Protein AF-A0A7S4I693-F1 (afdb_monomer)

Foldseek 3Di:
DAQEAEFEEDQPQDADQQVCLVVCQVCCCPPSGNDVLNVDHPWYWYADHLDDFQQARGRTDTNSHGDDDAHPPPGGRLLVSLVVLLVVLCVLLVLQVVVVVVVVVVVVPDDDDDDDDDDDDDDDDDDDDPPPPPVPPNVRRNHHHDYHRDYSPPPWDLAADPVLLVVQQPVQLVHLVVLLVVVQVVCVVQVLDDPPDDQDDQDPPDDDPVPDPQSNQLSLQVSSSVSSVVSNVVSVVSSLVSCVVSVNNQADKDKDKDPWAFDQQFQAQPPPVSHCCVRQNQDAHSVRATARTGPDRPDGGHDSNYIGHSHRSNSSSRLPSWDDDDPDPTCNTFVMDMDIDHNNQQDDDPPDCQDPLRWHWRPDDDDDPPTDTRHPDDFHPLQVVVQVCQVVVHDDDCDDVVDGDDDSPHHHSSVNSPDPSPDDDDPPPPPDDDDDDDDDDDDDD

Secondary structure (DSSP, 8-state):
--EEEEEE----SS---TT-HHHHHHHTTSTTS--GGGGT-SEEEEESSS---SSS-TTEEETTEE--SPPPTT--HHHHHHHHHHHHHHHHHHHHHHHHHHHHHHHT--------------------------TTSGGGTT--EEEEEE--TTSSS-B--HHHHTTTTTTTTTHHHHHHHHHHHHHHHHTSS-TTPPPPPPPTTSPPGGG-TTHHHHHHHHHHHHHHHHHHHHHHHHHHHHHHHHT-GGG--EEEE-SSS-------TT--TT-THHHHTTPBPTTS-B-EES--TTSPTBSTTEE---HHHHHHHHTTTSS--TTSSSHHHH---EEEE-TTT----SS-SS-TT--EE-TTS---TT--EE--S---THHHHHHHHHHHT-PPPSEETTEEPPP------GGGG-STT------------------------

pLDDT: mean 81.48, std 22.03, range [27.95, 98.81]

Radius of gyration: 27.75 Å; Cα contacts (8 Å, |Δi|>4): 686; chains: 1; bounding box: 76×54×104 Å

Solvent-accessible surface area (backbone atoms only — not comparable to full-atom values): 26378 Å² total; per-residue (Å²): 117,65,46,28,35,35,21,26,50,61,52,77,31,56,88,48,62,62,82,38,65,68,59,44,65,76,35,61,63,36,97,73,19,47,36,62,57,79,70,70,25,80,39,40,38,34,24,47,27,87,68,50,47,49,51,55,53,50,61,30,31,45,70,82,43,73,60,80,72,72,57,57,96,86,43,41,48,63,56,52,31,32,53,46,45,38,49,54,50,54,54,54,44,51,42,39,50,60,49,56,54,52,51,55,58,62,77,63,70,79,84,87,79,92,80,84,92,77,90,82,90,85,80,91,79,91,75,90,72,83,74,76,79,79,79,80,75,74,87,65,42,80,43,58,74,46,74,49,75,34,70,64,65,68,48,55,36,36,44,30,60,68,76,52,22,58,77,35,55,68,78,42,68,76,31,40,62,53,50,20,53,52,49,38,55,48,34,45,73,38,62,77,44,67,84,85,64,71,66,49,77,78,57,90,88,42,75,59,54,90,74,50,90,53,54,72,59,53,13,39,36,53,11,15,42,49,26,25,45,52,55,47,51,56,29,51,51,52,37,54,49,46,29,50,77,65,70,43,42,50,80,37,81,44,77,50,69,53,98,43,21,37,56,44,58,66,35,40,65,81,57,50,98,86,26,54,30,80,53,57,39,62,44,70,39,79,88,68,48,56,22,43,41,26,71,47,91,88,65,72,65,21,47,80,49,45,34,26,48,64,18,47,50,48,14,46,26,65,15,48,43,40,49,61,21,43,95,40,94,41,53,5,10,67,61,48,66,72,48,79,50,26,69,74,56,44,44,65,77,85,87,48,96,69,40,99,67,68,38,40,79,54,71,74,72,78,97,58,93,65,79,56,70,46,68,84,74,90,82,56,82,54,18,55,58,33,25,52,30,59,77,66,74,45,81,84,65,66,51,61,87,93,43,76,47,78,79,86,85,34,59,58,61,60,63,63,27,57,43,99,76,58,71,88,82,74,86,75,85,66,92,73,80,92,74,86,80,86,75,89,83,82,86,89,134

Structure (mmCIF, N/CA/C/O backbone):
data_AF-A0A7S4I693-F1
#
_entry.id   AF-A0A7S4I693-F1
#
loop_
_atom_site.group_PDB
_atom_site.id
_atom_site.type_symbol
_atom_site.label_atom_id
_atom_site.label_alt_id
_atom_site.label_comp_id
_atom_site.label_asym_id
_atom_site.label_entity_id
_atom_site.label_seq_id
_atom_site.pdbx_PDB_ins_code
_atom_site.Cartn_x
_atom_site.Cartn_y
_atom_site.Cartn_z
_atom_site.occupancy
_atom_site.B_iso_or_equiv
_atom_site.auth_seq_id
_atom_site.auth_comp_id
_atom_site.auth_asym_id
_atom_site.auth_atom_id
_atom_site.pdbx_PDB_model_num
ATOM 1 N N . GLY A 1 1 ? -12.582 7.403 25.064 1.00 79.88 1 GLY A N 1
ATOM 2 C CA . GLY A 1 1 ? -11.986 7.767 23.762 1.00 79.88 1 GLY A CA 1
ATOM 3 C C . GLY A 1 1 ? -10.863 6.805 23.442 1.00 79.88 1 GLY A C 1
ATOM 4 O O . GLY A 1 1 ? -10.490 6.051 24.332 1.00 79.88 1 GLY A O 1
ATOM 5 N N . TYR A 1 2 ? -10.349 6.833 22.216 1.00 90.06 2 TYR A N 1
ATOM 6 C CA . TYR A 1 2 ? -9.177 6.057 21.797 1.00 90.06 2 TYR A CA 1
ATOM 7 C C . TYR A 1 2 ? -7.923 6.935 21.852 1.00 90.06 2 TYR A C 1
ATOM 9 O O . TYR A 1 2 ? -8.041 8.144 21.668 1.00 90.06 2 TYR A O 1
ATOM 17 N N . ARG A 1 3 ? -6.750 6.335 22.080 1.00 93.81 3 ARG A N 1
ATOM 18 C CA . ARG A 1 3 ? -5.470 6.924 21.663 1.00 93.81 3 ARG A CA 1
ATOM 19 C C . ARG A 1 3 ? -5.358 6.777 20.151 1.00 93.81 3 ARG A C 1
ATOM 21 O O . ARG A 1 3 ? -5.512 5.664 19.652 1.00 93.81 3 ARG A O 1
ATOM 28 N N . THR A 1 4 ? -5.119 7.849 19.416 1.00 95.81 4 THR A N 1
ATOM 29 C CA . THR A 1 4 ? -5.072 7.819 17.946 1.00 95.81 4 THR A CA 1
ATOM 30 C C . THR A 1 4 ? -3.640 7.979 17.456 1.00 95.81 4 THR A C 1
ATOM 32 O O . THR A 1 4 ? -2.976 8.980 17.697 1.00 95.81 4 THR A O 1
ATOM 35 N N . LEU A 1 5 ? -3.140 6.969 16.754 1.00 98.25 5 LEU A N 1
ATOM 36 C CA . LEU A 1 5 ? -1.730 6.823 16.410 1.00 98.25 5 LEU A CA 1
ATOM 37 C C . LEU A 1 5 ? -1.598 6.623 14.899 1.00 98.25 5 LEU A C 1
ATOM 39 O O . LEU A 1 5 ? -2.409 5.919 14.290 1.00 98.25 5 LEU A O 1
ATOM 43 N N . MET A 1 6 ? -0.580 7.218 14.283 1.00 98.50 6 MET A N 1
ATOM 44 C CA . MET A 1 6 ? -0.309 7.031 12.859 1.00 98.50 6 MET A CA 1
ATOM 45 C C . MET A 1 6 ? 1.181 6.886 12.565 1.00 98.50 6 MET A C 1
ATOM 47 O O . MET A 1 6 ? 1.981 7.757 12.899 1.00 98.50 6 MET A O 1
ATOM 51 N N . ALA A 1 7 ? 1.535 5.830 11.836 1.00 98.62 7 ALA A N 1
ATOM 52 C CA . ALA A 1 7 ? 2.871 5.633 11.290 1.00 98.62 7 ALA A CA 1
ATOM 53 C C . ALA A 1 7 ? 2.794 5.482 9.763 1.00 98.62 7 ALA A C 1
ATOM 55 O O . ALA A 1 7 ? 2.156 4.558 9.262 1.00 98.62 7 ALA A O 1
ATOM 56 N N . GLY A 1 8 ? 3.451 6.366 9.012 1.00 97.38 8 GLY A N 1
ATOM 57 C CA . GLY A 1 8 ? 3.579 6.279 7.556 1.00 97.38 8 GLY A CA 1
ATOM 58 C C . GLY A 1 8 ? 3.057 7.487 6.779 1.00 97.38 8 GLY A C 1
ATOM 59 O O . GLY A 1 8 ? 3.112 8.618 7.247 1.00 97.38 8 GLY A O 1
ATOM 60 N N . LYS A 1 9 ? 2.622 7.254 5.541 1.00 95.75 9 LYS A N 1
ATOM 61 C CA . LYS A 1 9 ? 2.288 8.290 4.553 1.00 95.75 9 LYS A CA 1
ATOM 62 C C . LYS A 1 9 ? 0.995 9.029 4.912 1.00 95.75 9 LYS A C 1
ATOM 64 O O . LYS A 1 9 ? -0.057 8.402 5.011 1.00 95.75 9 LYS A O 1
ATOM 69 N N . TRP A 1 10 ? 1.053 10.360 5.006 1.00 94.38 10 TRP A N 1
ATOM 70 C CA . TRP A 1 10 ? -0.120 11.222 5.202 1.00 94.38 10 TRP A CA 1
ATOM 71 C C . TRP A 1 10 ? -0.819 11.591 3.889 1.00 94.38 10 TRP A C 1
ATOM 73 O O . TRP A 1 10 ? -1.961 11.204 3.677 1.00 94.38 10 TRP A O 1
ATOM 83 N N . HIS A 1 11 ? -0.151 12.338 3.004 1.00 90.50 11 HIS A N 1
ATOM 84 C CA . HIS A 1 11 ? -0.618 12.749 1.670 1.00 90.50 11 HIS A CA 1
ATOM 85 C C . HIS A 1 11 ? -2.077 13.245 1.541 1.00 90.50 11 HIS A C 1
ATOM 87 O O . HIS A 1 11 ? -2.705 13.085 0.497 1.00 90.50 11 HIS A O 1
ATOM 93 N N . VAL A 1 12 ? -2.617 13.891 2.580 1.00 88.75 12 VAL A N 1
ATOM 94 C CA . VAL A 1 12 ? -3.936 14.564 2.540 1.00 88.75 12 VAL A CA 1
ATOM 95 C C . VAL A 1 12 ? -3.885 16.006 3.069 1.00 88.75 12 VAL A C 1
ATOM 97 O O . VAL A 1 12 ? -4.914 16.652 3.259 1.00 88.75 12 VAL A O 1
ATOM 100 N N . GLY A 1 13 ? -2.673 16.523 3.294 1.00 86.25 13 GLY A N 1
ATOM 101 C CA . GLY A 1 13 ? -2.396 17.877 3.775 1.00 86.25 13 GLY A CA 1
ATOM 102 C C . GLY A 1 13 ? -1.880 18.813 2.681 1.00 86.25 13 GLY A C 1
ATOM 103 O O . GLY A 1 13 ? -0.971 19.580 2.943 1.00 86.25 13 GLY A O 1
ATOM 104 N N . GLY A 1 14 ? -2.373 18.717 1.447 1.00 86.06 14 GLY A N 1
ATOM 105 C CA . GLY A 1 14 ? -1.885 19.551 0.341 1.00 86.06 14 GLY A CA 1
ATOM 106 C C . GLY A 1 14 ? -0.625 19.015 -0.351 1.00 86.06 14 GLY A C 1
ATOM 107 O O . GLY A 1 14 ? -0.251 17.850 -0.197 1.00 86.06 14 GLY A O 1
ATOM 108 N N . GLU A 1 15 ? -0.010 19.859 -1.181 1.00 86.44 15 GLU A N 1
ATOM 109 C CA . GLU A 1 15 ? 1.131 19.484 -2.018 1.00 86.44 15 GLU A CA 1
ATOM 110 C C . GLU A 1 15 ? 2.462 19.712 -1.298 1.00 86.44 15 GLU A C 1
ATOM 112 O O . GLU A 1 15 ? 2.733 20.776 -0.750 1.00 86.44 15 GLU A O 1
ATOM 117 N N . TYR A 1 16 ? 3.332 18.707 -1.364 1.00 86.69 16 TYR A N 1
ATOM 118 C CA . TYR A 1 16 ? 4.645 18.716 -0.727 1.00 86.69 16 TYR A CA 1
ATOM 119 C C . TYR A 1 16 ? 5.733 18.416 -1.768 1.00 86.69 16 TYR A C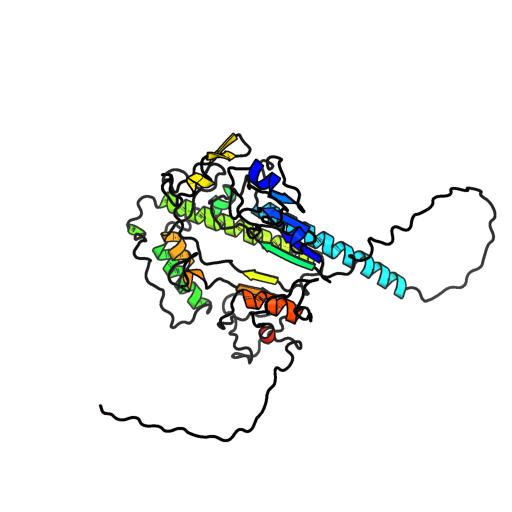 1
ATOM 121 O O . TYR A 1 16 ? 6.152 17.262 -1.892 1.00 86.69 16 TYR A O 1
ATOM 129 N N . PRO A 1 17 ? 6.169 19.418 -2.557 1.00 84.56 17 PRO A N 1
ATOM 130 C CA . PRO A 1 17 ? 7.156 19.211 -3.608 1.00 84.56 17 PRO A CA 1
ATOM 131 C C . PRO A 1 17 ? 8.509 18.791 -3.002 1.00 84.56 17 PRO A C 1
ATOM 133 O O . PRO A 1 17 ? 9.084 19.554 -2.218 1.00 84.56 17 PRO A O 1
ATOM 136 N N . PRO A 1 18 ? 9.059 17.616 -3.367 1.00 82.75 18 PRO A N 1
ATOM 137 C CA . PRO A 1 18 ? 10.290 17.085 -2.772 1.00 82.75 18 PRO A CA 1
ATOM 138 C C . PRO A 1 18 ? 11.506 18.011 -2.907 1.00 82.75 18 PRO A C 1
ATOM 140 O O . PRO A 1 18 ? 12.327 18.093 -1.999 1.00 82.75 18 PRO A O 1
ATOM 143 N N . HIS A 1 19 ? 11.601 18.739 -4.022 1.00 80.62 19 HIS A N 1
ATOM 144 C CA . HIS A 1 19 ? 12.699 19.655 -4.343 1.00 80.62 19 HIS A CA 1
ATOM 145 C C . HIS A 1 19 ? 12.601 21.026 -3.649 1.00 80.62 19 HIS A C 1
ATOM 147 O O . HIS A 1 19 ? 13.455 21.880 -3.876 1.00 80.62 19 HIS A O 1
ATOM 153 N N . SER A 1 20 ? 11.569 21.257 -2.830 1.00 84.94 20 SER A N 1
ATOM 154 C CA . SER A 1 20 ? 11.341 22.537 -2.146 1.00 84.94 20 SER A CA 1
ATOM 155 C C . SER A 1 20 ? 11.282 22.369 -0.619 1.00 84.94 20 SER A C 1
ATOM 157 O O . SER A 1 20 ? 10.227 22.614 -0.029 1.00 84.94 20 SER A O 1
ATOM 159 N N . PRO A 1 21 ? 12.381 21.948 0.045 1.00 83.00 21 PRO A N 1
ATOM 160 C CA . PRO A 1 21 ? 12.423 21.740 1.492 1.00 83.00 21 PRO A CA 1
ATOM 161 C C . PRO A 1 21 ? 11.946 22.933 2.313 1.00 83.00 21 PRO A C 1
ATOM 163 O O . PRO A 1 21 ? 11.196 22.767 3.270 1.00 83.00 21 PRO A O 1
ATOM 166 N N . GLU A 1 22 ? 12.312 24.146 1.916 1.00 86.75 22 GLU A N 1
ATOM 167 C CA . GLU A 1 22 ? 11.890 25.367 2.600 1.00 86.75 22 GLU A CA 1
ATOM 168 C C . GLU A 1 22 ? 10.377 25.584 2.491 1.00 86.75 22 GLU A C 1
ATOM 170 O O . GLU A 1 22 ? 9.740 25.927 3.484 1.00 86.75 22 GLU A O 1
ATOM 175 N N . TYR A 1 23 ? 9.790 25.320 1.316 1.00 87.06 23 TYR A N 1
ATOM 176 C CA . TYR A 1 23 ? 8.356 25.506 1.082 1.00 87.06 23 TYR A CA 1
ATOM 177 C C . TYR A 1 23 ? 7.534 24.683 2.062 1.00 87.06 23 TYR A C 1
ATOM 179 O O . TYR A 1 23 ? 6.672 25.217 2.755 1.00 87.06 23 TYR A O 1
ATOM 187 N N . TRP A 1 24 ? 7.793 23.380 2.143 1.00 85.31 24 TRP A N 1
ATOM 188 C CA . TRP A 1 24 ? 6.962 22.549 2.996 1.00 85.31 24 TRP A CA 1
ATOM 189 C C . TRP A 1 24 ? 7.267 22.710 4.486 1.00 85.31 24 TRP A C 1
ATOM 191 O O . TRP A 1 24 ? 6.351 22.544 5.286 1.00 85.31 24 TRP A O 1
ATOM 201 N N . ARG A 1 25 ? 8.491 23.096 4.872 1.00 85.44 25 ARG A N 1
ATOM 202 C CA . ARG A 1 25 ? 8.815 23.459 6.265 1.00 85.44 25 ARG A CA 1
ATOM 203 C C . ARG A 1 25 ? 8.006 24.654 6.756 1.00 85.44 25 ARG A C 1
ATOM 205 O O . ARG A 1 25 ? 7.525 24.640 7.880 1.00 85.44 25 ARG A O 1
ATOM 212 N N . GLU A 1 26 ? 7.847 25.677 5.921 1.00 88.12 26 GLU A N 1
ATOM 213 C CA . GLU A 1 26 ? 7.073 26.873 6.274 1.00 88.12 26 GLU A CA 1
ATOM 214 C C . GLU A 1 26 ? 5.561 26.621 6.293 1.00 88.12 26 GLU A C 1
ATOM 216 O O . GLU A 1 26 ? 4.822 27.327 6.979 1.00 88.12 26 GLU A O 1
ATOM 221 N N . ARG A 1 27 ? 5.100 25.645 5.506 1.00 89.31 27 ARG A N 1
ATOM 222 C CA . ARG A 1 27 ? 3.678 25.370 5.282 1.00 89.31 27 ARG A CA 1
ATOM 223 C C . ARG A 1 27 ? 3.105 24.323 6.216 1.00 89.31 27 ARG A C 1
ATOM 225 O O . ARG A 1 27 ? 1.930 24.416 6.548 1.00 89.31 27 ARG A O 1
ATOM 232 N N . ALA A 1 28 ? 3.892 23.329 6.619 1.00 90.56 28 ALA A N 1
ATOM 233 C CA . ALA A 1 28 ? 3.424 22.238 7.460 1.00 90.56 28 ALA A CA 1
ATOM 234 C C . ALA A 1 28 ? 2.714 22.765 8.720 1.00 90.56 28 ALA A C 1
ATOM 236 O O . ALA A 1 28 ? 3.295 23.490 9.523 1.00 90.56 28 ALA A O 1
ATOM 237 N N . GLY A 1 29 ? 1.443 22.401 8.876 1.00 90.75 29 GLY A N 1
ATOM 238 C CA . GLY A 1 29 ? 0.597 22.848 9.978 1.00 90.75 29 GLY A CA 1
ATOM 239 C C . GLY A 1 29 ? -0.230 24.106 9.699 1.00 90.75 29 GLY A C 1
ATOM 240 O O . GLY A 1 29 ? -1.016 24.505 10.561 1.00 90.75 29 GLY A O 1
ATOM 241 N N . ASP A 1 30 ? -0.090 24.739 8.530 1.00 91.31 30 ASP A N 1
ATOM 242 C CA . ASP A 1 30 ? -0.968 25.834 8.114 1.00 91.31 30 ASP A CA 1
ATOM 243 C C . ASP A 1 30 ? -2.361 25.330 7.683 1.00 91.31 30 ASP A C 1
ATOM 245 O O . ASP A 1 30 ? -2.602 24.133 7.520 1.00 91.31 30 ASP A O 1
ATOM 249 N N . GLU A 1 31 ? -3.312 26.252 7.502 1.00 89.31 31 GLU A N 1
ATOM 250 C CA . GLU A 1 31 ? -4.707 25.929 7.155 1.00 89.31 31 GLU A CA 1
ATOM 251 C C . GLU A 1 31 ? -4.837 25.091 5.868 1.00 89.31 31 GLU A C 1
ATOM 253 O O . GLU A 1 31 ? -5.744 24.265 5.739 1.00 89.31 31 GLU A O 1
ATOM 258 N N . THR A 1 32 ? -3.914 25.287 4.925 1.00 89.69 32 THR A N 1
ATOM 259 C CA . THR A 1 32 ? -3.864 24.577 3.642 1.00 89.69 32 THR A CA 1
ATOM 260 C C . THR A 1 32 ? -3.039 23.292 3.695 1.00 89.69 32 THR A C 1
ATOM 262 O O . THR A 1 32 ? -3.212 22.444 2.821 1.00 89.69 32 THR A O 1
ATOM 265 N N . HIS A 1 33 ? -2.208 23.121 4.728 1.00 93.31 33 HIS A N 1
ATOM 266 C CA . HIS A 1 33 ? -1.297 21.995 4.905 1.00 93.31 33 HIS A CA 1
ATOM 267 C C . HIS A 1 33 ? -1.396 21.353 6.294 1.00 93.31 33 HIS A C 1
ATOM 269 O O . HIS A 1 33 ? -0.400 21.268 7.024 1.00 93.31 33 HIS A O 1
ATOM 275 N N . PRO A 1 34 ? -2.597 20.889 6.682 1.00 93.88 34 PRO A N 1
ATOM 276 C CA . PRO A 1 34 ? -2.821 20.334 8.003 1.00 93.88 34 PRO A CA 1
ATOM 277 C C . PRO A 1 34 ? -1.989 19.068 8.225 1.00 93.88 34 PRO A C 1
ATOM 279 O O . PRO A 1 34 ? -1.934 18.181 7.365 1.00 93.88 34 PRO A O 1
ATOM 282 N N . THR A 1 35 ? -1.400 18.952 9.411 1.00 94.69 35 THR A N 1
ATOM 283 C CA . THR A 1 35 ? -0.685 17.742 9.837 1.00 94.69 35 THR A CA 1
ATOM 284 C C . THR A 1 35 ? -1.657 16.682 10.370 1.00 94.69 35 THR A C 1
ATOM 286 O O . THR A 1 35 ? -2.787 17.009 10.753 1.00 94.69 35 THR A O 1
ATOM 289 N N . PRO A 1 36 ? -1.228 15.411 10.471 1.00 95.81 36 PRO A N 1
ATOM 290 C CA . PRO A 1 36 ? -2.008 14.369 11.142 1.00 95.81 36 PRO A CA 1
ATOM 291 C C . PRO A 1 36 ? -2.430 14.750 12.567 1.00 95.81 36 PRO A C 1
ATOM 293 O O . PRO A 1 36 ? -3.579 14.525 12.948 1.00 95.81 36 PRO A O 1
ATOM 296 N N . THR A 1 37 ? -1.550 15.409 13.331 1.00 95.81 37 THR A N 1
ATOM 297 C CA . THR A 1 37 ? -1.849 15.815 14.714 1.00 95.81 37 THR A CA 1
ATOM 298 C C . THR A 1 37 ? -2.927 16.894 14.814 1.00 95.81 37 THR A C 1
ATOM 300 O O . THR A 1 37 ? -3.689 16.945 15.774 1.00 95.81 37 THR A O 1
ATOM 303 N N . GLN A 1 38 ? -3.098 17.704 13.769 1.00 93.44 38 GLN A N 1
ATOM 304 C CA . GLN A 1 38 ? -4.218 18.645 13.651 1.00 93.44 38 GLN A CA 1
ATOM 305 C C . GLN A 1 38 ? -5.500 17.994 13.113 1.00 93.44 38 GLN A C 1
ATOM 307 O O . GLN A 1 38 ? -6.559 18.626 13.088 1.00 93.44 38 GLN A O 1
ATOM 312 N N . ARG A 1 39 ? -5.421 16.743 12.647 1.00 92.12 39 ARG A N 1
ATOM 313 C CA . ARG A 1 39 ? -6.537 15.966 12.090 1.00 92.12 39 ARG A CA 1
ATOM 314 C C . ARG A 1 39 ? -6.937 14.778 12.961 1.00 92.12 39 ARG A C 1
ATOM 316 O O . ARG A 1 39 ? -7.619 13.879 12.481 1.00 92.12 39 ARG A O 1
ATOM 323 N N . GLY A 1 40 ? -6.612 14.846 14.251 1.00 91.50 40 GLY A N 1
ATOM 324 C CA . GLY A 1 40 ? -7.157 13.957 15.272 1.00 91.50 40 GLY A CA 1
ATOM 325 C C . GLY A 1 40 ? -6.256 12.793 15.661 1.00 91.50 40 GLY A C 1
ATOM 326 O O . GLY A 1 40 ? -6.735 11.921 16.377 1.00 91.50 40 GLY A O 1
ATOM 327 N N . PHE A 1 41 ? -4.995 12.769 15.218 1.00 96.19 41 PHE A N 1
ATOM 328 C CA . PHE A 1 41 ? -3.983 11.851 15.742 1.00 96.19 41 PHE A CA 1
ATOM 329 C C . PHE A 1 41 ? -3.270 12.462 16.953 1.00 96.19 41 PHE A C 1
ATOM 331 O O . PHE A 1 41 ? -2.782 13.584 16.880 1.00 96.19 41 PHE A O 1
ATOM 338 N N . ASP A 1 42 ? -3.179 11.727 18.054 1.00 96.12 42 ASP A N 1
ATOM 339 C CA . ASP A 1 42 ? -2.374 12.112 19.215 1.00 96.12 42 ASP A CA 1
ATOM 340 C C . ASP A 1 42 ? -0.874 12.042 18.888 1.00 96.12 42 ASP A C 1
ATOM 342 O O . ASP A 1 42 ? -0.088 12.872 19.344 1.00 96.12 42 ASP A O 1
ATOM 346 N N . GLU A 1 43 ? -0.478 11.066 18.064 1.00 97.62 43 GLU A N 1
ATOM 347 C CA . GLU A 1 43 ? 0.915 10.831 17.694 1.00 97.62 43 GLU A CA 1
ATOM 348 C C . GLU A 1 43 ? 1.077 10.486 16.210 1.00 97.62 43 GLU A C 1
ATOM 350 O O . GLU A 1 43 ? 0.259 9.774 15.618 1.00 97.62 43 GLU A O 1
ATOM 355 N N . TYR A 1 44 ? 2.162 10.975 15.610 1.00 98.25 44 TYR A N 1
ATOM 356 C CA . TYR A 1 44 ? 2.479 10.766 14.207 1.00 98.25 44 TYR A CA 1
ATOM 357 C C . TYR A 1 44 ? 3.978 10.628 13.939 1.00 98.25 44 TYR A C 1
ATOM 359 O O . TYR A 1 44 ? 4.795 11.412 14.430 1.00 98.25 44 TYR A O 1
ATOM 367 N N . TYR A 1 45 ? 4.313 9.709 13.040 1.00 98.12 45 TYR A N 1
ATOM 368 C CA . TYR A 1 45 ? 5.607 9.635 12.371 1.00 98.12 45 TYR A CA 1
ATOM 369 C C . TYR A 1 45 ? 5.424 9.240 10.909 1.00 98.12 45 TYR A C 1
ATOM 371 O O . TYR A 1 45 ? 4.747 8.258 10.613 1.00 98.12 45 TYR A O 1
ATOM 379 N N . GLY A 1 46 ? 6.087 9.933 9.991 1.00 96.50 46 GLY A N 1
ATOM 380 C CA . GLY A 1 46 ? 6.090 9.537 8.586 1.00 96.50 46 GLY A CA 1
ATOM 381 C C . GLY A 1 46 ? 6.258 10.708 7.638 1.00 96.50 46 GLY A C 1
ATOM 382 O O . GLY A 1 46 ? 6.784 11.753 8.016 1.00 96.50 46 GLY A O 1
ATOM 383 N N . THR A 1 47 ? 5.840 10.528 6.389 1.00 94.69 47 THR A N 1
ATOM 384 C CA . THR A 1 47 ? 6.013 11.513 5.315 1.00 94.69 47 THR A CA 1
ATOM 385 C C . THR A 1 47 ? 4.716 12.245 4.995 1.00 94.69 47 THR A C 1
ATOM 387 O O . THR A 1 47 ? 3.634 11.659 4.945 1.00 94.69 47 THR A O 1
ATOM 390 N N . LEU A 1 48 ? 4.817 13.552 4.752 1.00 93.06 48 LEU A N 1
ATOM 391 C CA . LEU A 1 48 ? 3.669 14.368 4.347 1.00 93.06 48 LEU A CA 1
ATOM 392 C C . LEU A 1 48 ? 3.351 14.229 2.852 1.00 93.06 48 LEU A C 1
ATOM 394 O O . LEU A 1 48 ? 2.184 14.252 2.460 1.00 93.06 48 LEU A O 1
ATOM 398 N N . GLY A 1 49 ? 4.386 14.074 2.022 1.00 87.75 49 GLY A N 1
ATOM 399 C CA . GLY A 1 49 ? 4.276 13.897 0.576 1.00 87.75 49 GLY A CA 1
ATOM 400 C C . GLY A 1 49 ? 3.796 12.509 0.138 1.00 87.75 49 GLY A C 1
ATOM 401 O O . GLY A 1 49 ? 3.728 11.565 0.920 1.00 87.75 49 GLY A O 1
ATOM 402 N N . GLY A 1 50 ? 3.453 12.390 -1.148 1.00 81.88 50 GLY A N 1
ATOM 403 C CA . GLY A 1 50 ? 2.811 11.190 -1.709 1.00 81.88 50 GLY A CA 1
ATOM 404 C C . GLY A 1 50 ? 3.759 10.051 -2.070 1.00 81.88 50 GLY A C 1
ATOM 405 O O . GLY A 1 50 ? 3.324 8.910 -2.215 1.00 81.88 50 GLY A O 1
ATOM 406 N N . GLY A 1 51 ? 5.050 10.347 -2.189 1.00 82.25 51 GLY A N 1
ATOM 407 C CA . GLY A 1 51 ? 6.094 9.392 -2.539 1.00 82.25 51 GLY A CA 1
ATOM 408 C C . GLY A 1 51 ? 7.476 10.014 -2.371 1.00 82.25 51 GLY A C 1
ATOM 409 O O . GLY A 1 51 ? 7.602 11.237 -2.267 1.00 82.25 51 GLY A O 1
ATOM 410 N N . GLY A 1 52 ? 8.509 9.177 -2.343 1.00 88.06 52 GLY A N 1
ATOM 411 C CA . GLY A 1 52 ? 9.894 9.600 -2.162 1.00 88.06 52 GLY A CA 1
ATOM 412 C C . GLY A 1 52 ? 10.825 8.426 -1.866 1.00 88.06 52 GLY A C 1
ATOM 413 O O . GLY A 1 52 ? 10.385 7.279 -1.826 1.00 88.06 52 GLY A O 1
ATOM 414 N N . SER A 1 53 ? 12.115 8.711 -1.683 1.00 92.06 53 SER A N 1
ATOM 415 C CA . SER A 1 53 ? 13.125 7.678 -1.425 1.00 92.06 53 SER A CA 1
ATOM 416 C C . SER A 1 53 ? 12.829 6.905 -0.136 1.00 92.06 53 SER A C 1
ATOM 418 O O . SER A 1 53 ? 12.488 7.482 0.891 1.00 92.06 53 SER A O 1
ATOM 420 N N . TYR A 1 54 ? 13.009 5.585 -0.179 1.00 95.00 54 TYR A N 1
ATOM 421 C CA . TYR A 1 54 ? 12.938 4.730 1.010 1.00 95.00 54 TYR A CA 1
ATOM 422 C C . TYR A 1 54 ? 14.185 4.835 1.893 1.00 95.00 54 TYR A C 1
ATOM 424 O O . TYR A 1 54 ? 14.138 4.416 3.042 1.00 95.00 54 TYR A O 1
ATOM 432 N N . TYR A 1 55 ? 15.286 5.381 1.381 1.00 94.00 55 TYR A N 1
ATOM 433 C CA . TYR A 1 55 ? 16.517 5.589 2.150 1.00 94.00 55 TYR A CA 1
ATOM 434 C C . TYR A 1 55 ? 16.622 7.030 2.657 1.00 94.00 55 TYR A C 1
ATOM 436 O O . TYR A 1 55 ? 17.104 7.267 3.758 1.00 94.00 55 TYR A O 1
ATOM 444 N N . ASP A 1 56 ? 16.097 7.979 1.876 1.00 91.25 56 ASP A N 1
ATOM 445 C CA . ASP A 1 56 ? 16.174 9.422 2.116 1.00 91.25 56 ASP A CA 1
ATOM 446 C C . ASP A 1 56 ? 14.782 10.071 1.928 1.00 91.25 56 ASP A C 1
ATOM 448 O O . ASP A 1 56 ? 14.567 10.834 0.978 1.00 91.25 56 ASP A O 1
ATOM 452 N N . PRO A 1 57 ? 13.773 9.716 2.747 1.00 91.06 57 PRO A N 1
ATOM 453 C CA . PRO A 1 57 ? 12.402 10.162 2.534 1.00 91.06 57 PRO A CA 1
ATOM 454 C C . PRO A 1 57 ? 12.279 11.688 2.680 1.00 91.06 57 PRO A C 1
ATOM 456 O O . PRO A 1 57 ? 12.591 12.233 3.742 1.00 91.06 57 PRO A O 1
ATOM 459 N N . PRO A 1 58 ? 11.771 12.405 1.659 1.00 88.19 58 PRO A N 1
ATOM 460 C CA . PRO A 1 58 ? 11.465 13.819 1.799 1.00 88.19 58 PRO A CA 1
ATOM 461 C C . PRO A 1 58 ? 10.290 13.997 2.764 1.00 88.19 58 PRO A C 1
ATOM 463 O O . PRO A 1 58 ? 9.447 13.108 2.902 1.00 88.19 58 PRO A O 1
ATOM 466 N N . THR A 1 59 ? 10.165 15.179 3.370 1.00 90.38 59 THR A N 1
ATOM 467 C CA . THR A 1 59 ? 8.992 15.573 4.183 1.00 90.38 59 THR A CA 1
ATOM 468 C C . THR A 1 59 ? 8.762 14.715 5.432 1.00 90.38 59 THR A C 1
ATOM 470 O O . THR A 1 59 ? 7.636 14.629 5.925 1.00 90.38 59 THR A O 1
ATOM 473 N N . LEU A 1 60 ? 9.811 14.053 5.929 1.00 93.50 60 LEU A N 1
ATOM 474 C CA . LEU A 1 60 ? 9.738 13.249 7.141 1.00 93.50 60 LEU A CA 1
ATOM 475 C C . LEU A 1 60 ? 9.407 14.142 8.349 1.00 93.50 60 LEU A C 1
ATOM 477 O O . LEU A 1 60 ? 9.973 15.222 8.515 1.00 93.50 60 LEU A O 1
ATOM 481 N N . MET A 1 61 ? 8.478 13.696 9.187 1.00 93.94 61 MET A N 1
ATOM 482 C CA . MET A 1 61 ? 7.948 14.453 10.317 1.00 93.94 61 MET A CA 1
ATOM 483 C C . MET A 1 61 ? 7.675 13.536 11.509 1.00 93.94 61 MET A C 1
ATOM 485 O O . MET A 1 61 ? 7.339 12.361 11.345 1.00 93.94 61 MET A O 1
ATOM 489 N N . ARG A 1 62 ? 7.759 14.115 12.708 1.00 95.50 62 ARG A N 1
ATOM 490 C CA . ARG A 1 62 ? 7.292 13.542 13.969 1.00 95.50 62 ARG A CA 1
ATOM 491 C C . ARG A 1 62 ? 6.440 14.565 14.717 1.00 95.50 62 ARG A C 1
ATOM 493 O O . ARG A 1 62 ? 6.911 15.656 14.992 1.00 95.50 62 ARG A O 1
ATOM 500 N N . ASN A 1 63 ? 5.194 14.227 15.041 1.00 94.50 63 ASN A N 1
ATOM 501 C CA . ASN A 1 63 ? 4.283 15.038 15.871 1.00 94.50 63 ASN A CA 1
ATOM 502 C C . ASN A 1 63 ? 4.099 16.520 15.466 1.00 94.50 63 ASN A C 1
ATOM 504 O O . ASN A 1 63 ? 3.731 17.345 16.295 1.00 94.50 63 ASN A O 1
ATOM 508 N N . GLY A 1 64 ? 4.291 16.863 14.189 1.00 88.69 64 GLY A N 1
ATOM 509 C CA . GLY A 1 64 ? 4.229 18.250 13.704 1.00 88.69 64 GLY A CA 1
ATOM 510 C C . GLY A 1 64 ? 5.596 18.906 13.503 1.00 88.69 64 GLY A C 1
ATOM 511 O O . GLY A 1 64 ? 5.675 19.928 12.828 1.00 88.69 64 GLY A O 1
ATOM 512 N N . ASP A 1 65 ? 6.669 18.280 13.983 1.00 90.44 65 ASP A N 1
ATOM 513 C CA . ASP A 1 65 ? 8.040 18.723 13.769 1.00 90.44 65 ASP A CA 1
ATOM 514 C C . ASP A 1 65 ? 8.653 18.006 12.565 1.00 90.44 65 ASP A C 1
ATOM 516 O O . ASP A 1 65 ? 8.719 16.775 12.495 1.00 90.44 65 ASP A O 1
ATOM 520 N N . VAL A 1 66 ? 9.113 18.788 11.594 1.00 88.50 66 VAL A N 1
ATOM 521 C CA . VAL A 1 66 ? 9.882 18.280 10.458 1.00 88.50 66 VAL A CA 1
ATOM 522 C C . VAL A 1 66 ? 11.222 17.725 10.943 1.00 88.50 66 VAL A C 1
ATOM 524 O O . VAL A 1 66 ? 11.952 18.394 11.671 1.00 88.50 66 VAL A O 1
ATOM 527 N N . ILE A 1 67 ? 11.580 16.526 10.485 1.00 89.12 67 ILE A N 1
ATOM 528 C CA . ILE A 1 67 ? 12.891 15.926 10.736 1.00 89.12 67 ILE A CA 1
ATOM 529 C C . ILE A 1 67 ? 13.853 16.392 9.637 1.00 89.12 67 ILE A C 1
ATOM 531 O O . ILE A 1 67 ? 13.659 16.095 8.460 1.00 89.12 67 ILE A O 1
ATOM 535 N N . GLU A 1 68 ? 14.882 17.148 10.028 1.00 75.69 68 GLU A N 1
ATOM 536 C CA . GLU A 1 68 ? 15.854 17.749 9.101 1.00 75.69 68 GLU A CA 1
ATOM 537 C C . GLU A 1 68 ? 17.178 16.988 8.998 1.00 75.69 68 GLU A C 1
ATOM 539 O O . GLU A 1 68 ? 17.932 17.195 8.045 1.00 75.69 68 GLU A O 1
ATOM 544 N N . GLU A 1 69 ? 17.489 16.145 9.983 1.00 74.75 69 GLU A N 1
ATOM 545 C CA . GLU A 1 69 ? 18.749 15.411 9.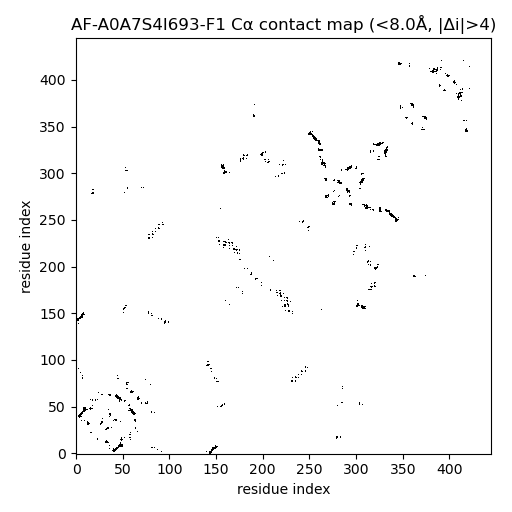995 1.00 74.75 69 GLU A CA 1
ATOM 546 C C . GLU A 1 69 ? 18.773 14.367 8.870 1.00 74.75 69 GLU A C 1
ATOM 548 O O . GLU A 1 69 ? 17.755 13.704 8.637 1.00 74.75 69 GLU A O 1
ATOM 553 N N . PRO A 1 70 ? 19.920 14.195 8.178 1.00 72.62 70 PRO A N 1
ATOM 554 C CA . PRO A 1 70 ? 20.099 13.075 7.270 1.00 72.62 70 PRO A CA 1
ATOM 555 C C . PRO A 1 70 ? 19.741 11.779 7.983 1.00 72.62 70 PRO A C 1
ATOM 557 O O . PRO A 1 70 ? 20.107 11.566 9.144 1.00 72.62 70 PRO A O 1
ATOM 560 N N . THR A 1 71 ? 19.033 10.911 7.280 1.00 82.19 71 THR A N 1
ATOM 561 C CA . THR A 1 71 ? 18.757 9.578 7.783 1.00 82.19 71 THR A CA 1
ATOM 562 C C . THR A 1 71 ? 20.074 8.822 8.001 1.00 82.19 71 THR A C 1
ATOM 564 O O . THR A 1 71 ? 21.035 9.021 7.251 1.00 82.19 71 THR A O 1
ATOM 567 N N . PRO A 1 72 ? 20.164 7.979 9.046 1.00 85.88 72 PRO A N 1
ATOM 568 C CA . PRO A 1 72 ? 21.304 7.085 9.227 1.00 85.88 72 PRO A CA 1
ATOM 569 C C . PRO A 1 72 ? 21.573 6.228 7.982 1.00 85.88 72 PRO A C 1
ATOM 571 O O . PRO A 1 72 ? 20.647 5.905 7.242 1.00 85.88 72 PRO A O 1
ATOM 574 N N . ASP A 1 73 ? 22.822 5.796 7.782 1.00 84.38 73 ASP A N 1
ATOM 575 C CA . ASP A 1 73 ? 23.207 4.973 6.619 1.00 84.38 73 ASP A CA 1
ATOM 576 C C . ASP A 1 73 ? 22.422 3.648 6.518 1.00 84.38 73 ASP A C 1
ATOM 578 O O . ASP A 1 73 ? 22.272 3.094 5.430 1.00 84.38 73 ASP A O 1
ATOM 582 N N . ASP A 1 74 ? 21.941 3.121 7.647 1.00 89.50 74 ASP A N 1
ATOM 583 C CA . ASP A 1 74 ? 21.135 1.901 7.751 1.00 89.50 74 ASP A CA 1
ATOM 584 C C . ASP A 1 74 ? 19.620 2.163 7.770 1.00 89.50 74 ASP A C 1
ATOM 586 O O . ASP A 1 74 ? 18.829 1.239 7.973 1.00 89.50 74 ASP A O 1
ATOM 590 N N . TYR A 1 75 ? 19.195 3.406 7.539 1.00 94.44 75 TYR A N 1
ATOM 591 C CA . TYR A 1 75 ? 17.787 3.764 7.500 1.00 94.44 75 TYR A CA 1
ATOM 592 C C . TYR A 1 75 ? 17.079 3.151 6.292 1.00 94.44 75 TYR A C 1
ATOM 594 O O . TYR A 1 75 ? 17.505 3.279 5.142 1.00 94.44 75 TYR A O 1
ATOM 602 N N . TYR A 1 76 ? 15.914 2.565 6.556 1.00 96.88 76 TYR A N 1
ATOM 603 C CA . TYR A 1 76 ? 14.970 2.163 5.529 1.00 96.88 76 TYR A CA 1
ATOM 604 C C . TYR A 1 76 ? 13.547 2.496 5.981 1.00 96.88 76 TYR A C 1
ATOM 606 O O . TYR A 1 76 ? 13.085 2.042 7.027 1.00 96.88 76 TYR A O 1
ATOM 614 N N . HIS A 1 77 ? 12.837 3.303 5.197 1.00 97.12 77 HIS A N 1
ATOM 615 C CA . HIS A 1 77 ? 11.597 3.958 5.607 1.00 97.12 77 HIS A CA 1
ATOM 616 C C . HIS A 1 77 ? 10.501 2.965 5.998 1.00 97.12 77 HIS A C 1
ATOM 618 O O . HIS A 1 77 ? 9.801 3.173 6.985 1.00 97.12 77 HIS A O 1
ATOM 624 N N . THR A 1 78 ? 10.375 1.851 5.271 1.00 98.12 78 THR A N 1
ATOM 625 C CA . THR A 1 78 ? 9.413 0.799 5.625 1.00 98.12 78 THR A CA 1
ATOM 626 C C . THR A 1 78 ? 9.731 0.197 6.989 1.00 98.12 78 THR A C 1
ATOM 628 O O . THR A 1 78 ? 8.815 0.000 7.778 1.00 98.12 78 THR A O 1
ATOM 631 N N . ASP A 1 79 ? 11.001 -0.066 7.306 1.00 98.44 79 ASP A N 1
ATOM 632 C CA . ASP A 1 79 ? 11.373 -0.567 8.632 1.00 98.44 79 ASP A CA 1
ATOM 633 C C . ASP A 1 79 ? 11.115 0.487 9.712 1.00 98.44 79 ASP A C 1
ATOM 635 O O . ASP A 1 79 ? 10.506 0.158 10.724 1.00 98.44 79 ASP A O 1
ATOM 639 N N . ALA A 1 80 ? 11.433 1.759 9.454 1.00 98.00 80 ALA A N 1
ATOM 640 C CA . ALA A 1 80 ? 11.156 2.849 10.387 1.00 98.00 80 ALA A CA 1
ATOM 641 C C . ALA A 1 80 ? 9.654 3.011 10.699 1.00 98.00 80 ALA A C 1
ATOM 643 O O . ALA A 1 80 ? 9.292 3.196 11.858 1.00 98.00 80 ALA A O 1
ATOM 644 N N . ILE A 1 81 ? 8.767 2.887 9.700 1.00 98.56 81 ILE A N 1
ATOM 645 C CA . ILE A 1 81 ? 7.305 2.875 9.908 1.00 98.56 81 ILE A CA 1
ATOM 646 C C . ILE A 1 81 ? 6.900 1.725 10.838 1.00 98.56 81 ILE A C 1
ATOM 648 O O . ILE A 1 81 ? 6.124 1.922 11.771 1.00 98.56 81 ILE A O 1
ATOM 652 N N . ASN A 1 82 ? 7.424 0.521 10.594 1.00 98.69 82 ASN A N 1
ATOM 653 C CA . ASN A 1 82 ? 7.089 -0.657 11.394 1.00 98.69 82 ASN A CA 1
ATOM 654 C C . ASN A 1 82 ? 7.624 -0.560 12.827 1.00 98.69 82 ASN A C 1
ATOM 656 O O . ASN A 1 82 ? 6.930 -0.928 13.775 1.00 98.69 82 ASN A O 1
ATOM 660 N N . ASP A 1 83 ? 8.846 -0.066 12.992 1.00 98.56 83 ASP A N 1
ATOM 661 C CA . ASP A 1 83 ? 9.489 0.085 14.293 1.00 98.56 83 ASP A CA 1
ATOM 662 C C . ASP A 1 83 ? 8.770 1.139 15.137 1.00 98.56 83 ASP A C 1
ATOM 664 O O . ASP A 1 83 ? 8.557 0.940 16.337 1.00 98.56 83 ASP A O 1
ATOM 668 N N . GLU A 1 84 ? 8.307 2.210 14.497 1.00 98.50 84 GLU A N 1
ATOM 669 C CA . GLU A 1 84 ? 7.490 3.225 15.138 1.00 98.50 84 GLU A CA 1
ATOM 670 C C . GLU A 1 84 ? 6.108 2.696 15.534 1.00 98.50 84 GLU A C 1
ATOM 672 O O . GLU A 1 84 ? 5.697 2.877 16.678 1.00 98.50 84 GLU A O 1
ATOM 677 N N . ALA A 1 85 ? 5.420 1.976 14.644 1.00 98.75 85 ALA A N 1
ATOM 678 C CA . ALA A 1 85 ? 4.158 1.314 14.969 1.00 98.75 85 ALA A CA 1
ATOM 679 C C . ALA A 1 85 ? 4.320 0.367 16.175 1.00 98.75 85 ALA A C 1
ATOM 681 O O . ALA A 1 85 ? 3.507 0.365 17.100 1.00 98.75 85 ALA A O 1
ATOM 682 N N . CYS A 1 86 ? 5.422 -0.389 16.224 1.00 98.75 86 CYS A N 1
ATOM 683 C CA . CYS A 1 86 ? 5.759 -1.230 17.370 1.00 98.75 86 CYS A CA 1
ATOM 684 C C . CYS A 1 86 ? 5.994 -0.413 18.653 1.00 98.75 86 CYS A C 1
ATOM 686 O O . CYS A 1 86 ? 5.608 -0.856 19.736 1.00 98.75 86 CYS A O 1
ATOM 688 N N . ARG A 1 87 ? 6.654 0.749 18.571 1.00 98.25 87 ARG A N 1
ATOM 689 C CA . ARG A 1 87 ? 6.859 1.651 19.718 1.00 98.25 87 ARG A CA 1
ATOM 690 C C . ARG A 1 87 ? 5.522 2.181 20.240 1.00 98.25 87 ARG A C 1
ATOM 692 O O . ARG A 1 87 ? 5.238 2.007 21.423 1.00 98.25 87 ARG A O 1
ATOM 699 N N . MET A 1 88 ? 4.701 2.724 19.343 1.00 98.00 88 MET A N 1
ATOM 700 C CA . MET A 1 88 ? 3.353 3.235 19.602 1.00 98.00 88 MET A CA 1
ATOM 701 C C . MET A 1 88 ? 2.484 2.208 20.343 1.00 98.00 88 MET A C 1
ATOM 703 O O . MET A 1 88 ? 1.896 2.529 21.374 1.00 98.00 88 MET A O 1
ATOM 707 N N . ILE A 1 89 ? 2.465 0.948 19.887 1.00 97.25 89 ILE A N 1
ATOM 708 C CA . ILE A 1 89 ? 1.714 -0.132 20.555 1.00 97.25 89 ILE A CA 1
ATOM 709 C C . ILE A 1 89 ? 2.249 -0.389 21.964 1.00 97.25 89 ILE A C 1
ATOM 711 O O . ILE A 1 89 ? 1.475 -0.431 22.917 1.00 97.25 89 ILE A O 1
ATOM 715 N N . ARG A 1 90 ? 3.571 -0.545 22.130 1.00 96.00 90 ARG A N 1
ATOM 716 C CA . ARG A 1 90 ? 4.160 -0.823 23.454 1.00 96.00 90 ARG A CA 1
ATOM 717 C C . ARG A 1 90 ? 3.828 0.270 24.461 1.00 96.00 90 ARG A C 1
ATOM 719 O O . ARG A 1 90 ? 3.560 -0.041 25.618 1.00 96.00 90 ARG A O 1
ATOM 726 N N . GLU A 1 91 ? 3.855 1.527 24.040 1.00 94.06 91 GLU A N 1
ATOM 727 C CA . GLU A 1 91 ? 3.543 2.663 24.904 1.00 94.06 91 GLU A CA 1
ATOM 728 C C . GLU A 1 91 ? 2.050 2.756 25.221 1.00 94.06 91 GLU A C 1
ATOM 730 O O . GLU A 1 91 ? 1.692 2.952 26.385 1.00 94.06 91 GLU A O 1
ATOM 735 N N . ALA A 1 92 ? 1.182 2.522 24.232 1.00 92.38 92 ALA A N 1
ATOM 736 C CA . ALA A 1 92 ? -0.259 2.428 24.440 1.00 92.38 92 ALA A CA 1
ATOM 737 C C . ALA A 1 92 ? -0.619 1.333 25.463 1.00 92.38 92 ALA A C 1
ATOM 739 O O . ALA A 1 92 ? -1.313 1.608 26.440 1.00 92.38 92 ALA A O 1
ATOM 740 N N . SER A 1 93 ? -0.068 0.125 25.314 1.00 88.56 93 SER A N 1
ATOM 741 C CA . SER A 1 93 ? -0.363 -1.019 26.191 1.00 88.56 93 SER A CA 1
ATOM 742 C C . SER A 1 93 ? 0.326 -0.956 27.564 1.00 88.56 93 SER A C 1
ATOM 744 O O . SER A 1 93 ? -0.183 -1.479 28.564 1.00 88.56 93 SER A O 1
ATOM 746 N N . ALA A 1 94 ? 1.503 -0.326 27.667 1.00 81.31 94 ALA A N 1
ATOM 747 C CA . ALA A 1 94 ? 2.210 -0.177 28.943 1.00 81.31 94 ALA A CA 1
ATOM 748 C C . ALA A 1 94 ? 1.420 0.680 29.943 1.00 81.31 94 ALA A C 1
ATOM 750 O O . ALA A 1 94 ? 1.390 0.353 31.134 1.00 81.31 94 ALA A O 1
ATOM 751 N N . SER A 1 95 ? 0.756 1.732 29.462 1.00 66.50 95 SER A N 1
ATOM 752 C CA . SER A 1 95 ? -0.169 2.538 30.262 1.00 66.50 95 SER A CA 1
ATOM 753 C C . SER A 1 95 ? -1.312 1.690 30.832 1.00 66.50 95 SER A C 1
ATOM 755 O O . SER A 1 95 ? -1.492 1.641 32.051 1.00 66.50 95 SER A O 1
ATOM 757 N N . SER A 1 96 ? -1.979 0.890 29.994 1.00 64.38 96 SER A N 1
ATOM 758 C CA . SER A 1 96 ? -3.117 0.053 30.410 1.00 64.38 96 SER A CA 1
ATOM 759 C C . SER A 1 96 ? -2.730 -1.057 31.406 1.00 64.38 96 SER A C 1
ATOM 761 O O . SER A 1 96 ? -3.464 -1.377 32.349 1.00 64.38 96 SER A O 1
ATOM 763 N N . SER A 1 97 ? -1.542 -1.653 31.254 1.00 59.28 97 SER A N 1
ATOM 764 C CA . SER A 1 97 ? -1.085 -2.770 32.100 1.00 59.28 97 SER A CA 1
ATOM 765 C C . SER A 1 97 ? -0.653 -2.361 33.520 1.00 59.28 97 SER A C 1
ATOM 767 O O . SER A 1 97 ? -0.892 -3.115 34.475 1.00 59.28 97 SER A O 1
ATOM 769 N N . ARG A 1 98 ? -0.060 -1.170 33.708 1.00 58.62 98 ARG A N 1
ATOM 770 C CA . ARG A 1 98 ? 0.373 -0.665 35.031 1.00 58.62 98 ARG A CA 1
ATOM 771 C C . ARG A 1 98 ? -0.795 -0.499 36.005 1.00 58.62 98 ARG A C 1
ATOM 773 O O . ARG A 1 98 ? -0.627 -0.751 37.201 1.00 58.62 98 ARG A O 1
ATOM 780 N N . ARG A 1 99 ? -1.990 -0.158 35.516 1.00 54.53 99 ARG A N 1
ATOM 781 C CA . ARG A 1 99 ? -3.186 0.005 36.354 1.00 54.53 99 ARG A CA 1
ATOM 782 C C . ARG A 1 99 ? -3.971 -1.290 36.574 1.00 54.53 99 ARG A C 1
ATOM 784 O O . ARG A 1 99 ? -4.464 -1.469 37.685 1.00 54.53 99 ARG A O 1
ATOM 791 N N . ARG A 1 100 ? -4.020 -2.238 35.615 1.00 58.22 100 ARG A N 1
ATOM 792 C CA . ARG A 1 100 ? -4.579 -3.595 35.864 1.00 58.22 100 ARG A CA 1
ATOM 793 C C . ARG A 1 100 ? -3.931 -4.238 37.097 1.00 58.22 100 ARG A C 1
ATOM 795 O O . ARG A 1 100 ? -4.647 -4.771 37.936 1.00 58.22 100 ARG A O 1
ATOM 802 N N . ARG A 1 101 ? -2.609 -4.082 37.258 1.00 57.06 101 ARG A N 1
ATOM 803 C CA . ARG A 1 101 ? -1.875 -4.517 38.463 1.00 57.06 101 ARG A CA 1
ATOM 804 C C . ARG A 1 101 ? -2.271 -3.736 39.725 1.00 57.06 101 ARG A C 1
ATOM 806 O O . ARG A 1 101 ? -2.577 -4.349 40.739 1.00 57.06 101 ARG A O 1
ATOM 813 N N . ARG A 1 102 ? -2.374 -2.401 39.658 1.00 54.22 102 ARG A N 1
ATOM 814 C CA . ARG A 1 102 ? -2.843 -1.584 40.801 1.00 54.22 102 ARG A CA 1
ATOM 815 C C . ARG A 1 102 ? -4.278 -1.923 41.239 1.00 54.22 102 ARG A C 1
ATOM 817 O O . ARG A 1 102 ? -4.547 -1.910 42.433 1.00 54.22 102 ARG A O 1
ATOM 824 N N . ARG A 1 103 ? -5.191 -2.247 40.311 1.00 51.38 103 ARG A N 1
ATOM 825 C CA . ARG A 1 103 ? -6.564 -2.687 40.633 1.00 51.38 103 ARG A CA 1
ATOM 826 C C . ARG A 1 103 ? -6.587 -4.063 41.297 1.00 51.38 103 ARG A C 1
ATOM 828 O O . ARG A 1 103 ? -7.262 -4.220 42.305 1.00 51.38 103 ARG A O 1
ATOM 835 N N . THR A 1 104 ? -5.814 -5.030 40.796 1.00 55.28 104 THR A N 1
ATOM 836 C CA . THR A 1 104 ? -5.713 -6.351 41.443 1.00 55.28 104 THR A CA 1
ATOM 837 C C . THR A 1 104 ? -5.090 -6.278 42.837 1.00 55.28 104 THR A C 1
ATOM 839 O O . THR A 1 104 ? -5.484 -7.041 43.714 1.00 55.28 104 THR A O 1
ATOM 842 N N . ASP A 1 105 ? -4.165 -5.342 43.061 1.00 54.53 105 ASP A N 1
ATOM 843 C CA . ASP A 1 105 ? -3.547 -5.125 44.374 1.00 54.53 105 ASP A CA 1
ATOM 844 C C . ASP A 1 105 ? -4.488 -4.382 45.345 1.00 54.53 105 ASP A C 1
ATOM 846 O O . ASP A 1 105 ? -4.453 -4.639 46.548 1.00 54.53 105 ASP A O 1
ATOM 850 N N . ALA A 1 106 ? -5.365 -3.505 44.838 1.00 53.31 106 ALA A N 1
ATOM 851 C CA . ALA A 1 106 ? -6.378 -2.807 45.635 1.00 53.31 106 ALA A CA 1
ATOM 852 C C . ALA A 1 106 ? -7.557 -3.715 46.037 1.00 53.31 106 ALA A C 1
ATOM 854 O O . ALA A 1 106 ? -8.023 -3.635 47.172 1.00 53.31 106 ALA A O 1
ATOM 855 N N . ASP A 1 107 ? -7.996 -4.618 45.153 1.00 51.00 107 ASP A N 1
ATOM 856 C CA . ASP A 1 107 ? -9.067 -5.589 45.442 1.00 51.00 107 ASP A CA 1
ATOM 857 C C . ASP A 1 107 ? -8.570 -6.830 46.216 1.00 51.00 107 ASP A C 1
ATOM 859 O O . ASP A 1 107 ? -9.370 -7.594 46.758 1.00 51.00 107 ASP A O 1
ATOM 863 N N . GLY A 1 108 ? -7.251 -7.035 46.315 1.00 46.88 108 GLY A N 1
ATOM 864 C CA . GLY A 1 108 ? -6.625 -8.107 47.102 1.00 46.88 108 GLY A CA 1
ATOM 865 C C . GLY A 1 108 ? -6.425 -7.786 48.591 1.00 46.88 108 GLY A C 1
ATOM 866 O O . GLY A 1 108 ? -5.906 -8.619 49.337 1.00 46.88 108 GLY A O 1
ATOM 867 N N . GLY A 1 109 ? -6.814 -6.589 49.035 1.00 41.62 109 GLY A N 1
ATOM 868 C CA . GLY A 1 109 ? -6.556 -6.063 50.372 1.00 41.62 109 GLY A CA 1
ATOM 869 C C . GLY A 1 109 ? -7.666 -6.296 51.395 1.00 41.62 109 GLY A C 1
ATOM 870 O O . GLY A 1 109 ? -8.043 -5.349 52.074 1.00 41.62 109 GLY A O 1
ATOM 871 N N . ASP A 1 110 ? -8.179 -7.520 51.551 1.00 44.72 110 ASP A N 1
ATOM 872 C CA . ASP A 1 110 ? -8.888 -7.878 52.787 1.00 44.72 110 ASP A CA 1
ATOM 873 C C . ASP A 1 110 ? -8.724 -9.366 53.130 1.00 44.72 110 ASP A C 1
ATOM 875 O O . ASP A 1 110 ? -9.426 -10.245 52.628 1.00 44.72 110 ASP A O 1
ATOM 879 N N . SER A 1 111 ? -7.732 -9.674 53.969 1.00 39.25 111 SER A N 1
ATOM 880 C CA . SER A 1 111 ? -7.911 -10.572 55.118 1.00 39.25 111 SER A CA 1
ATOM 881 C C . SER A 1 111 ? -6.607 -10.811 55.888 1.00 39.25 111 SER A C 1
ATOM 883 O O . SER A 1 111 ? -5.598 -11.263 55.350 1.00 39.25 111 SER A O 1
ATOM 885 N N . ASN A 1 112 ? -6.740 -10.630 57.206 1.00 37.03 112 ASN A N 1
ATOM 886 C CA . ASN A 1 112 ? -5.910 -11.104 58.320 1.00 37.03 112 ASN A CA 1
ATOM 887 C C . ASN A 1 112 ? -4.817 -10.172 58.866 1.00 37.03 112 ASN A C 1
ATOM 889 O O . ASN A 1 112 ? -3.713 -10.095 58.337 1.00 37.03 112 ASN A O 1
ATOM 893 N N . GLY A 1 113 ? -5.062 -9.691 60.091 1.00 33.16 113 GLY A N 1
ATOM 894 C CA . GLY A 1 113 ? -4.104 -9.940 61.173 1.00 33.16 113 GLY A CA 1
ATOM 895 C C . GLY A 1 113 ? -3.865 -8.788 62.143 1.00 33.16 113 GLY A C 1
ATOM 896 O O . GLY A 1 113 ? -2.999 -7.956 61.911 1.00 33.16 113 GLY A O 1
ATOM 897 N N . ASP A 1 114 ? -4.578 -8.819 63.271 1.00 37.00 114 ASP A N 1
ATOM 898 C CA . ASP A 1 114 ? -4.262 -8.118 64.524 1.00 37.00 114 ASP A CA 1
ATOM 899 C C . ASP A 1 114 ? -2.766 -8.191 64.911 1.00 37.00 114 ASP A C 1
ATOM 901 O O . ASP A 1 114 ? -2.174 -9.274 64.936 1.00 37.00 114 ASP A O 1
ATOM 905 N N . GLY A 1 115 ? -2.185 -7.064 65.343 1.00 29.12 115 GLY A N 1
ATOM 906 C CA . GLY A 1 115 ? -0.879 -7.004 66.019 1.00 29.12 115 GLY A CA 1
ATOM 907 C C . GLY A 1 115 ? -0.472 -5.572 66.407 1.00 29.12 115 GLY A C 1
ATOM 908 O O . GLY A 1 115 ? -0.784 -4.648 65.665 1.00 29.12 115 GLY A O 1
ATOM 909 N N . PRO A 1 116 ? 0.143 -5.336 67.585 1.00 39.56 116 PRO A N 1
ATOM 910 C CA . PRO A 1 116 ? -0.085 -4.121 68.368 1.00 39.56 116 PRO A CA 1
ATOM 911 C C . PRO A 1 116 ? 0.778 -2.912 67.982 1.00 39.56 116 PRO A C 1
ATOM 913 O O . PRO A 1 116 ? 1.891 -3.031 67.481 1.00 39.56 116 PRO A O 1
ATOM 916 N N . ARG A 1 117 ? 0.240 -1.736 68.328 1.00 41.22 117 ARG A N 1
ATOM 917 C CA . ARG A 1 117 ? 0.905 -0.428 68.324 1.00 41.22 117 ARG A CA 1
ATOM 918 C C . ARG A 1 117 ? 2.127 -0.431 69.247 1.00 41.22 117 ARG A C 1
ATOM 920 O O . ARG A 1 117 ? 1.966 -0.632 70.450 1.00 41.22 117 ARG A O 1
ATOM 927 N N . GLU A 1 118 ? 3.291 -0.095 68.702 1.00 32.84 118 GLU A N 1
ATOM 928 C CA . GLU A 1 118 ? 4.416 0.438 69.471 1.00 32.84 118 GLU A CA 1
ATOM 929 C C . GLU A 1 118 ? 4.692 1.882 69.051 1.00 32.84 118 GLU A C 1
ATOM 931 O O . GLU A 1 118 ? 4.800 2.213 67.870 1.00 32.84 118 GLU A O 1
ATOM 936 N N . GLU A 1 119 ? 4.753 2.743 70.064 1.00 38.19 119 GLU A N 1
ATOM 937 C CA . GLU A 1 119 ? 5.233 4.113 69.985 1.00 38.19 119 GLU A CA 1
ATOM 938 C C . GLU A 1 119 ? 6.721 4.119 69.629 1.00 38.19 119 GLU A C 1
ATOM 940 O O . GLU A 1 119 ? 7.514 3.413 70.249 1.00 38.19 119 GLU A O 1
ATOM 945 N N . ASN A 1 120 ? 7.124 4.997 68.712 1.00 31.39 120 ASN A N 1
ATOM 946 C CA . ASN A 1 120 ? 8.454 5.580 68.776 1.00 31.39 120 ASN A CA 1
ATOM 947 C C . ASN A 1 120 ? 8.430 7.032 68.307 1.00 31.39 120 ASN A C 1
ATOM 949 O O . ASN A 1 120 ? 7.956 7.371 67.226 1.00 31.39 120 ASN A O 1
ATOM 953 N N . VAL A 1 121 ? 8.943 7.871 69.198 1.00 36.09 121 VAL A N 1
ATOM 954 C CA . VAL A 1 121 ? 9.177 9.302 69.061 1.00 36.09 121 VAL A CA 1
ATOM 955 C C . VAL A 1 121 ? 10.599 9.496 68.540 1.00 36.09 121 VAL A C 1
ATOM 957 O O . VAL A 1 121 ? 11.521 8.912 69.108 1.00 36.09 121 VAL A O 1
ATOM 960 N N . ASN A 1 122 ? 10.763 10.330 67.509 1.00 30.75 122 ASN A N 1
ATOM 961 C CA . ASN A 1 122 ? 11.820 11.343 67.320 1.00 30.75 122 ASN A CA 1
ATOM 962 C C . ASN A 1 122 ? 12.114 11.563 65.833 1.00 30.75 122 ASN A C 1
ATOM 964 O O . ASN A 1 122 ? 12.309 10.601 65.096 1.00 30.75 122 ASN A O 1
ATOM 968 N N . GLY A 1 123 ? 12.286 12.831 65.460 1.00 29.28 123 GLY A N 1
ATOM 969 C CA . GLY A 1 123 ? 13.020 13.214 64.258 1.00 29.28 123 GLY A CA 1
ATOM 970 C C . GLY A 1 123 ? 12.332 14.315 63.481 1.00 29.28 123 GLY A C 1
ATOM 971 O O . GLY A 1 123 ? 11.498 14.028 62.634 1.00 29.28 123 GLY A O 1
ATOM 972 N N . ASP A 1 124 ? 12.687 15.553 63.810 1.00 35.88 124 ASP A N 1
ATOM 973 C CA . ASP A 1 124 ? 12.500 16.718 62.955 1.00 35.88 124 ASP A CA 1
ATOM 974 C C . ASP A 1 124 ? 12.986 16.424 61.529 1.00 35.88 124 ASP A C 1
ATOM 976 O O . ASP A 1 124 ? 14.075 15.886 61.370 1.00 35.88 124 ASP A O 1
ATOM 980 N N . ASP A 1 125 ? 12.196 16.801 60.526 1.00 34.62 125 ASP A N 1
ATOM 981 C CA . ASP A 1 125 ? 12.673 17.599 59.397 1.00 34.62 125 ASP A CA 1
ATOM 982 C C . ASP A 1 125 ? 11.455 18.193 58.681 1.00 34.62 125 ASP A C 1
ATOM 984 O O . ASP A 1 125 ? 10.557 17.504 58.195 1.00 34.62 125 ASP A O 1
ATOM 988 N N . LYS A 1 126 ? 11.391 19.524 58.730 1.00 36.56 126 LYS A N 1
ATOM 989 C CA . LYS A 1 126 ? 10.491 20.340 57.928 1.00 36.56 126 LYS A CA 1
ATOM 990 C C . LYS A 1 126 ? 11.173 20.541 56.585 1.00 36.56 126 LYS A C 1
ATOM 992 O O . LYS A 1 126 ? 12.067 21.375 56.514 1.00 36.56 126 LYS A O 1
ATOM 997 N N . ASP A 1 127 ? 10.706 19.844 55.564 1.00 33.28 127 ASP A N 1
ATOM 998 C CA . ASP A 1 127 ? 10.862 20.300 54.190 1.00 33.28 127 ASP A CA 1
ATOM 999 C C . ASP A 1 127 ? 9.463 20.470 53.600 1.00 33.28 127 ASP A C 1
ATOM 1001 O O . ASP A 1 127 ? 8.715 19.520 53.369 1.00 33.28 127 ASP A O 1
ATOM 1005 N N . GLU A 1 128 ? 9.095 21.741 53.462 1.00 37.19 128 GLU A N 1
ATOM 1006 C CA . GLU A 1 128 ? 7.979 22.217 52.661 1.00 37.19 128 GLU A CA 1
ATOM 1007 C C . GLU A 1 128 ? 8.334 21.941 51.194 1.00 37.19 128 GLU A C 1
ATOM 1009 O O . GLU A 1 128 ? 9.047 22.719 50.569 1.00 37.19 128 GLU A O 1
ATOM 1014 N N . ASN A 1 129 ? 7.875 20.810 50.661 1.00 30.56 129 ASN A N 1
ATOM 1015 C CA . ASN A 1 129 ? 7.701 20.645 49.224 1.00 30.56 129 ASN A CA 1
ATOM 1016 C C . ASN A 1 129 ? 6.202 20.735 48.959 1.00 30.56 129 ASN A C 1
ATOM 1018 O O . ASN A 1 129 ? 5.443 19.802 49.233 1.00 30.56 129 ASN A O 1
ATOM 1022 N N . GLU A 1 130 ? 5.790 21.906 48.487 1.00 34.09 130 GLU A N 1
ATOM 1023 C CA . GLU A 1 130 ? 4.552 22.088 47.744 1.00 34.09 130 GLU A CA 1
ATOM 1024 C C . GLU A 1 130 ? 4.647 21.175 46.514 1.00 34.09 130 GLU A C 1
ATOM 1026 O O . GLU A 1 130 ? 5.265 21.517 45.510 1.00 34.09 130 GLU A O 1
ATOM 1031 N N . ASN A 1 131 ? 4.105 19.961 46.630 1.00 30.88 131 ASN A N 1
ATOM 1032 C CA . ASN A 1 131 ? 3.655 19.230 45.460 1.00 30.88 131 ASN A CA 1
ATOM 1033 C C . ASN A 1 131 ? 2.445 20.015 44.955 1.00 30.88 131 ASN A C 1
ATOM 1035 O O . ASN A 1 131 ? 1.363 19.941 45.535 1.00 30.88 131 ASN A O 1
ATOM 1039 N N . GLU A 1 132 ? 2.669 20.844 43.941 1.00 34.50 132 GLU A N 1
ATOM 1040 C CA . GLU A 1 132 ? 1.613 21.177 43.001 1.00 34.50 132 GLU A CA 1
ATOM 1041 C C . GLU A 1 132 ? 1.144 19.835 42.432 1.00 34.50 132 GLU A C 1
ATOM 1043 O O . GLU A 1 132 ? 1.904 19.115 41.783 1.00 34.50 132 GLU A O 1
ATOM 1048 N N . ASP A 1 133 ? -0.063 19.435 42.827 1.00 35.66 133 ASP A N 1
ATOM 1049 C CA . ASP A 1 133 ? -0.776 18.312 42.243 1.00 35.66 133 ASP A CA 1
ATOM 1050 C C . ASP A 1 133 ? -1.012 18.651 40.759 1.00 35.66 133 ASP A C 1
ATOM 1052 O O . ASP A 1 133 ? -1.984 19.322 40.405 1.00 35.66 133 ASP A O 1
ATOM 1056 N N . ASP A 1 134 ? -0.079 18.238 39.896 1.00 37.56 134 ASP A N 1
ATOM 1057 C CA . ASP A 1 134 ? -0.273 18.107 38.450 1.00 37.56 134 ASP A CA 1
ATOM 1058 C C . ASP A 1 134 ? -1.291 16.971 38.212 1.00 37.56 134 ASP A C 1
ATOM 1060 O O . ASP A 1 134 ? -0.947 15.846 37.852 1.00 37.56 134 ASP A O 1
ATOM 1064 N N . ASP A 1 135 ? -2.567 17.260 38.473 1.00 36.06 135 ASP A N 1
ATOM 1065 C CA . ASP A 1 135 ? -3.716 16.356 38.299 1.00 36.06 135 ASP A CA 1
ATOM 1066 C C . ASP A 1 135 ? -4.204 16.267 36.827 1.00 36.06 135 ASP A C 1
ATOM 1068 O O . ASP A 1 135 ? -5.285 15.740 36.567 1.00 36.06 135 ASP A O 1
ATOM 1072 N N . ASP A 1 136 ? -3.429 16.746 35.844 1.00 38.56 136 ASP A N 1
ATOM 1073 C CA . ASP A 1 136 ? -3.866 16.846 34.435 1.00 38.56 136 ASP A CA 1
ATOM 1074 C C . ASP A 1 136 ? -3.351 15.726 33.492 1.00 38.56 136 ASP A C 1
ATOM 1076 O O . ASP A 1 136 ? -3.763 15.680 32.333 1.00 38.56 136 ASP A O 1
ATOM 1080 N N . ASP A 1 137 ? -2.524 14.774 33.952 1.00 42.12 137 ASP A N 1
ATOM 1081 C CA . ASP A 1 137 ? -1.947 13.717 33.082 1.00 42.12 137 ASP A CA 1
ATOM 1082 C C . ASP A 1 137 ? -2.618 12.321 33.191 1.00 42.12 137 ASP A C 1
ATOM 1084 O O . ASP A 1 137 ? -2.262 11.394 32.458 1.00 42.12 137 ASP A O 1
ATOM 1088 N N . ASP A 1 138 ? -3.623 12.134 34.057 1.00 46.28 138 ASP A N 1
ATOM 1089 C CA . ASP A 1 138 ? -4.198 10.800 34.365 1.00 46.28 138 ASP A CA 1
ATOM 1090 C C . ASP A 1 138 ? -5.291 10.335 33.363 1.00 46.28 138 ASP A C 1
ATOM 1092 O O . ASP A 1 138 ? -5.808 9.215 33.431 1.00 46.28 138 ASP A O 1
ATOM 1096 N N . ASP A 1 139 ? -5.645 11.173 32.382 1.00 52.22 139 ASP A N 1
ATOM 1097 C CA . ASP A 1 139 ? -6.800 10.956 31.496 1.00 52.22 139 ASP A CA 1
ATOM 1098 C C . ASP A 1 139 ? -6.525 10.010 30.314 1.00 52.22 139 ASP A C 1
ATOM 1100 O O . ASP A 1 139 ? -7.444 9.647 29.570 1.00 52.22 139 ASP A O 1
ATOM 1104 N N . ASN A 1 140 ? -5.270 9.598 30.090 1.00 53.09 140 ASN A N 1
ATOM 1105 C CA . ASN A 1 140 ? -4.900 8.787 28.927 1.00 53.09 140 ASN A CA 1
ATOM 1106 C C . ASN A 1 140 ? -4.653 7.303 29.230 1.00 53.09 140 ASN A C 1
ATOM 1108 O O . ASN A 1 140 ? -4.539 6.516 28.290 1.00 53.09 140 ASN A O 1
ATOM 1112 N N . ASP A 1 141 ? -4.572 6.886 30.493 1.00 59.94 141 ASP A N 1
ATOM 1113 C CA . ASP A 1 141 ? -3.942 5.611 30.877 1.00 59.94 141 ASP A CA 1
ATOM 1114 C C . ASP A 1 141 ? -4.806 4.335 30.741 1.00 59.94 141 ASP A C 1
ATOM 1116 O O . ASP A 1 141 ? -4.278 3.232 30.859 1.00 59.94 141 ASP A O 1
ATOM 1120 N N . ASP A 1 142 ? -6.095 4.449 30.392 1.00 71.06 142 ASP A N 1
ATOM 1121 C CA . ASP A 1 142 ? -7.032 3.312 30.204 1.00 71.06 142 ASP A CA 1
ATOM 1122 C C . ASP A 1 142 ? -7.709 3.276 28.811 1.00 71.06 142 ASP A C 1
ATOM 1124 O O . ASP A 1 142 ? -8.696 2.566 28.605 1.00 71.06 142 ASP A O 1
ATOM 1128 N N . LYS A 1 143 ? -7.230 4.060 27.836 1.00 84.38 143 LYS A N 1
ATOM 1129 C CA . LYS A 1 143 ? -7.869 4.146 26.511 1.00 84.38 143 LYS A CA 1
ATOM 1130 C C . LYS A 1 143 ? -7.391 3.024 25.571 1.00 84.38 143 LYS A C 1
ATOM 1132 O O . LYS A 1 143 ? -6.179 2.823 25.479 1.00 84.38 143 LYS A O 1
ATOM 1137 N N . PRO A 1 144 ? -8.289 2.351 24.818 1.00 92.31 144 PRO A N 1
ATOM 1138 C CA . PRO A 1 144 ? -7.876 1.532 23.674 1.00 92.31 144 PRO A CA 1
ATOM 1139 C C . PRO A 1 144 ? -7.180 2.409 22.622 1.00 92.31 144 PRO A C 1
ATOM 1141 O O . PRO A 1 144 ? -7.300 3.636 22.663 1.00 92.31 144 PRO A O 1
ATOM 1144 N N . PHE A 1 145 ? -6.466 1.815 21.667 1.00 95.44 145 PHE A N 1
ATOM 1145 C CA . PHE A 1 145 ? -5.777 2.570 20.617 1.00 95.44 145 PHE A CA 1
ATOM 1146 C C . PHE A 1 145 ? -6.342 2.284 19.223 1.00 95.44 145 PHE A C 1
ATOM 1148 O O . PHE A 1 145 ? -6.762 1.174 18.910 1.00 95.44 145 PHE A O 1
ATOM 1155 N N . PHE A 1 146 ? -6.355 3.318 18.389 1.00 97.06 146 PHE A N 1
ATOM 1156 C CA . PHE A 1 146 ? -6.518 3.234 16.946 1.00 97.06 146 PHE A CA 1
ATOM 1157 C C . PHE A 1 146 ? -5.152 3.522 16.336 1.00 97.06 146 PHE A C 1
ATOM 1159 O O . PHE A 1 146 ? -4.604 4.599 16.556 1.00 97.06 146 PHE A O 1
ATOM 1166 N N . LEU A 1 147 ? -4.600 2.569 15.590 1.00 98.38 147 LEU A N 1
ATOM 1167 C CA . LEU A 1 147 ? -3.309 2.722 14.928 1.00 98.38 147 LEU A CA 1
ATOM 1168 C C . LEU A 1 147 ? -3.481 2.591 13.417 1.00 98.38 147 LEU A C 1
ATOM 1170 O O . LEU A 1 147 ? -3.848 1.527 12.920 1.00 98.38 147 LEU A O 1
ATOM 1174 N N . TYR A 1 148 ? -3.160 3.659 12.692 1.00 98.50 148 TYR A N 1
ATOM 1175 C CA . TYR A 1 148 ? -3.124 3.661 11.237 1.00 98.50 148 TYR A CA 1
ATOM 1176 C C . TYR A 1 148 ? -1.684 3.512 10.738 1.00 98.50 148 TYR A C 1
ATOM 1178 O O . TYR A 1 148 ? -0.878 4.438 10.838 1.00 98.50 148 TYR A O 1
ATOM 1186 N N . VAL A 1 149 ? -1.355 2.334 10.203 1.00 98.69 149 VAL A N 1
ATOM 1187 C CA . VAL A 1 149 ? -0.045 2.062 9.594 1.00 98.69 149 VAL A CA 1
ATOM 1188 C C . VAL A 1 149 ? -0.167 2.185 8.077 1.00 98.69 149 VAL A C 1
ATOM 1190 O O . VAL A 1 149 ? -0.655 1.280 7.407 1.00 98.69 149 VAL A O 1
ATOM 1193 N N . ALA A 1 150 ? 0.256 3.324 7.538 1.00 97.62 150 ALA A N 1
ATOM 1194 C CA . ALA A 1 150 ? 0.160 3.660 6.121 1.00 97.62 150 ALA A CA 1
ATOM 1195 C C . ALA A 1 150 ? 1.519 3.493 5.432 1.00 97.62 150 ALA A C 1
ATOM 1197 O O . ALA A 1 150 ? 2.233 4.470 5.186 1.00 97.62 150 ALA A O 1
ATOM 1198 N N . HIS A 1 151 ? 1.913 2.252 5.134 1.00 97.69 151 HIS A N 1
ATOM 1199 C CA . HIS A 1 151 ? 3.171 1.994 4.428 1.00 97.69 151 HIS A CA 1
ATOM 1200 C C . HIS A 1 151 ? 3.248 2.760 3.099 1.00 97.69 151 HIS A C 1
ATOM 1202 O O . HIS A 1 151 ? 2.270 2.902 2.369 1.00 97.69 151 HIS A O 1
ATOM 1208 N N . THR A 1 152 ? 4.449 3.231 2.759 1.00 95.69 152 THR A N 1
ATOM 1209 C CA . THR A 1 152 ? 4.755 3.703 1.400 1.00 95.69 152 THR A CA 1
ATOM 1210 C C . THR A 1 152 ? 5.002 2.537 0.444 1.00 95.69 152 THR A C 1
ATOM 1212 O O . THR A 1 152 ? 4.726 2.651 -0.748 1.00 95.69 152 THR A O 1
ATOM 1215 N N . ALA A 1 153 ? 5.507 1.413 0.967 1.00 97.19 153 ALA A N 1
ATOM 1216 C CA . ALA A 1 153 ? 5.748 0.192 0.208 1.00 97.19 153 ALA A CA 1
ATOM 1217 C C . ALA A 1 153 ? 4.447 -0.363 -0.397 1.00 97.19 153 ALA A C 1
ATOM 1219 O O . ALA A 1 153 ? 3.418 -0.330 0.273 1.00 97.19 153 ALA A O 1
ATOM 1220 N N . PRO A 1 154 ? 4.478 -0.933 -1.617 1.00 96.81 154 PRO A N 1
ATOM 1221 C CA . PRO A 1 154 ? 5.605 -1.046 -2.551 1.00 96.81 154 PRO A CA 1
ATOM 1222 C C . PRO A 1 154 ? 5.546 0.018 -3.669 1.00 96.81 154 PRO A C 1
ATOM 1224 O O . PRO A 1 154 ? 5.758 -0.290 -4.843 1.00 96.81 154 PRO A O 1
ATOM 1227 N N . HIS A 1 155 ? 5.186 1.264 -3.346 1.00 95.69 155 HIS A N 1
ATOM 1228 C CA . HIS A 1 155 ? 5.170 2.350 -4.328 1.00 95.69 155 HIS A CA 1
ATOM 1229 C C . HIS A 1 155 ? 6.582 2.623 -4.872 1.00 95.69 155 HIS A C 1
ATOM 1231 O O . HIS A 1 155 ? 7.577 2.355 -4.196 1.00 95.69 155 HIS A O 1
ATOM 1237 N N . TRP A 1 156 ? 6.684 3.205 -6.069 1.00 93.44 156 TRP A N 1
ATOM 1238 C CA . TRP A 1 156 ? 7.970 3.685 -6.572 1.00 93.44 156 TRP A CA 1
ATOM 1239 C C . TRP A 1 156 ? 8.562 4.775 -5.648 1.00 93.44 156 TRP A C 1
ATOM 1241 O O . TRP A 1 156 ? 7.803 5.469 -4.958 1.00 93.44 156 TRP A O 1
ATOM 1251 N N . PRO A 1 157 ? 9.897 4.948 -5.624 1.00 94.75 157 PRO A N 1
ATOM 1252 C CA . PRO A 1 157 ? 10.901 4.237 -6.418 1.00 94.75 157 PRO A CA 1
ATOM 1253 C C . PRO A 1 157 ? 11.123 2.785 -5.968 1.00 94.75 157 PRO A C 1
ATOM 1255 O O . PRO A 1 157 ? 10.899 2.436 -4.809 1.00 94.75 157 PRO A O 1
ATOM 1258 N N . LEU A 1 158 ? 11.572 1.935 -6.896 1.00 97.06 158 LEU A N 1
ATOM 1259 C CA . LEU A 1 158 ? 11.995 0.562 -6.611 1.00 97.06 158 LEU A CA 1
ATOM 1260 C C . LEU A 1 158 ? 13.297 0.561 -5.793 1.00 97.06 158 LEU A C 1
ATOM 1262 O O . LEU A 1 158 ? 14.392 0.475 -6.349 1.00 97.06 158 LEU A O 1
ATOM 1266 N N . HIS A 1 159 ? 13.162 0.665 -4.473 1.00 97.25 159 HIS A N 1
ATOM 1267 C CA . HIS A 1 159 ? 14.250 0.650 -3.496 1.00 97.25 159 HIS A CA 1
ATOM 1268 C C . HIS A 1 159 ? 14.117 -0.559 -2.585 1.00 97.25 159 HIS A C 1
ATOM 1270 O O . HIS A 1 159 ? 13.068 -0.745 -1.984 1.00 97.25 159 HIS A O 1
ATOM 1276 N N . ALA A 1 160 ? 15.176 -1.344 -2.428 1.00 97.88 160 ALA A N 1
ATOM 1277 C CA . ALA A 1 160 ? 15.247 -2.389 -1.415 1.00 97.88 160 ALA A CA 1
ATOM 1278 C C . ALA A 1 160 ? 16.711 -2.783 -1.164 1.00 97.88 160 ALA A C 1
ATOM 1280 O O . ALA A 1 160 ? 17.506 -2.767 -2.113 1.00 97.88 160 ALA A O 1
ATOM 1281 N N . PRO A 1 161 ? 17.077 -3.182 0.070 1.00 96.94 161 PRO A N 1
ATOM 1282 C CA . PRO A 1 161 ? 18.428 -3.627 0.379 1.00 96.94 161 PRO A CA 1
ATOM 1283 C C . PRO A 1 161 ? 18.888 -4.772 -0.544 1.00 96.94 161 PRO A C 1
ATOM 1285 O O . PRO A 1 161 ? 18.119 -5.716 -0.779 1.00 96.94 161 PRO A O 1
ATOM 1288 N N . PRO A 1 162 ? 20.132 -4.736 -1.066 1.00 96.62 162 PRO A N 1
ATOM 1289 C CA . PRO A 1 162 ? 20.598 -5.689 -2.077 1.00 96.62 162 PRO A CA 1
ATOM 1290 C C . PRO A 1 162 ? 20.508 -7.163 -1.664 1.00 96.62 162 PRO A C 1
ATOM 1292 O O . PRO A 1 162 ? 20.271 -8.029 -2.505 1.00 96.62 162 PRO A O 1
ATOM 1295 N N . ASP A 1 163 ? 20.690 -7.464 -0.380 1.00 97.56 163 ASP A N 1
ATOM 1296 C CA . ASP A 1 163 ? 20.595 -8.816 0.172 1.00 97.56 163 ASP A CA 1
ATOM 1297 C C . ASP A 1 163 ? 19.158 -9.358 0.154 1.00 97.56 163 ASP A C 1
ATOM 1299 O O . ASP A 1 163 ? 18.956 -10.558 -0.043 1.00 97.56 163 ASP A O 1
ATOM 1303 N N . VAL A 1 164 ? 18.157 -8.485 0.291 1.00 98.38 164 VAL A N 1
ATOM 1304 C CA . VAL A 1 164 ? 16.742 -8.855 0.169 1.00 98.38 164 VAL A CA 1
ATOM 1305 C C . VAL A 1 164 ? 16.368 -9.032 -1.300 1.00 98.38 164 VAL A C 1
ATOM 1307 O O . VAL A 1 164 ? 15.762 -10.044 -1.646 1.00 98.38 164 VAL A O 1
ATOM 1310 N N . VAL A 1 165 ? 16.796 -8.117 -2.181 1.00 98.50 165 VAL A N 1
ATOM 1311 C CA . VAL A 1 165 ? 16.586 -8.237 -3.639 1.00 98.50 165 VAL A CA 1
ATOM 1312 C C . VAL A 1 165 ? 17.169 -9.547 -4.167 1.00 98.50 165 VAL A C 1
ATOM 1314 O O . VAL A 1 165 ? 16.523 -10.246 -4.947 1.00 98.50 165 VAL A O 1
ATOM 1317 N N . ALA A 1 166 ? 18.360 -9.930 -3.700 1.00 98.44 166 ALA A N 1
ATOM 1318 C CA . ALA A 1 166 ? 19.042 -11.149 -4.123 1.00 98.44 166 ALA A CA 1
ATOM 1319 C C . ALA A 1 166 ? 18.231 -12.437 -3.889 1.00 98.44 166 ALA A C 1
ATOM 1321 O O . ALA A 1 166 ? 18.433 -13.399 -4.626 1.00 98.44 166 ALA A O 1
ATOM 1322 N N . LYS A 1 167 ? 17.299 -12.464 -2.923 1.00 98.50 167 LYS A N 1
ATOM 1323 C CA . LYS A 1 167 ? 16.413 -13.620 -2.684 1.00 98.50 167 LYS A CA 1
ATOM 1324 C C . LYS A 1 167 ? 15.449 -13.889 -3.842 1.00 98.50 167 LYS A C 1
ATOM 1326 O O . LYS A 1 167 ? 15.007 -15.021 -3.995 1.00 98.50 167 LYS A O 1
ATOM 1331 N N . TYR A 1 168 ? 15.107 -12.850 -4.603 1.00 98.69 168 TYR A N 1
ATOM 1332 C CA . TYR A 1 168 ? 14.073 -12.880 -5.640 1.00 98.69 168 TYR A CA 1
ATOM 1333 C C . TYR A 1 168 ? 14.638 -12.820 -7.062 1.00 98.69 168 TYR A C 1
ATOM 1335 O O . TYR A 1 168 ? 13.891 -12.946 -8.030 1.00 98.69 168 TYR A O 1
ATOM 1343 N N . ARG A 1 169 ? 15.950 -12.617 -7.218 1.00 98.38 169 ARG A N 1
ATOM 1344 C CA . ARG A 1 169 ? 16.591 -12.587 -8.537 1.00 98.38 169 ARG A CA 1
ATOM 1345 C C . ARG A 1 169 ? 16.485 -13.952 -9.216 1.00 98.38 169 ARG A C 1
ATOM 1347 O O . ARG A 1 169 ? 16.868 -14.967 -8.643 1.00 98.38 169 ARG A O 1
ATOM 1354 N N . GLY A 1 170 ? 16.012 -13.954 -10.457 1.00 98.12 170 GLY A N 1
ATOM 1355 C CA . GLY A 1 170 ? 15.781 -15.135 -11.286 1.00 98.12 170 GLY A CA 1
ATOM 1356 C C . GLY A 1 170 ? 14.357 -15.694 -11.211 1.00 98.12 170 GLY A C 1
ATOM 1357 O O . GLY A 1 170 ? 13.945 -16.387 -12.145 1.00 98.12 170 GLY A O 1
ATOM 1358 N N . GLU A 1 171 ? 13.592 -15.369 -10.164 1.00 98.12 171 GLU A N 1
ATOM 1359 C CA . GLU A 1 171 ? 12.217 -15.859 -9.961 1.00 98.12 171 GLU A CA 1
ATOM 1360 C C . GLU A 1 171 ? 11.230 -15.308 -11.003 1.00 98.12 171 GLU A C 1
ATOM 1362 O O . GLU A 1 171 ? 10.166 -15.883 -11.229 1.00 98.12 171 GLU A O 1
ATOM 1367 N N . TYR A 1 172 ? 11.581 -14.209 -11.674 1.00 98.38 172 TYR A N 1
ATOM 1368 C CA . TYR A 1 172 ? 10.739 -13.518 -12.650 1.00 98.38 172 TYR A CA 1
ATOM 1369 C C . TYR A 1 172 ? 11.256 -13.660 -14.087 1.00 98.38 172 TYR A C 1
ATOM 1371 O O . TYR A 1 172 ? 10.762 -12.997 -15.001 1.00 98.38 172 TYR A O 1
ATOM 1379 N N . SER A 1 173 ? 12.203 -14.572 -14.316 1.00 97.62 173 SER A N 1
ATOM 1380 C CA . SER A 1 173 ? 12.817 -14.827 -15.626 1.00 97.62 173 SER A CA 1
ATOM 1381 C C . SER A 1 173 ? 11.854 -15.398 -16.680 1.00 97.62 173 SER A C 1
ATOM 1383 O O . SER A 1 173 ? 12.109 -15.277 -17.884 1.00 97.62 173 SER A O 1
ATOM 1385 N N . GLU A 1 174 ? 10.722 -15.969 -16.257 1.00 97.56 174 GLU A N 1
ATOM 1386 C CA . GLU A 1 174 ? 9.637 -16.400 -17.152 1.00 97.56 174 GLU A CA 1
ATOM 1387 C C . GLU A 1 174 ? 8.739 -15.242 -17.624 1.00 97.56 174 GLU A C 1
ATOM 1389 O O . GLU A 1 174 ? 8.015 -15.398 -18.609 1.00 97.56 174 GLU A O 1
ATOM 1394 N N . GLY A 1 175 ? 8.835 -14.068 -16.990 1.00 98.12 175 GLY A N 1
ATOM 1395 C CA . GLY A 1 175 ? 8.210 -12.832 -17.452 1.00 98.12 175 GLY A CA 1
ATOM 1396 C C . GLY A 1 175 ? 6.767 -12.586 -17.027 1.00 98.12 175 GLY A C 1
ATOM 1397 O O . GLY A 1 175 ? 6.082 -13.449 -16.477 1.00 98.12 175 GLY A O 1
ATOM 1398 N N . TRP A 1 176 ? 6.284 -11.379 -17.331 1.00 98.44 176 TRP A N 1
ATOM 1399 C CA . TRP A 1 176 ? 4.947 -10.905 -16.951 1.00 98.44 176 TRP A CA 1
ATOM 1400 C C . TRP A 1 176 ? 3.800 -11.707 -17.575 1.00 98.44 176 TRP A C 1
ATOM 1402 O O . TRP A 1 176 ? 2.782 -11.885 -16.914 1.00 98.44 176 TRP A O 1
ATOM 1412 N N . ASP A 1 177 ? 3.947 -12.223 -18.802 1.00 98.19 177 ASP A N 1
ATOM 1413 C CA . ASP A 1 177 ? 2.897 -13.019 -19.460 1.00 98.19 177 ASP A C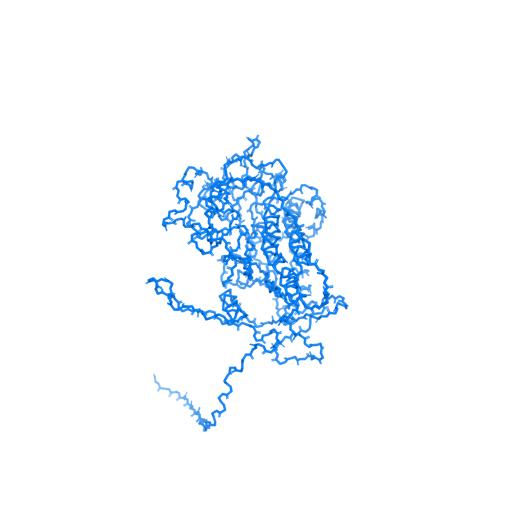A 1
ATOM 1414 C C . ASP A 1 177 ? 2.642 -14.333 -18.700 1.00 98.19 177 ASP A C 1
ATOM 1416 O O . ASP A 1 177 ? 1.498 -14.661 -18.369 1.00 98.19 177 ASP A O 1
ATOM 1420 N N . ALA A 1 178 ? 3.717 -15.060 -18.372 1.00 98.00 178 ALA A N 1
ATOM 1421 C CA . ALA A 1 178 ? 3.644 -16.297 -17.600 1.00 98.00 178 ALA A CA 1
ATOM 1422 C C . ALA A 1 178 ? 3.184 -16.024 -16.162 1.00 98.00 178 ALA A C 1
ATOM 1424 O O . ALA A 1 178 ? 2.287 -16.706 -15.661 1.00 98.00 178 ALA A O 1
ATOM 1425 N N . LEU A 1 179 ? 3.727 -14.979 -15.523 1.00 98.38 179 LEU A N 1
ATOM 1426 C CA . LEU A 1 179 ? 3.337 -14.586 -14.171 1.00 98.38 179 LEU A CA 1
ATOM 1427 C C . LEU A 1 179 ? 1.844 -14.240 -14.091 1.00 98.38 179 LEU A C 1
ATOM 1429 O O . LEU A 1 179 ? 1.167 -14.693 -13.172 1.00 98.38 179 LEU A O 1
ATOM 1433 N N . ARG A 1 180 ? 1.311 -13.478 -15.055 1.00 97.94 180 ARG A N 1
ATOM 1434 C CA . ARG A 1 180 ? -0.103 -13.073 -15.106 1.00 97.94 180 ARG A CA 1
ATOM 1435 C C . ARG A 1 180 ? -1.037 -14.281 -15.148 1.00 97.94 180 ARG A C 1
ATOM 1437 O O . ARG A 1 180 ? -1.973 -14.361 -14.353 1.00 97.94 180 ARG A O 1
ATOM 1444 N N . LEU A 1 181 ? -0.775 -15.227 -16.051 1.00 97.62 181 LEU A N 1
ATOM 1445 C CA . LEU A 1 181 ? -1.583 -16.444 -16.174 1.00 97.62 181 LEU A CA 1
ATOM 1446 C C . LEU A 1 181 ? -1.414 -17.360 -14.956 1.00 97.62 181 LEU A C 1
ATOM 1448 O O . LEU A 1 181 ? -2.405 -17.857 -14.429 1.00 97.62 181 LEU A O 1
ATOM 1452 N N . GLY A 1 182 ? -0.193 -17.499 -14.435 1.00 97.50 182 GLY A N 1
ATOM 1453 C CA . GLY A 1 182 ? 0.066 -18.263 -13.215 1.00 97.50 182 GLY A CA 1
ATOM 1454 C C . GLY A 1 182 ? -0.652 -17.693 -11.986 1.00 97.50 182 GLY A C 1
ATOM 1455 O O . GLY A 1 182 ? -1.195 -18.448 -11.179 1.00 97.50 182 GLY A O 1
ATOM 1456 N N . ARG A 1 183 ? -0.719 -16.360 -11.848 1.00 97.06 183 ARG A N 1
ATOM 1457 C CA . ARG A 1 183 ? -1.493 -15.686 -10.791 1.00 97.06 183 ARG A CA 1
ATOM 1458 C C . ARG A 1 183 ? -2.988 -15.929 -10.956 1.00 97.06 183 ARG A C 1
ATOM 1460 O O . ARG A 1 183 ? -3.633 -16.280 -9.973 1.00 97.06 183 ARG A O 1
ATOM 1467 N N . TYR A 1 184 ? -3.521 -15.811 -12.171 1.00 97.69 184 TYR A N 1
ATOM 1468 C CA . TYR A 1 184 ? -4.921 -16.134 -12.459 1.00 97.69 184 TYR A CA 1
ATOM 1469 C C . TYR A 1 184 ? -5.271 -17.577 -12.068 1.00 97.69 184 TYR A C 1
ATOM 1471 O O . TYR A 1 184 ? -6.219 -17.800 -11.312 1.00 97.69 184 TYR A O 1
ATOM 1479 N N . ASP A 1 185 ? -4.460 -18.550 -12.487 1.00 96.38 185 ASP A N 1
ATOM 1480 C CA . ASP A 1 185 ? -4.663 -19.957 -12.138 1.00 96.38 185 ASP A CA 1
ATOM 1481 C C . ASP A 1 185 ? -4.600 -20.175 -10.621 1.00 96.38 185 ASP A C 1
ATOM 1483 O O . ASP A 1 185 ? -5.414 -20.911 -10.055 1.00 96.38 185 ASP A O 1
ATOM 1487 N N . ARG A 1 186 ? -3.671 -19.501 -9.930 1.00 95.06 186 ARG A N 1
ATOM 1488 C CA . ARG A 1 186 ? -3.540 -19.599 -8.474 1.00 95.06 186 ARG A CA 1
ATOM 1489 C C . ARG A 1 186 ? -4.729 -18.987 -7.733 1.00 95.06 186 ARG A C 1
ATOM 1491 O O . ARG A 1 186 ? -5.184 -19.590 -6.762 1.00 95.06 186 ARG A O 1
ATOM 1498 N N . LEU A 1 187 ? -5.244 -17.839 -8.179 1.00 94.00 187 LEU A N 1
ATOM 1499 C CA . LEU A 1 187 ? -6.435 -17.201 -7.604 1.00 94.00 187 LEU A CA 1
ATOM 1500 C C . LEU A 1 187 ? -7.653 -18.132 -7.688 1.00 94.00 187 LEU A C 1
ATOM 1502 O O . LEU A 1 187 ? -8.359 -18.298 -6.693 1.00 94.00 187 LEU A O 1
ATOM 1506 N N . ARG A 1 188 ? -7.841 -18.817 -8.826 1.00 91.81 188 ARG A N 1
ATOM 1507 C CA . ARG A 1 188 ? -8.898 -19.832 -8.999 1.00 91.81 188 ARG A CA 1
ATOM 1508 C C . ARG A 1 188 ? -8.709 -21.028 -8.076 1.00 91.81 188 ARG A C 1
ATOM 1510 O O . ARG A 1 188 ? -9.644 -21.432 -7.397 1.00 91.81 188 ARG A O 1
ATOM 1517 N N . GLN A 1 189 ? -7.494 -21.572 -7.996 1.00 89.06 189 GLN A N 1
ATOM 1518 C CA . GLN A 1 189 ? -7.189 -22.699 -7.103 1.00 89.06 189 GLN A CA 1
ATOM 1519 C C . GLN A 1 189 ? -7.445 -22.372 -5.626 1.00 89.06 189 GLN A C 1
ATOM 1521 O O . GLN A 1 189 ? -7.780 -23.266 -4.850 1.00 89.06 189 GLN A O 1
ATOM 1526 N N . LEU A 1 190 ? -7.265 -21.108 -5.234 1.00 87.94 190 LEU A N 1
ATOM 1527 C CA . LEU A 1 190 ? -7.535 -20.622 -3.883 1.00 87.94 190 LEU A CA 1
ATOM 1528 C C . LEU A 1 190 ? -9.015 -20.294 -3.630 1.00 87.94 190 LEU A C 1
ATOM 1530 O O . LEU A 1 190 ? -9.388 -20.130 -2.473 1.00 87.94 190 LEU A O 1
ATOM 1534 N N . GLY A 1 191 ? -9.849 -20.212 -4.672 1.00 88.75 191 GLY A N 1
ATOM 1535 C CA . GLY A 1 191 ? -11.248 -19.779 -4.568 1.00 88.75 191 GLY A CA 1
ATOM 1536 C C . GLY A 1 191 ? -11.422 -18.274 -4.330 1.00 88.75 191 GLY A C 1
ATOM 1537 O O . GLY A 1 191 ? -12.495 -17.843 -3.919 1.00 88.75 191 GLY A O 1
ATOM 1538 N N . LEU A 1 192 ? -10.377 -17.471 -4.567 1.00 90.75 192 LEU A N 1
ATOM 1539 C CA . LEU A 1 192 ? -10.403 -16.017 -4.348 1.00 90.75 192 LEU A CA 1
ATOM 1540 C C . LEU A 1 192 ? -11.204 -15.271 -5.418 1.00 90.75 192 LEU A C 1
ATOM 1542 O O . LEU A 1 192 ? -11.686 -14.173 -5.169 1.00 90.75 192 LEU A O 1
ATOM 1546 N N . ILE A 1 193 ? -11.353 -15.872 -6.596 1.00 91.56 193 ILE A N 1
ATOM 1547 C CA . ILE A 1 193 ? -12.168 -15.351 -7.694 1.00 91.56 193 ILE A CA 1
ATOM 1548 C C . ILE A 1 193 ? -13.144 -16.427 -8.160 1.00 91.56 193 ILE A C 1
ATOM 1550 O O . ILE A 1 193 ? -12.877 -17.622 -7.999 1.00 91.56 193 ILE A O 1
ATOM 1554 N N . ASP A 1 194 ? -14.250 -16.001 -8.764 1.00 87.62 194 ASP A N 1
ATOM 1555 C CA . ASP A 1 194 ? -15.231 -16.912 -9.346 1.00 87.62 194 ASP A CA 1
ATOM 1556 C C . ASP A 1 194 ? -14.605 -17.715 -10.503 1.00 87.62 194 ASP A C 1
ATOM 1558 O O . ASP A 1 194 ? -13.903 -17.175 -11.363 1.00 87.62 194 ASP A O 1
ATOM 1562 N N . GLU A 1 195 ? -14.845 -19.028 -10.533 1.00 88.00 195 GLU A N 1
ATOM 1563 C CA . GLU A 1 195 ? -14.262 -19.925 -11.536 1.00 88.00 195 GLU A CA 1
ATOM 1564 C C . GLU A 1 195 ? -14.740 -19.639 -12.969 1.00 88.00 195 GLU A C 1
ATOM 1566 O O . GLU A 1 195 ? -14.082 -20.085 -13.916 1.00 88.00 195 GLU A O 1
ATOM 1571 N N . SER A 1 196 ? -15.863 -18.930 -13.127 1.00 91.38 196 SER A N 1
ATOM 1572 C CA . SER A 1 196 ? -16.417 -18.495 -14.412 1.00 91.38 196 SER A CA 1
ATOM 1573 C C . SER A 1 196 ? -15.753 -17.236 -14.970 1.00 91.38 196 SER A C 1
ATOM 1575 O O . SER A 1 196 ? -15.914 -16.950 -16.156 1.00 91.38 196 SER A O 1
ATOM 1577 N N . TRP A 1 197 ? -15.001 -16.489 -14.156 1.00 93.94 197 TRP A N 1
ATOM 1578 C CA . TRP A 1 197 ? -14.344 -15.268 -14.608 1.00 93.94 197 TRP A CA 1
ATOM 1579 C C . TRP A 1 197 ? -13.173 -15.585 -15.530 1.00 93.94 197 TRP A C 1
ATOM 1581 O O . TRP A 1 197 ? -12.277 -16.369 -15.201 1.00 93.94 197 TRP A O 1
ATOM 1591 N N . GLU A 1 198 ? -13.148 -14.925 -16.682 1.00 95.06 198 GLU A N 1
ATOM 1592 C CA . GLU A 1 198 ? -12.019 -14.968 -17.602 1.00 95.06 198 GLU A CA 1
ATOM 1593 C C . GLU A 1 198 ? -10.926 -13.989 -17.157 1.00 95.06 198 GLU A C 1
ATOM 1595 O O . GLU A 1 198 ? -11.200 -12.912 -16.622 1.00 95.06 198 GLU A O 1
ATOM 1600 N N . CYS A 1 199 ? -9.663 -14.342 -17.403 1.00 97.06 199 CYS A N 1
ATOM 1601 C CA . CYS A 1 199 ? -8.578 -13.377 -17.268 1.00 97.06 199 CYS A CA 1
ATOM 1602 C C . CYS A 1 199 ? -8.703 -12.340 -18.388 1.00 97.06 199 CYS A C 1
ATOM 1604 O O . CYS A 1 199 ? -8.761 -12.707 -19.564 1.00 97.06 199 CYS A O 1
ATOM 1606 N N . SER A 1 200 ? -8.734 -11.049 -18.045 1.00 96.81 200 SER A N 1
ATOM 1607 C CA . SER A 1 200 ? -8.767 -9.995 -19.062 1.00 96.81 200 SER A CA 1
ATOM 1608 C C . SER A 1 200 ? -7.543 -10.088 -19.990 1.00 96.81 200 SER A C 1
ATOM 1610 O O . SER A 1 200 ? -6.484 -10.583 -19.577 1.00 96.81 200 SER A O 1
ATOM 1612 N N . PRO A 1 201 ? -7.647 -9.626 -21.250 1.00 95.56 201 PRO A N 1
ATOM 1613 C CA . PRO A 1 201 ? -6.510 -9.647 -22.164 1.00 95.56 201 PRO A CA 1
ATOM 1614 C C . PRO A 1 201 ? -5.327 -8.850 -21.596 1.00 95.56 201 PRO A C 1
ATOM 1616 O O . PRO A 1 201 ? -5.501 -7.961 -20.755 1.00 95.56 201 PRO A O 1
ATOM 1619 N N . ARG A 1 202 ? -4.111 -9.159 -22.068 1.00 96.00 202 ARG A N 1
ATOM 1620 C CA . ARG A 1 202 ? -2.954 -8.283 -21.839 1.00 96.00 202 ARG A CA 1
ATOM 1621 C C . ARG A 1 202 ? -3.297 -6.883 -22.347 1.00 96.00 202 ARG A C 1
ATOM 1623 O O . ARG A 1 202 ? -3.967 -6.751 -23.368 1.00 96.00 202 ARG A O 1
ATOM 1630 N N . ASP A 1 203 ? -2.852 -5.851 -21.637 1.00 97.12 203 ASP A N 1
ATOM 1631 C CA . ASP A 1 203 ? -3.021 -4.477 -22.113 1.00 97.12 203 ASP A CA 1
ATOM 1632 C C . ASP A 1 203 ? -2.355 -4.315 -23.490 1.00 97.12 203 ASP A C 1
ATOM 1634 O O . ASP A 1 203 ? -1.192 -4.678 -23.651 1.00 97.12 203 ASP A O 1
ATOM 1638 N N . ASP A 1 204 ? -3.069 -3.767 -24.476 1.00 96.12 204 ASP A N 1
ATOM 1639 C CA . ASP A 1 204 ? -2.575 -3.652 -25.858 1.00 96.12 204 ASP A CA 1
ATOM 1640 C C . ASP A 1 204 ? -1.317 -2.774 -25.984 1.00 96.12 204 ASP A C 1
ATOM 1642 O O . ASP A 1 204 ? -0.597 -2.850 -26.981 1.00 96.12 204 ASP A O 1
ATOM 1646 N N . ARG A 1 205 ? -1.034 -1.932 -24.981 1.00 95.88 205 ARG A N 1
ATOM 1647 C CA . ARG A 1 205 ? 0.186 -1.116 -24.910 1.00 95.88 205 ARG A CA 1
ATOM 1648 C C . ARG A 1 205 ? 1.375 -1.891 -24.329 1.00 95.88 205 ARG A C 1
ATOM 1650 O O . ARG A 1 205 ? 2.506 -1.425 -24.432 1.00 95.88 205 ARG A O 1
ATOM 1657 N N . SER A 1 206 ? 1.140 -3.046 -23.704 1.00 96.56 206 SER A N 1
ATOM 1658 C CA . SER A 1 206 ? 2.178 -3.907 -23.138 1.00 96.56 206 SER A CA 1
ATOM 1659 C C . SER A 1 206 ? 2.730 -4.855 -24.203 1.00 96.56 206 SER A C 1
ATOM 1661 O O . SER A 1 206 ? 1.987 -5.596 -24.857 1.00 96.56 206 SER A O 1
ATOM 1663 N N . ILE A 1 207 ? 4.054 -4.849 -24.363 1.00 96.56 207 ILE A N 1
ATOM 1664 C CA . ILE A 1 207 ? 4.742 -5.781 -25.258 1.00 96.56 207 ILE A CA 1
ATOM 1665 C C . ILE A 1 207 ? 4.649 -7.229 -24.733 1.00 96.56 207 ILE A C 1
ATOM 1667 O O . ILE A 1 207 ? 4.618 -7.450 -23.518 1.00 96.56 207 ILE A O 1
ATOM 1671 N N . PRO A 1 208 ? 4.641 -8.241 -25.618 1.00 97.94 208 PRO A N 1
ATOM 1672 C CA . PRO A 1 208 ? 4.855 -9.626 -25.207 1.00 97.94 208 PRO A CA 1
ATOM 1673 C C . PRO A 1 208 ? 6.194 -9.800 -24.479 1.00 97.94 208 PRO A C 1
ATOM 1675 O O . PRO A 1 208 ? 7.193 -9.182 -24.854 1.00 97.94 208 PRO A O 1
ATOM 1678 N N . TRP A 1 209 ? 6.256 -10.688 -23.483 1.00 98.38 209 TRP A N 1
ATOM 1679 C CA . TRP A 1 209 ? 7.516 -11.003 -22.795 1.00 98.38 209 TRP A CA 1
ATOM 1680 C C . TRP A 1 209 ? 8.574 -11.555 -23.751 1.00 98.38 209 TRP A C 1
ATOM 1682 O O . TRP A 1 209 ? 9.764 -11.277 -23.605 1.00 98.38 209 TRP A O 1
ATOM 1692 N N . GLU A 1 210 ? 8.160 -12.335 -24.750 1.00 97.94 210 GLU A N 1
ATOM 1693 C CA . GLU A 1 210 ? 9.071 -12.890 -25.753 1.00 97.94 210 GLU A CA 1
ATOM 1694 C C . GLU A 1 210 ? 9.888 -11.805 -26.470 1.00 97.94 210 GLU A C 1
ATOM 1696 O O . GLU A 1 210 ? 11.093 -12.007 -26.655 1.00 97.94 210 GLU A O 1
ATOM 1701 N N . ASP A 1 211 ? 9.270 -10.646 -26.716 1.00 98.06 211 ASP A N 1
ATOM 1702 C CA . ASP A 1 211 ? 9.843 -9.480 -27.393 1.00 98.06 211 ASP A CA 1
ATOM 1703 C C . ASP A 1 211 ? 10.618 -8.540 -26.452 1.00 98.06 211 ASP A C 1
ATOM 1705 O O . ASP A 1 211 ? 11.210 -7.560 -26.907 1.00 98.06 211 ASP A O 1
ATOM 1709 N N . CYS A 1 212 ? 10.653 -8.818 -25.142 1.00 97.12 212 CYS A N 1
ATOM 1710 C CA . CYS A 1 212 ? 11.395 -8.005 -24.182 1.00 97.12 212 CYS A CA 1
ATOM 1711 C C . CYS A 1 212 ? 12.915 -8.057 -24.460 1.00 97.12 212 CYS A C 1
ATOM 1713 O O . CYS A 1 212 ? 13.519 -9.134 -24.368 1.00 97.12 212 CYS A O 1
ATOM 1715 N N . PRO A 1 213 ? 13.576 -6.911 -24.728 1.00 95.50 213 PRO A N 1
ATOM 1716 C CA . PRO A 1 213 ? 15.008 -6.879 -25.030 1.00 95.50 213 PRO A CA 1
ATOM 1717 C C . PRO A 1 213 ? 15.906 -7.041 -23.791 1.00 95.50 213 PRO A C 1
ATOM 1719 O O . PRO A 1 213 ? 17.060 -7.452 -23.923 1.00 95.50 213 PRO A O 1
ATOM 1722 N N . HIS A 1 214 ? 15.403 -6.734 -22.590 1.00 97.06 214 HIS A N 1
ATOM 1723 C CA . HIS A 1 214 ? 16.202 -6.601 -21.365 1.00 97.06 214 HIS A CA 1
ATOM 1724 C C . HIS A 1 214 ? 15.680 -7.478 -20.216 1.00 97.06 214 HIS A C 1
ATOM 1726 O O . HIS A 1 214 ? 15.514 -7.017 -19.093 1.00 97.06 214 HIS A O 1
ATOM 1732 N N . LYS A 1 215 ? 15.456 -8.770 -20.487 1.00 97.88 215 LYS A N 1
ATOM 1733 C CA . LYS A 1 215 ? 14.827 -9.720 -19.545 1.00 97.88 215 LYS A CA 1
ATOM 1734 C C . LYS A 1 215 ? 15.501 -9.809 -18.171 1.00 97.88 215 LYS A C 1
ATOM 1736 O O . LYS A 1 215 ? 14.807 -9.882 -17.167 1.00 97.88 215 LYS A O 1
ATOM 1741 N N . ASP A 1 216 ? 16.834 -9.779 -18.116 1.00 98.00 216 ASP A N 1
ATOM 1742 C CA . ASP A 1 216 ? 17.566 -9.812 -16.837 1.00 98.00 216 ASP A CA 1
ATOM 1743 C C . ASP A 1 216 ? 17.324 -8.553 -15.988 1.00 98.00 216 ASP A C 1
ATOM 1745 O O . ASP A 1 216 ? 17.186 -8.637 -14.769 1.00 98.00 216 ASP A O 1
ATOM 1749 N N . TRP A 1 217 ? 17.229 -7.392 -16.635 1.00 97.94 217 TRP A N 1
ATOM 1750 C CA . TRP A 1 217 ? 16.917 -6.130 -15.969 1.00 97.94 217 TRP A CA 1
ATOM 1751 C C . TRP A 1 217 ? 15.451 -6.084 -15.521 1.00 97.94 217 TRP A C 1
ATOM 1753 O O . TRP A 1 217 ? 15.166 -5.663 -14.406 1.00 97.94 217 TRP A O 1
ATOM 1763 N N . GLU A 1 218 ? 14.526 -6.607 -16.328 1.00 97.94 218 GLU A N 1
ATOM 1764 C CA . GLU A 1 218 ? 13.117 -6.743 -15.940 1.00 97.94 218 GLU A CA 1
ATOM 1765 C C . GLU A 1 218 ? 12.905 -7.662 -14.740 1.00 97.94 218 GLU A C 1
ATOM 1767 O O . GLU A 1 218 ? 12.150 -7.324 -13.828 1.00 97.94 218 GLU A O 1
ATOM 1772 N N . ASP A 1 219 ? 13.613 -8.793 -14.706 1.00 98.44 219 ASP A N 1
ATOM 1773 C CA . ASP A 1 219 ? 13.647 -9.657 -13.529 1.00 98.44 219 ASP A CA 1
ATOM 1774 C C . ASP A 1 219 ? 14.133 -8.877 -12.297 1.00 98.44 219 ASP A C 1
ATOM 1776 O O . ASP A 1 219 ? 13.584 -9.046 -11.213 1.00 98.44 219 ASP A O 1
ATOM 1780 N N . ALA A 1 220 ? 15.099 -7.963 -12.459 1.00 98.25 220 ALA A N 1
ATOM 1781 C CA . ALA A 1 220 ? 15.649 -7.186 -11.348 1.00 98.25 220 ALA A CA 1
ATOM 1782 C C . ALA A 1 220 ? 14.612 -6.206 -10.805 1.00 98.25 220 ALA A C 1
ATOM 1784 O O . ALA A 1 220 ? 14.493 -6.047 -9.590 1.00 98.25 220 ALA A O 1
ATOM 1785 N N . ARG A 1 221 ? 13.838 -5.573 -11.698 1.00 97.88 221 ARG A N 1
ATOM 1786 C CA . ARG A 1 221 ? 12.758 -4.650 -11.325 1.00 97.88 221 ARG A CA 1
ATOM 1787 C C . ARG A 1 221 ? 11.688 -5.359 -10.513 1.00 97.88 221 ARG A C 1
ATOM 1789 O O . ARG A 1 221 ? 11.345 -4.896 -9.425 1.00 97.88 221 ARG A O 1
ATOM 1796 N N . MET A 1 222 ? 11.221 -6.511 -10.986 1.00 98.69 222 MET A N 1
ATOM 1797 C CA . MET A 1 222 ? 10.208 -7.276 -10.264 1.00 98.69 222 MET A CA 1
ATOM 1798 C C . MET A 1 222 ? 10.758 -7.907 -8.974 1.00 98.69 222 MET A C 1
ATOM 1800 O O . MET A 1 222 ? 10.054 -7.938 -7.967 1.00 98.69 222 MET A O 1
ATOM 1804 N N . ALA A 1 223 ? 12.029 -8.323 -8.950 1.00 98.75 223 ALA A N 1
ATOM 1805 C CA . ALA A 1 223 ? 12.706 -8.790 -7.738 1.00 98.75 223 ALA A CA 1
ATOM 1806 C C . ALA A 1 223 ? 12.822 -7.689 -6.675 1.00 98.75 223 ALA A C 1
ATOM 1808 O O . ALA A 1 223 ? 12.589 -7.947 -5.495 1.00 98.75 223 ALA A O 1
ATOM 1809 N N . CYS A 1 224 ? 13.133 -6.455 -7.078 1.00 98.75 224 CYS A N 1
ATOM 1810 C CA . CYS A 1 224 ? 13.167 -5.314 -6.167 1.00 98.75 224 CYS A CA 1
ATOM 1811 C C . CYS A 1 224 ? 11.772 -4.975 -5.626 1.00 98.75 224 CYS A C 1
ATOM 1813 O O . CYS A 1 224 ? 11.614 -4.776 -4.423 1.00 98.75 224 CYS A O 1
ATOM 1815 N N . TYR A 1 225 ? 10.752 -4.981 -6.488 1.00 98.81 225 TYR A N 1
ATOM 1816 C CA . TYR A 1 225 ? 9.357 -4.800 -6.077 1.00 98.81 225 TYR A CA 1
ATOM 1817 C C . TYR A 1 225 ? 8.916 -5.874 -5.066 1.00 98.81 225 TYR A C 1
ATOM 1819 O O . TYR A 1 225 ? 8.330 -5.570 -4.028 1.00 98.81 225 TYR A O 1
ATOM 1827 N N . ALA A 1 226 ? 9.256 -7.141 -5.320 1.00 98.81 226 ALA A N 1
ATOM 1828 C CA . ALA A 1 226 ? 8.984 -8.246 -4.405 1.00 98.81 226 ALA A CA 1
ATOM 1829 C C . ALA A 1 226 ? 9.725 -8.101 -3.068 1.00 98.81 226 ALA A C 1
ATOM 1831 O O . ALA A 1 226 ? 9.148 -8.370 -2.017 1.00 98.81 226 ALA A O 1
ATOM 1832 N N . ALA A 1 227 ? 10.969 -7.617 -3.091 1.00 98.81 227 ALA A N 1
ATOM 1833 C CA . ALA A 1 227 ? 11.740 -7.330 -1.888 1.00 98.81 227 ALA A CA 1
ATOM 1834 C C . ALA A 1 227 ? 11.112 -6.212 -1.035 1.00 98.81 227 ALA A C 1
ATOM 1836 O O . ALA A 1 227 ? 11.101 -6.329 0.190 1.00 98.81 227 ALA A O 1
ATOM 1837 N N . GLN A 1 228 ? 10.535 -5.168 -1.645 1.00 98.81 228 GLN A N 1
ATOM 1838 C CA . GLN A 1 228 ? 9.776 -4.142 -0.912 1.00 98.81 228 GLN A CA 1
ATOM 1839 C C . GLN A 1 228 ? 8.581 -4.749 -0.168 1.00 98.81 228 GLN A C 1
ATOM 1841 O O . GLN A 1 228 ? 8.352 -4.424 0.999 1.00 98.81 228 GLN A O 1
ATOM 1846 N N . ILE A 1 229 ? 7.860 -5.669 -0.817 1.00 98.69 229 ILE A N 1
ATOM 1847 C CA . ILE A 1 229 ? 6.740 -6.397 -0.207 1.00 98.69 229 ILE A CA 1
ATOM 1848 C C . ILE A 1 229 ? 7.227 -7.331 0.914 1.00 98.69 229 ILE A C 1
ATOM 1850 O O . ILE A 1 229 ? 6.612 -7.339 1.974 1.00 98.69 229 ILE A O 1
ATOM 1854 N N . ASP A 1 230 ? 8.340 -8.058 0.735 1.00 98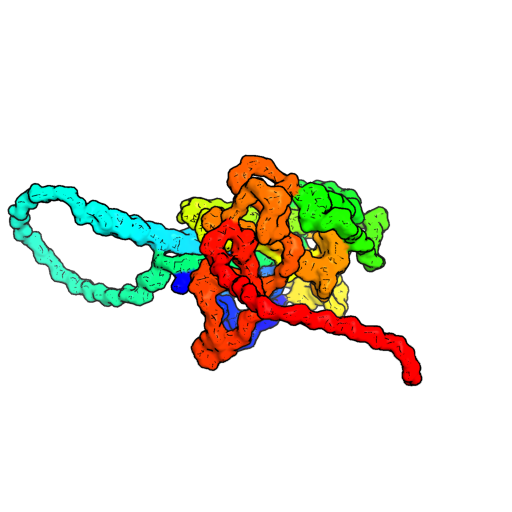.75 230 ASP A N 1
ATOM 1855 C CA . ASP A 1 230 ? 8.969 -8.892 1.785 1.00 98.75 230 ASP A CA 1
ATOM 1856 C C . ASP A 1 230 ? 9.275 -8.062 3.041 1.00 98.75 230 ASP A C 1
ATOM 1858 O O . ASP A 1 230 ? 8.929 -8.442 4.158 1.00 98.75 230 ASP A O 1
ATOM 1862 N N . ILE A 1 231 ? 9.895 -6.889 2.878 1.00 98.75 231 ILE A N 1
ATOM 1863 C CA . ILE A 1 231 ? 10.226 -6.016 4.014 1.00 98.75 231 ILE A CA 1
ATOM 1864 C C . ILE A 1 231 ? 8.958 -5.536 4.730 1.00 98.75 231 ILE A C 1
ATOM 1866 O O . ILE A 1 231 ? 8.907 -5.576 5.961 1.00 98.75 231 ILE A O 1
ATOM 1870 N N . MET A 1 232 ? 7.932 -5.126 3.976 1.00 98.81 232 MET A N 1
ATOM 1871 C CA . MET A 1 232 ? 6.639 -4.726 4.537 1.00 98.81 232 MET A CA 1
ATOM 1872 C C . MET A 1 232 ? 5.990 -5.871 5.327 1.00 98.81 232 MET A C 1
ATOM 1874 O O . MET A 1 232 ? 5.638 -5.672 6.486 1.00 98.81 232 MET A O 1
ATOM 1878 N N . ASP A 1 233 ? 5.896 -7.068 4.744 1.00 98.75 233 ASP A N 1
ATOM 1879 C CA . ASP A 1 233 ? 5.284 -8.248 5.371 1.00 98.75 233 ASP A CA 1
ATOM 1880 C C . ASP A 1 233 ? 6.028 -8.684 6.642 1.00 98.75 233 ASP A C 1
ATOM 1882 O O . ASP A 1 233 ? 5.416 -8.885 7.693 1.00 98.75 233 ASP A O 1
ATOM 1886 N N . ARG A 1 234 ? 7.368 -8.715 6.612 1.00 98.62 234 ARG A N 1
ATOM 1887 C CA . ARG A 1 234 ? 8.178 -8.971 7.815 1.00 98.62 234 ARG A CA 1
ATOM 1888 C C . ARG A 1 234 ? 7.926 -7.941 8.908 1.00 98.62 234 ARG A C 1
ATOM 1890 O O . ARG A 1 234 ? 7.911 -8.296 10.084 1.00 98.62 234 ARG A O 1
ATOM 1897 N N . GLY A 1 235 ? 7.763 -6.676 8.537 1.00 98.62 235 GLY A N 1
ATOM 1898 C CA . GLY A 1 235 ? 7.428 -5.597 9.457 1.00 98.62 235 GLY A CA 1
ATOM 1899 C C . GLY A 1 235 ? 6.039 -5.736 10.076 1.00 98.62 235 GLY A C 1
ATOM 1900 O O . GLY A 1 235 ? 5.910 -5.627 11.295 1.00 98.62 235 GLY A O 1
ATOM 1901 N N . ILE A 1 236 ? 5.034 -6.086 9.269 1.00 98.81 236 ILE A N 1
ATOM 1902 C CA . ILE A 1 236 ? 3.691 -6.444 9.747 1.00 98.81 236 ILE A CA 1
ATOM 1903 C C . ILE A 1 236 ? 3.790 -7.608 10.740 1.00 98.81 236 ILE A C 1
ATOM 1905 O O . ILE A 1 236 ? 3.228 -7.526 11.829 1.00 98.81 236 ILE A O 1
ATOM 1909 N N . GLY A 1 237 ? 4.581 -8.642 10.439 1.00 98.75 237 GLY A N 1
ATOM 1910 C CA . GLY A 1 237 ? 4.865 -9.739 11.368 1.00 98.75 237 GLY A CA 1
ATOM 1911 C C . GLY A 1 237 ? 5.380 -9.260 12.732 1.00 98.75 237 GLY A C 1
ATOM 1912 O O . GLY A 1 237 ? 4.855 -9.689 13.759 1.00 98.75 237 GLY A O 1
ATOM 1913 N N . ARG A 1 238 ? 6.330 -8.309 12.756 1.00 98.75 238 ARG A N 1
ATOM 1914 C CA . ARG A 1 238 ? 6.829 -7.701 14.008 1.00 98.75 238 ARG A CA 1
ATOM 1915 C C . ARG A 1 238 ? 5.732 -6.961 14.775 1.00 98.75 238 ARG A C 1
ATOM 1917 O O . ARG A 1 238 ? 5.670 -7.085 15.994 1.00 98.75 238 ARG A O 1
ATOM 1924 N N . ILE A 1 239 ? 4.866 -6.221 14.082 1.00 98.81 239 ILE A N 1
ATOM 1925 C CA . ILE A 1 239 ? 3.724 -5.528 14.700 1.00 98.81 239 ILE A CA 1
ATOM 1926 C C . ILE A 1 239 ? 2.785 -6.541 15.368 1.00 98.81 239 ILE A C 1
ATOM 1928 O O . ILE A 1 239 ? 2.407 -6.361 16.526 1.00 98.81 239 ILE A O 1
ATOM 1932 N N . LEU A 1 240 ? 2.454 -7.634 14.673 1.00 98.62 240 LEU A N 1
ATOM 1933 C CA . LEU A 1 240 ? 1.608 -8.695 15.226 1.00 98.62 240 LEU A CA 1
ATOM 1934 C C . LEU A 1 240 ? 2.248 -9.369 16.445 1.00 98.62 240 LEU A C 1
ATOM 1936 O O . LEU A 1 240 ? 1.549 -9.667 17.412 1.00 98.62 240 LEU A O 1
ATOM 1940 N N . ASP A 1 241 ? 3.562 -9.592 16.427 1.00 98.62 241 ASP A N 1
ATOM 1941 C CA . ASP A 1 241 ? 4.289 -10.136 17.577 1.00 98.62 241 ASP A CA 1
ATOM 1942 C C . ASP A 1 241 ? 4.257 -9.178 18.773 1.00 98.62 241 ASP A C 1
ATOM 1944 O O . ASP A 1 241 ? 3.995 -9.610 19.892 1.00 98.62 241 ASP A O 1
ATOM 1948 N N . VAL A 1 242 ? 4.410 -7.870 18.549 1.00 98.38 242 VAL A N 1
ATOM 1949 C CA . VAL A 1 242 ? 4.294 -6.865 19.617 1.00 98.38 242 VAL A CA 1
ATOM 1950 C C . VAL A 1 242 ? 2.889 -6.827 20.216 1.00 98.38 242 VAL A C 1
ATOM 1952 O O . VAL A 1 242 ? 2.766 -6.741 21.436 1.00 98.38 242 VAL A O 1
ATOM 1955 N N . LEU A 1 243 ? 1.835 -6.948 19.403 1.00 97.94 243 LEU A N 1
ATOM 1956 C CA . LEU A 1 243 ? 0.463 -7.075 19.912 1.00 97.94 243 LEU A CA 1
ATOM 1957 C C . LEU A 1 243 ? 0.299 -8.318 20.798 1.00 97.94 243 LEU A C 1
ATOM 1959 O O . LEU A 1 243 ? -0.373 -8.254 21.828 1.00 97.94 243 LEU A O 1
ATOM 1963 N N . ARG A 1 244 ? 0.912 -9.451 20.426 1.00 97.62 244 ARG A N 1
ATOM 1964 C CA . ARG A 1 244 ? 0.865 -10.691 21.225 1.00 97.62 244 ARG A CA 1
ATOM 1965 C C . ARG A 1 244 ? 1.628 -10.540 22.532 1.00 97.62 244 ARG A C 1
ATOM 1967 O O . ARG A 1 244 ? 1.097 -10.895 23.580 1.00 97.62 244 ARG A O 1
ATOM 1974 N N . ASP A 1 245 ? 2.830 -9.977 22.478 1.00 96.88 245 ASP A N 1
ATOM 1975 C CA . ASP A 1 245 ? 3.669 -9.726 23.653 1.00 96.88 245 ASP A CA 1
ATOM 1976 C C . ASP A 1 245 ? 3.003 -8.745 24.629 1.00 96.88 245 ASP A C 1
ATOM 1978 O O . ASP A 1 245 ? 3.134 -8.887 25.847 1.00 96.88 245 ASP A O 1
ATOM 1982 N N . ALA A 1 246 ? 2.261 -7.768 24.101 1.00 94.31 246 ALA A N 1
ATOM 1983 C CA . ALA A 1 246 ? 1.467 -6.824 24.880 1.00 94.31 246 ALA A CA 1
ATOM 1984 C C . ALA A 1 246 ? 0.154 -7.424 25.422 1.00 94.31 246 ALA A C 1
ATOM 1986 O O . ALA A 1 246 ? -0.442 -6.852 26.332 1.00 94.31 246 ALA A O 1
ATOM 1987 N N . GLY A 1 247 ? -0.283 -8.579 24.907 1.00 94.62 247 GLY A N 1
ATOM 1988 C CA . GLY A 1 247 ? -1.557 -9.204 25.266 1.00 94.62 247 GLY A CA 1
ATOM 1989 C C . GLY A 1 247 ? -2.788 -8.536 24.642 1.00 94.62 247 GLY A C 1
ATOM 1990 O O . GLY A 1 247 ? -3.889 -8.744 25.142 1.00 94.62 247 GLY A O 1
ATOM 1991 N N . GLU A 1 248 ? -2.609 -7.757 23.573 1.00 95.38 248 GLU A N 1
ATOM 1992 C CA . GLU A 1 248 ? -3.679 -7.024 22.874 1.00 95.38 248 GLU A CA 1
ATOM 1993 C C . GLU A 1 248 ? -4.125 -7.716 21.572 1.00 95.38 248 GLU A C 1
ATOM 1995 O O . GLU A 1 248 ? -5.170 -7.388 21.018 1.00 95.38 248 GLU A O 1
ATOM 2000 N N . PHE A 1 249 ? -3.355 -8.690 21.065 1.00 96.19 249 PHE A N 1
ATOM 2001 C CA . PHE A 1 249 ? -3.590 -9.324 19.756 1.00 96.19 249 PHE A CA 1
ATOM 2002 C C . PHE A 1 249 ? -4.996 -9.909 19.588 1.00 96.19 249 PHE A C 1
ATOM 2004 O O . PHE A 1 249 ? -5.618 -9.710 18.546 1.00 96.19 249 PHE A O 1
ATOM 2011 N N . ASP A 1 250 ? -5.502 -10.614 20.600 1.00 94.06 250 ASP A N 1
ATOM 2012 C CA . ASP A 1 250 ? -6.797 -11.290 20.497 1.00 94.06 250 ASP A CA 1
ATOM 2013 C C . ASP A 1 250 ? -7.971 -10.297 20.450 1.00 94.06 250 ASP A C 1
ATOM 2015 O O . ASP A 1 250 ? -8.995 -10.586 19.830 1.00 94.06 250 ASP A O 1
ATOM 2019 N N . ASP A 1 251 ? -7.809 -9.110 21.045 1.00 94.25 251 ASP A N 1
ATOM 2020 C CA . ASP A 1 251 ? -8.831 -8.057 21.128 1.00 94.25 251 ASP A CA 1
ATOM 2021 C C . ASP A 1 251 ? -8.610 -6.907 20.129 1.00 94.25 251 ASP A C 1
ATOM 2023 O O . ASP A 1 251 ? -9.264 -5.873 20.205 1.00 94.25 251 ASP A O 1
ATOM 2027 N N . THR A 1 252 ? -7.707 -7.081 19.160 1.00 96.38 252 THR A N 1
ATOM 2028 C CA . THR A 1 252 ? -7.443 -6.075 18.123 1.00 96.38 252 THR A CA 1
ATOM 2029 C C . THR A 1 252 ? -8.091 -6.479 16.801 1.00 96.38 252 THR A C 1
ATOM 2031 O O . THR A 1 252 ? -7.763 -7.529 16.242 1.00 96.38 252 THR A O 1
ATOM 2034 N N . LEU A 1 253 ? -8.959 -5.619 16.257 1.00 97.38 253 LEU A N 1
ATOM 2035 C CA . LEU A 1 253 ? -9.398 -5.714 14.864 1.00 97.38 253 LEU A CA 1
ATOM 2036 C C . LEU A 1 253 ? -8.285 -5.218 13.937 1.00 97.38 253 LEU A C 1
ATOM 2038 O O . LEU A 1 253 ? -7.979 -4.029 13.885 1.00 97.38 253 LEU A O 1
ATOM 2042 N N . ILE A 1 254 ? -7.690 -6.143 13.190 1.00 98.25 254 ILE A N 1
ATOM 2043 C CA . ILE A 1 254 ? -6.634 -5.871 12.217 1.00 98.25 254 ILE A CA 1
ATOM 2044 C C . ILE A 1 254 ? -7.253 -5.892 10.825 1.00 98.25 254 ILE A C 1
ATOM 2046 O O . ILE A 1 254 ? -7.838 -6.897 10.426 1.00 98.25 254 ILE A O 1
ATOM 2050 N N . MET A 1 255 ? -7.090 -4.803 10.075 1.00 98.19 255 MET A N 1
ATOM 2051 C CA . MET A 1 255 ? -7.504 -4.705 8.676 1.00 98.19 255 MET A CA 1
ATOM 2052 C C . MET A 1 255 ? -6.293 -4.362 7.812 1.00 98.19 255 MET A C 1
ATOM 2054 O O . MET A 1 255 ? -5.599 -3.381 8.071 1.00 98.19 255 MET A O 1
ATOM 2058 N N . PHE A 1 256 ? -6.039 -5.172 6.788 1.00 98.25 256 PHE A N 1
ATOM 2059 C CA . PHE A 1 256 ? -5.000 -4.939 5.791 1.00 98.25 256 PHE A CA 1
ATOM 2060 C C . PHE A 1 256 ? -5.640 -4.737 4.425 1.00 98.25 256 PHE A C 1
ATOM 2062 O O . PHE A 1 256 ? -6.495 -5.527 4.023 1.00 98.25 256 PHE A O 1
ATOM 2069 N N . LEU A 1 257 ? -5.192 -3.714 3.703 1.00 97.31 257 LEU A N 1
ATOM 2070 C CA . LEU A 1 257 ? -5.633 -3.429 2.346 1.00 97.31 257 LEU A CA 1
ATOM 2071 C C . LEU A 1 257 ? -4.566 -2.707 1.529 1.00 97.31 257 LEU A C 1
ATOM 2073 O O . LEU A 1 257 ? -3.644 -2.110 2.081 1.00 97.31 257 LEU A O 1
ATOM 2077 N N . SER A 1 258 ? -4.737 -2.723 0.208 1.00 97.00 258 SER A N 1
ATOM 2078 C CA . SER A 1 258 ? -4.032 -1.813 -0.700 1.00 97.00 258 SER A CA 1
ATOM 2079 C C . SER A 1 258 ? -4.931 -0.626 -1.067 1.00 97.00 258 SER A C 1
ATOM 2081 O O . SER A 1 258 ? -6.151 -0.774 -1.152 1.00 97.00 258 SER A O 1
ATOM 2083 N N . ASP A 1 259 ? -4.335 0.550 -1.270 1.00 95.56 259 ASP A N 1
ATOM 2084 C CA . ASP A 1 259 ? -5.045 1.810 -1.524 1.00 95.56 259 ASP A CA 1
ATOM 2085 C C . ASP A 1 259 ? -5.561 1.946 -2.968 1.00 95.56 259 ASP A C 1
ATOM 2087 O O . ASP A 1 259 ? -6.441 2.763 -3.234 1.00 95.56 259 ASP A O 1
ATOM 2091 N N . ASN A 1 260 ? -5.008 1.182 -3.913 1.00 96.75 260 ASN A N 1
ATOM 2092 C CA . ASN A 1 260 ? -5.434 1.084 -5.312 1.00 96.75 260 ASN A CA 1
ATOM 2093 C C . ASN A 1 260 ? -4.775 -0.133 -5.990 1.00 96.75 260 ASN A C 1
ATOM 2095 O O . ASN A 1 260 ? -3.998 -0.868 -5.383 1.00 96.75 260 ASN A O 1
ATOM 2099 N N . GLY A 1 261 ? -5.108 -0.370 -7.259 1.00 97.56 261 GLY A N 1
ATOM 2100 C CA . GLY A 1 261 ? -4.440 -1.384 -8.074 1.00 97.56 261 GLY A CA 1
ATOM 2101 C C . GLY A 1 261 ? -2.942 -1.137 -8.288 1.00 97.56 261 GLY A C 1
ATOM 2102 O O . GLY A 1 261 ? -2.430 -0.047 -8.065 1.00 97.56 261 GLY A O 1
ATOM 2103 N N . GLY A 1 262 ? -2.222 -2.134 -8.812 1.00 96.50 262 GLY A N 1
ATOM 2104 C CA . GLY A 1 262 ? -0.798 -1.994 -9.155 1.00 96.50 262 GLY A CA 1
ATOM 2105 C C . GLY A 1 262 ? -0.532 -0.823 -10.115 1.00 96.50 262 GLY A C 1
ATOM 2106 O O . GLY A 1 262 ? -1.400 -0.473 -10.902 1.00 96.50 262 GLY A O 1
ATOM 2107 N N . CYS A 1 263 ? 0.651 -0.212 -10.073 1.00 95.25 263 CYS A N 1
ATOM 2108 C CA . CYS A 1 263 ? 0.933 1.082 -10.706 1.00 95.25 263 CYS A CA 1
ATOM 2109 C C . CYS A 1 263 ? 1.626 0.969 -12.082 1.00 95.25 263 CYS A C 1
ATOM 2111 O O . CYS A 1 263 ? 2.791 0.611 -12.182 1.00 95.25 263 CYS A O 1
ATOM 2113 N N . ALA A 1 264 ? 0.968 1.351 -13.174 1.00 95.25 264 ALA A N 1
ATOM 2114 C CA . ALA A 1 264 ? 1.583 1.286 -14.509 1.00 95.25 264 ALA A CA 1
ATOM 2115 C C . ALA A 1 264 ? 2.364 2.545 -14.924 1.00 95.25 264 ALA A C 1
ATOM 2117 O O . ALA A 1 264 ? 2.618 2.741 -16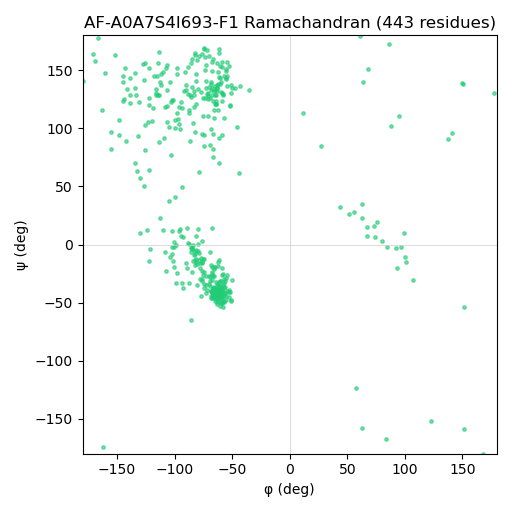.111 1.00 95.25 264 ALA A O 1
ATOM 2118 N N . GLU A 1 265 ? 2.667 3.449 -13.993 1.00 91.38 265 GLU A N 1
ATOM 2119 C CA . GLU A 1 265 ? 3.350 4.701 -14.321 1.00 91.38 265 GLU A CA 1
ATOM 2120 C C . GLU A 1 265 ? 4.772 4.413 -14.805 1.00 91.38 265 GLU A C 1
ATOM 2122 O O . GLU A 1 265 ? 5.567 3.801 -14.092 1.00 91.38 265 GLU A O 1
ATOM 2127 N N . LEU A 1 266 ? 5.102 4.883 -16.007 1.00 88.25 266 LEU A N 1
ATOM 2128 C CA . LEU A 1 266 ? 6.467 4.927 -16.513 1.00 88.25 266 LEU A CA 1
ATOM 2129 C C . LEU A 1 266 ? 7.161 6.164 -15.938 1.00 88.25 266 LEU A C 1
ATOM 2131 O O . LEU A 1 266 ? 6.725 7.290 -16.183 1.00 88.25 266 LEU A O 1
ATOM 2135 N N . LEU A 1 267 ? 8.262 5.971 -15.212 1.00 84.69 267 LEU A N 1
ATOM 2136 C CA . LEU A 1 267 ? 9.115 7.087 -14.810 1.00 84.69 267 LEU A CA 1
ATOM 2137 C C . LEU A 1 267 ? 10.037 7.422 -15.982 1.00 84.69 267 LEU A C 1
ATOM 2139 O O . LEU A 1 267 ? 11.028 6.732 -16.210 1.00 84.69 267 LEU A O 1
ATOM 2143 N N . ARG A 1 268 ? 9.641 8.430 -16.769 1.00 73.31 268 ARG A N 1
ATOM 2144 C CA . ARG A 1 268 ? 10.389 8.908 -17.941 1.00 73.31 268 ARG A CA 1
ATOM 2145 C C . ARG A 1 268 ? 11.538 9.818 -17.524 1.00 73.31 268 ARG A C 1
ATOM 2147 O O . ARG A 1 268 ? 11.327 10.763 -16.767 1.00 73.31 268 ARG A O 1
ATOM 2154 N N . GLU A 1 269 ? 12.707 9.593 -18.101 1.00 74.38 269 GLU A N 1
ATOM 2155 C CA . GLU A 1 269 ? 13.934 10.366 -17.892 1.00 74.38 269 GLU A CA 1
ATOM 2156 C C . GLU A 1 269 ? 13.967 11.713 -18.643 1.00 74.38 269 GLU A C 1
ATOM 2158 O O . GLU A 1 269 ? 14.788 12.575 -18.341 1.00 74.38 269 GLU A O 1
ATOM 2163 N N . ASP A 1 270 ? 13.086 11.913 -19.628 1.00 66.44 270 ASP A N 1
ATOM 2164 C CA . ASP A 1 270 ? 13.187 12.998 -20.617 1.00 66.44 270 ASP A CA 1
ATOM 2165 C C . ASP A 1 270 ? 12.607 14.356 -20.190 1.00 66.44 270 ASP A C 1
ATOM 2167 O O . ASP A 1 270 ? 12.767 15.337 -20.919 1.00 66.44 270 ASP A O 1
ATOM 2171 N N . GLY A 1 271 ? 11.983 14.444 -19.011 1.00 61.44 271 GLY A N 1
ATOM 2172 C CA . GLY A 1 271 ? 11.481 15.706 -18.457 1.00 61.44 271 GLY A CA 1
ATOM 2173 C C . GLY A 1 271 ? 10.322 16.334 -19.241 1.00 61.44 271 GLY A C 1
ATOM 2174 O O . GLY A 1 271 ? 10.045 17.514 -19.052 1.00 61.44 271 GLY A O 1
ATOM 2175 N N . GLU A 1 272 ? 9.658 15.595 -20.139 1.00 61.88 272 GLU A N 1
ATOM 2176 C CA . GLU A 1 272 ? 8.434 16.066 -20.804 1.00 61.88 272 GLU A CA 1
ATOM 2177 C C . GLU A 1 272 ? 7.247 16.123 -19.819 1.00 61.88 272 GLU A C 1
ATOM 2179 O O . GLU A 1 272 ? 7.271 15.489 -18.767 1.00 61.88 272 GLU A O 1
ATOM 2184 N N . GLU A 1 273 ? 6.183 16.860 -20.156 1.00 47.56 273 GLU A N 1
ATOM 2185 C CA . GLU A 1 273 ? 4.979 17.009 -19.320 1.00 47.56 273 GLU A CA 1
ATOM 2186 C C . GLU A 1 273 ? 4.420 15.633 -18.884 1.00 47.56 273 GLU A C 1
ATOM 2188 O O . GLU A 1 273 ? 4.085 14.787 -19.716 1.00 47.56 273 GLU A O 1
ATOM 2193 N N . GLY A 1 274 ? 4.363 15.394 -17.566 1.00 52.72 274 GLY A N 1
ATOM 2194 C CA . GLY A 1 274 ? 4.039 14.088 -16.967 1.00 52.72 274 GLY A CA 1
ATOM 2195 C C . GLY A 1 274 ? 5.255 13.242 -16.549 1.00 52.72 274 GLY A C 1
ATOM 2196 O O . GLY A 1 274 ? 5.080 12.168 -15.974 1.00 52.72 274 GLY A O 1
ATOM 2197 N N . SER A 1 275 ? 6.482 13.710 -16.796 1.00 62.56 275 SER A N 1
ATOM 2198 C CA . SER A 1 275 ? 7.710 13.149 -16.232 1.00 62.56 275 SER A CA 1
ATOM 2199 C C . SER A 1 275 ? 7.845 13.554 -14.764 1.00 62.56 275 SER A C 1
ATOM 2201 O O . SER A 1 275 ? 7.845 14.729 -14.402 1.00 62.56 275 SER A O 1
ATOM 2203 N N . TRP A 1 276 ? 8.025 12.558 -13.901 1.00 70.06 276 TRP A N 1
ATOM 2204 C CA . TRP A 1 276 ? 8.309 12.768 -12.483 1.00 70.06 276 TRP A CA 1
ATOM 2205 C C . TRP A 1 276 ? 9.707 13.357 -12.232 1.00 70.06 276 TRP A C 1
ATOM 2207 O O . TRP A 1 276 ? 10.002 13.732 -11.099 1.00 70.06 276 TRP A O 1
ATOM 2217 N N . THR A 1 277 ? 10.546 13.497 -13.266 1.00 69.94 277 THR A N 1
ATOM 2218 C CA . THR A 1 277 ? 11.877 14.120 -13.194 1.00 69.94 277 THR A CA 1
ATOM 2219 C C . THR A 1 277 ? 11.813 15.579 -12.750 1.00 69.94 277 THR A C 1
ATOM 2221 O O . THR A 1 277 ? 12.704 16.028 -12.042 1.00 69.94 277 THR A O 1
ATOM 2224 N N . GLU A 1 278 ? 10.756 16.330 -13.063 1.00 69.25 278 GLU A N 1
ATOM 2225 C CA . GLU A 1 278 ? 10.626 17.706 -12.551 1.00 69.25 278 GLU A CA 1
ATOM 2226 C C . GLU A 1 278 ? 10.405 17.745 -11.027 1.00 69.25 278 GLU A C 1
ATOM 2228 O O . GLU A 1 278 ? 10.842 18.673 -10.351 1.00 69.25 278 GLU A O 1
ATOM 2233 N N . ASN A 1 279 ? 9.764 16.713 -10.469 1.00 71.94 279 ASN A N 1
ATOM 2234 C CA . ASN A 1 279 ? 9.426 16.645 -9.047 1.00 71.94 279 ASN A CA 1
ATOM 2235 C C . ASN A 1 279 ? 10.491 15.929 -8.207 1.00 71.94 279 ASN A C 1
ATOM 2237 O O . ASN A 1 279 ? 10.751 16.344 -7.076 1.00 71.94 279 ASN A O 1
ATOM 2241 N N . TYR A 1 280 ? 11.085 14.872 -8.763 1.00 75.38 280 TYR A N 1
ATOM 2242 C CA . TYR A 1 280 ? 11.984 13.931 -8.089 1.00 75.38 280 TYR A CA 1
ATOM 2243 C C . TYR A 1 280 ? 13.374 13.839 -8.730 1.00 75.38 280 TYR A C 1
ATOM 2245 O O . TYR A 1 280 ? 14.244 13.125 -8.230 1.00 75.38 280 TYR A O 1
ATOM 2253 N N . GLY A 1 281 ? 13.600 14.538 -9.842 1.00 67.75 281 GLY A N 1
ATOM 2254 C CA . GLY A 1 281 ? 14.872 14.518 -10.550 1.00 67.75 281 GLY A CA 1
ATOM 2255 C C . GLY A 1 281 ? 15.970 15.199 -9.756 1.00 67.75 281 GLY A C 1
ATOM 2256 O O . GLY A 1 281 ? 15.780 16.264 -9.170 1.00 67.75 281 GLY A O 1
ATOM 2257 N N . ALA A 1 282 ? 17.143 14.570 -9.770 1.00 69.75 282 ALA A N 1
ATOM 2258 C CA . ALA A 1 282 ? 18.368 15.095 -9.194 1.00 69.75 282 ALA A CA 1
ATOM 2259 C C . ALA A 1 282 ? 18.289 15.481 -7.701 1.00 69.75 282 ALA A C 1
ATOM 2261 O O . ALA A 1 282 ? 19.048 16.338 -7.240 1.00 69.75 282 ALA A O 1
ATOM 2262 N N . LEU A 1 283 ? 17.404 14.836 -6.933 1.00 76.88 283 LEU A N 1
ATOM 2263 C CA . LEU A 1 283 ? 17.374 14.993 -5.481 1.00 76.88 283 LEU A CA 1
ATOM 2264 C C . LEU A 1 283 ? 18.678 14.447 -4.868 1.00 76.88 283 LEU A C 1
ATOM 2266 O O . LEU A 1 283 ? 19.095 13.339 -5.235 1.00 76.88 283 LEU A O 1
ATOM 2270 N N . PRO A 1 284 ? 19.329 15.196 -3.958 1.00 76.81 284 PRO A N 1
ATOM 2271 C CA . PRO A 1 284 ? 20.517 14.718 -3.271 1.00 76.81 284 PRO A CA 1
ATOM 2272 C C . PRO A 1 284 ? 20.148 13.615 -2.274 1.00 76.81 284 PRO A C 1
ATOM 2274 O O . PRO A 1 284 ? 19.251 13.790 -1.451 1.00 76.81 284 PRO A O 1
ATOM 2277 N N . CYS A 1 285 ? 20.867 12.500 -2.328 1.00 81.50 285 CYS A N 1
ATOM 2278 C CA . CYS A 1 285 ? 20.849 11.473 -1.294 1.00 81.50 285 CYS A CA 1
ATOM 2279 C C . CYS A 1 285 ? 21.680 11.932 -0.082 1.00 81.50 285 CYS A C 1
ATOM 2281 O O . CYS A 1 285 ? 22.528 12.825 -0.195 1.00 81.50 285 CYS A O 1
ATOM 2283 N N . SER A 1 286 ? 21.500 11.280 1.068 1.00 77.75 286 SER A N 1
ATOM 2284 C CA . SER A 1 286 ? 22.260 11.527 2.311 1.00 77.75 286 SER A CA 1
ATOM 2285 C C . SER A 1 286 ? 23.785 11.549 2.147 1.00 77.75 286 SER A C 1
ATOM 2287 O O . SER A 1 286 ? 24.471 12.283 2.856 1.00 77.75 286 SER A O 1
ATOM 2289 N N . ASP A 1 287 ? 24.334 10.789 1.196 1.00 78.94 287 ASP A N 1
ATOM 2290 C CA . ASP A 1 287 ? 25.777 10.717 0.922 1.00 78.94 287 ASP A CA 1
ATOM 2291 C C . ASP A 1 287 ? 26.262 11.697 -0.160 1.00 78.94 287 ASP A C 1
ATOM 2293 O O . ASP A 1 287 ? 27.427 11.660 -0.568 1.00 78.94 287 ASP A O 1
ATOM 2297 N N . GLY A 1 288 ? 25.381 12.579 -0.636 1.00 80.00 288 GLY A N 1
ATOM 2298 C CA . GLY A 1 288 ? 25.669 13.555 -1.682 1.00 80.00 288 GLY A CA 1
ATOM 2299 C C . GLY A 1 288 ? 25.635 12.994 -3.104 1.00 80.00 288 GLY A C 1
ATOM 2300 O O . GLY A 1 288 ? 25.926 13.743 -4.042 1.00 80.00 288 GLY A O 1
ATOM 2301 N N . THR A 1 289 ? 25.288 11.715 -3.296 1.00 83.25 289 THR A N 1
ATOM 2302 C CA . THR A 1 289 ? 24.923 11.209 -4.627 1.00 83.25 289 THR A CA 1
ATOM 2303 C C . THR A 1 289 ? 23.622 11.849 -5.105 1.00 83.25 289 THR A C 1
ATOM 2305 O O . THR A 1 289 ? 22.868 12.432 -4.328 1.00 83.25 289 THR A O 1
ATOM 2308 N N . ILE A 1 290 ? 23.401 11.821 -6.416 1.00 83.75 290 ILE A N 1
ATOM 2309 C CA . ILE A 1 290 ? 22.256 12.463 -7.054 1.00 83.75 290 ILE A CA 1
ATOM 2310 C C . ILE A 1 290 ? 21.370 11.373 -7.631 1.00 83.75 290 ILE A C 1
ATOM 2312 O O . ILE A 1 290 ? 21.849 10.522 -8.378 1.00 83.75 290 ILE A O 1
ATOM 2316 N N . THR A 1 291 ? 20.087 11.436 -7.294 1.00 86.44 291 THR A N 1
ATOM 2317 C CA . THR A 1 291 ? 19.087 10.476 -7.753 1.00 86.44 291 THR A CA 1
ATOM 2318 C C . THR A 1 291 ? 18.900 10.551 -9.275 1.00 86.44 291 THR A C 1
ATOM 2320 O O . THR A 1 291 ? 18.647 11.628 -9.826 1.00 86.44 291 THR A O 1
ATOM 2323 N N . GLU A 1 292 ? 18.972 9.403 -9.950 1.00 87.19 292 GLU A N 1
ATOM 2324 C CA . GLU A 1 292 ? 18.684 9.211 -11.372 1.00 87.19 292 GLU A CA 1
ATOM 2325 C C . GLU A 1 292 ? 17.246 8.702 -11.562 1.00 87.19 292 GLU A C 1
ATOM 2327 O O . GLU A 1 292 ? 16.928 7.550 -11.262 1.00 87.19 292 GLU A O 1
ATOM 2332 N N . VAL A 1 293 ? 16.367 9.572 -12.070 1.00 88.50 293 VAL A N 1
ATOM 2333 C CA . VAL A 1 293 ? 14.991 9.215 -12.447 1.00 88.50 293 VAL A CA 1
ATOM 2334 C C . VAL A 1 293 ? 14.983 8.619 -13.846 1.00 88.50 293 VAL A C 1
ATOM 2336 O O . VAL A 1 293 ? 15.493 9.234 -14.781 1.00 88.50 293 VAL A O 1
ATOM 2339 N N . GLY A 1 294 ? 14.359 7.453 -13.998 1.00 89.75 294 GLY A N 1
ATOM 2340 C CA . GLY A 1 294 ? 14.200 6.831 -15.307 1.00 89.75 294 GLY A CA 1
ATOM 2341 C C . GLY A 1 294 ? 14.167 5.315 -15.252 1.00 89.75 294 GLY A C 1
ATOM 2342 O O . GLY A 1 294 ? 14.979 4.689 -14.578 1.00 89.75 294 GLY A O 1
ATOM 2343 N N . ASN A 1 295 ? 13.284 4.700 -16.034 1.00 91.75 295 ASN A N 1
ATOM 2344 C CA . ASN A 1 295 ? 13.323 3.261 -16.293 1.00 91.75 295 ASN A CA 1
ATOM 2345 C C . ASN A 1 295 ? 14.403 2.939 -17.347 1.00 91.75 295 ASN A C 1
ATOM 2347 O O . ASN A 1 295 ? 14.095 2.445 -18.430 1.00 91.75 295 ASN A O 1
ATOM 2351 N N . THR A 1 296 ? 15.668 3.230 -17.025 1.00 90.75 296 THR A N 1
ATOM 2352 C CA . THR A 1 296 ? 16.819 3.130 -17.936 1.00 90.75 296 THR A CA 1
ATOM 2353 C C . THR A 1 296 ? 17.426 1.721 -17.929 1.00 90.75 296 THR A C 1
ATOM 2355 O O . THR A 1 296 ? 18.041 1.322 -16.932 1.00 90.75 296 THR A O 1
ATOM 2358 N N . PRO A 1 297 ? 17.354 0.952 -19.036 1.00 90.38 297 PRO A N 1
ATOM 2359 C CA . PRO A 1 297 ? 18.007 -0.348 -19.105 1.00 90.38 297 PRO A CA 1
ATOM 2360 C C . PRO A 1 297 ? 19.518 -0.245 -18.878 1.00 90.38 297 PRO A C 1
ATOM 2362 O O . PRO A 1 297 ? 20.212 0.538 -19.525 1.00 90.38 297 PRO A O 1
ATOM 2365 N N . GLY A 1 298 ? 20.039 -1.083 -17.981 1.00 86.00 298 GLY A N 1
ATOM 2366 C CA . GLY A 1 298 ? 21.456 -1.098 -17.600 1.00 86.00 298 GLY A CA 1
ATOM 2367 C C . GLY A 1 298 ? 21.760 -0.393 -16.277 1.00 86.00 298 GLY A C 1
ATOM 2368 O O . GLY A 1 298 ? 22.812 -0.663 -15.699 1.00 86.00 298 GLY A O 1
ATOM 2369 N N . VAL A 1 299 ? 20.833 0.415 -15.757 1.00 92.44 299 VAL A N 1
ATOM 2370 C CA . VAL A 1 299 ? 20.853 0.887 -14.367 1.00 92.44 299 VAL A CA 1
ATOM 2371 C C . VAL A 1 299 ? 20.003 -0.083 -13.543 1.00 92.44 299 VAL A C 1
ATOM 2373 O O . VAL A 1 299 ? 18.828 -0.285 -13.834 1.00 92.44 299 VAL A O 1
ATOM 2376 N N . MET A 1 300 ? 20.603 -0.774 -12.573 1.00 95.31 300 MET A N 1
ATOM 2377 C CA . MET A 1 300 ? 19.893 -1.789 -11.782 1.00 95.31 300 MET A CA 1
ATOM 2378 C C . MET A 1 300 ? 19.068 -1.136 -10.664 1.00 95.31 300 MET A C 1
ATOM 2380 O O . MET A 1 300 ? 19.564 -0.202 -10.042 1.00 95.31 300 MET A O 1
ATOM 2384 N N . PRO A 1 301 ? 17.847 -1.623 -10.377 1.00 95.81 301 PRO A N 1
ATOM 2385 C CA . PRO A 1 301 ? 17.001 -1.075 -9.317 1.00 95.81 301 PRO A CA 1
ATOM 2386 C C . PRO A 1 301 ? 17.534 -1.426 -7.921 1.00 95.81 301 PRO A C 1
ATOM 2388 O O . PRO A 1 301 ? 18.354 -2.333 -7.759 1.00 95.81 301 PRO A O 1
ATOM 2391 N N . GLY A 1 302 ? 16.996 -0.759 -6.900 1.00 95.69 302 GLY A N 1
ATOM 2392 C CA . GLY A 1 302 ? 17.201 -1.084 -5.487 1.00 95.69 302 GLY A CA 1
ATOM 2393 C C . GLY A 1 302 ? 18.100 -0.104 -4.742 1.00 95.69 302 GLY A C 1
ATOM 2394 O O . GLY A 1 302 ? 17.891 0.102 -3.544 1.00 95.69 302 GLY A O 1
ATOM 2395 N N . GLY A 1 303 ? 19.056 0.514 -5.438 1.00 93.44 303 GLY A N 1
ATOM 2396 C CA . GLY A 1 303 ? 19.959 1.524 -4.885 1.00 93.44 303 GLY A CA 1
ATOM 2397 C C . GLY A 1 303 ? 19.266 2.865 -4.649 1.00 93.44 303 GLY A C 1
ATOM 2398 O O . GLY A 1 303 ? 18.330 3.219 -5.368 1.00 93.44 303 GLY A O 1
ATOM 2399 N N . LYS A 1 304 ? 19.734 3.614 -3.643 1.00 91.00 304 LYS A N 1
ATOM 2400 C CA . LYS A 1 304 ? 19.182 4.928 -3.267 1.00 91.00 304 LYS A CA 1
ATOM 2401 C C . LYS A 1 304 ? 19.375 6.006 -4.331 1.00 91.00 304 LYS A C 1
ATOM 2403 O O . LYS A 1 304 ? 18.651 6.993 -4.339 1.00 91.00 304 LYS A O 1
ATOM 2408 N N . GLU A 1 305 ? 20.339 5.792 -5.218 1.00 89.56 305 GLU A N 1
ATOM 2409 C CA . GLU A 1 305 ? 20.670 6.636 -6.356 1.00 89.56 305 GLU A CA 1
ATOM 2410 C C . GLU A 1 305 ? 19.721 6.450 -7.546 1.00 89.56 305 GLU A C 1
ATOM 2412 O O . GLU A 1 305 ? 19.832 7.184 -8.522 1.00 89.56 305 GLU A O 1
ATOM 2417 N N . THR A 1 306 ? 18.808 5.478 -7.505 1.00 91.62 306 THR A N 1
ATOM 2418 C CA . THR A 1 306 ? 17.897 5.173 -8.619 1.00 91.62 306 THR A CA 1
ATOM 2419 C C . THR A 1 306 ? 16.478 5.622 -8.312 1.00 91.62 306 THR A C 1
ATOM 2421 O O . THR A 1 306 ? 16.074 5.656 -7.164 1.00 91.62 306 THR A O 1
ATOM 2424 N N . PHE A 1 307 ? 15.676 5.954 -9.319 1.00 91.94 307 PHE A N 1
ATOM 2425 C CA . PHE A 1 307 ? 14.270 6.291 -9.104 1.00 91.94 307 PHE A CA 1
ATOM 2426 C C . PHE A 1 307 ? 13.427 5.739 -10.250 1.00 91.94 307 PHE A C 1
ATOM 2428 O O . PHE A 1 307 ? 13.223 6.376 -11.285 1.00 91.94 307 PHE A O 1
ATOM 2435 N N . MET A 1 308 ? 12.991 4.492 -10.058 1.00 92.56 308 MET A N 1
ATOM 2436 C CA . MET A 1 308 ? 12.388 3.642 -11.089 1.00 92.56 308 MET A CA 1
ATOM 2437 C C . MET A 1 308 ? 11.020 3.112 -10.673 1.00 92.56 308 MET A C 1
ATOM 2439 O O . MET A 1 308 ? 10.743 2.949 -9.485 1.00 92.56 308 MET A O 1
ATOM 2443 N N . SER A 1 309 ? 10.196 2.759 -11.656 1.00 94.44 309 SER A N 1
ATOM 2444 C CA . SER A 1 309 ? 8.984 1.959 -11.476 1.00 94.44 309 SER A CA 1
ATOM 2445 C C . SER A 1 309 ? 9.115 0.595 -12.157 1.00 94.44 309 SER A C 1
ATOM 2447 O O . SER A 1 309 ? 9.978 0.366 -13.010 1.00 94.44 309 SER A O 1
ATOM 2449 N N . TYR A 1 310 ? 8.212 -0.322 -11.810 1.00 96.25 310 TYR A N 1
ATOM 2450 C CA . TYR A 1 310 ? 8.044 -1.589 -12.528 1.00 96.25 310 TYR A CA 1
ATOM 2451 C C . TYR A 1 310 ? 7.187 -1.489 -13.805 1.00 96.25 310 TYR A C 1
ATOM 2453 O O . TYR A 1 310 ? 7.134 -2.446 -14.566 1.00 96.25 310 TYR A O 1
ATOM 2461 N N . ASP A 1 311 ? 6.603 -0.321 -14.095 1.00 95.00 311 ASP A N 1
ATOM 2462 C CA . ASP A 1 311 ? 5.946 -0.008 -15.370 1.00 95.00 311 ASP A CA 1
ATOM 2463 C C . ASP A 1 311 ? 4.740 -0.906 -15.747 1.00 95.00 311 ASP A C 1
ATOM 2465 O O . ASP A 1 311 ? 4.313 -1.825 -15.041 1.00 95.00 311 ASP A O 1
ATOM 2469 N N . LEU A 1 312 ? 4.154 -0.601 -16.899 1.00 96.88 312 LEU A N 1
ATOM 2470 C CA . LEU A 1 312 ? 2.946 -1.187 -17.451 1.00 96.88 312 LEU A CA 1
ATOM 2471 C C . LEU A 1 312 ? 2.922 -2.726 -17.506 1.00 96.88 312 LEU A C 1
ATOM 2473 O O . LEU A 1 312 ? 1.900 -3.285 -17.101 1.00 96.88 312 LEU A O 1
ATOM 2477 N N . PRO A 1 313 ? 3.947 -3.450 -18.003 1.00 97.88 313 PRO A N 1
ATOM 2478 C CA . PRO A 1 313 ? 3.839 -4.904 -18.145 1.00 97.88 313 PRO A CA 1
ATOM 2479 C C . PRO A 1 313 ? 3.713 -5.625 -16.795 1.00 97.88 313 PRO A C 1
ATOM 2481 O O . PRO A 1 313 ? 2.853 -6.495 -16.633 1.00 97.88 313 PRO A O 1
ATOM 2484 N N . TRP A 1 314 ? 4.504 -5.217 -15.796 1.00 98.50 314 TRP A N 1
ATOM 2485 C CA . TRP A 1 314 ? 4.429 -5.781 -14.446 1.00 98.50 314 TRP A CA 1
ATOM 2486 C C . TRP A 1 314 ? 3.173 -5.329 -13.696 1.00 98.50 314 TRP A C 1
ATOM 2488 O O . TRP A 1 314 ? 2.573 -6.135 -12.979 1.00 98.50 314 TRP A O 1
ATOM 2498 N N . ALA A 1 315 ? 2.703 -4.096 -13.912 1.00 98.00 315 ALA A N 1
ATOM 2499 C CA . ALA A 1 315 ? 1.413 -3.645 -13.395 1.00 98.00 315 ALA A CA 1
ATOM 2500 C C . ALA A 1 315 ? 0.248 -4.451 -13.990 1.00 98.00 315 ALA A C 1
ATOM 2502 O O . ALA A 1 315 ? -0.638 -4.885 -13.255 1.00 98.00 315 ALA A O 1
ATOM 2503 N N . ASN A 1 316 ? 0.256 -4.733 -15.297 1.00 97.94 316 ASN A N 1
ATOM 2504 C CA . ASN A 1 316 ? -0.745 -5.603 -15.907 1.00 97.94 316 ASN A CA 1
ATOM 2505 C C . ASN A 1 316 ? -0.686 -7.011 -15.297 1.00 97.94 316 ASN A C 1
ATOM 2507 O O . ASN A 1 316 ? -1.726 -7.537 -14.921 1.00 97.94 316 ASN A O 1
ATOM 2511 N N . ALA A 1 317 ? 0.492 -7.608 -15.098 1.00 98.00 317 ALA A N 1
ATOM 2512 C CA . ALA A 1 317 ? 0.591 -8.907 -14.422 1.00 98.00 317 ALA A CA 1
ATOM 2513 C C . ALA A 1 317 ? 0.072 -8.887 -12.972 1.00 98.00 317 ALA A C 1
ATOM 2515 O O . ALA A 1 317 ? -0.595 -9.832 -12.549 1.00 98.00 317 ALA A O 1
ATOM 2516 N N . SER A 1 318 ? 0.336 -7.809 -12.230 1.00 97.25 318 SER A N 1
ATOM 2517 C CA . SER A 1 318 ? -0.031 -7.674 -10.813 1.00 97.25 318 SER A CA 1
ATOM 2518 C C . SER A 1 318 ? -1.536 -7.534 -10.583 1.00 97.25 318 SER A C 1
ATOM 2520 O O . SER A 1 318 ? -2.024 -7.951 -9.539 1.00 97.25 318 SER A O 1
ATOM 2522 N N . ASN A 1 319 ? -2.270 -6.999 -11.561 1.00 97.81 319 ASN A N 1
ATOM 2523 C CA . ASN A 1 319 ? -3.714 -6.769 -11.467 1.00 97.81 319 ASN A CA 1
ATOM 2524 C C . ASN A 1 319 ? -4.557 -7.899 -12.080 1.00 97.81 319 ASN A C 1
ATOM 2526 O O . ASN A 1 319 ? -5.746 -7.719 -12.320 1.00 97.81 319 ASN A O 1
ATOM 2530 N N . ALA A 1 320 ? -3.973 -9.066 -12.372 1.00 96.31 320 ALA A N 1
ATOM 2531 C CA . ALA A 1 320 ? -4.735 -10.223 -12.848 1.00 96.31 320 ALA A CA 1
ATOM 2532 C C . ALA A 1 320 ? -5.808 -10.652 -11.821 1.00 96.31 320 ALA A C 1
ATOM 2534 O O . ALA A 1 320 ? -5.504 -10.687 -10.629 1.00 96.31 320 ALA A O 1
ATOM 2535 N N . PRO A 1 321 ? -7.027 -11.043 -12.246 1.00 96.69 321 PRO A N 1
ATOM 2536 C CA . PRO A 1 321 ? -7.512 -11.159 -13.629 1.00 96.69 321 PRO A CA 1
ATOM 2537 C C . PRO A 1 321 ? -8.050 -9.850 -14.219 1.00 96.69 321 PRO A C 1
ATOM 2539 O O . PRO A 1 321 ? -8.467 -9.819 -15.379 1.00 96.69 321 PRO A O 1
ATOM 2542 N N . PHE A 1 322 ? -8.082 -8.785 -13.431 1.00 97.25 322 PHE A N 1
ATOM 2543 C CA . PHE A 1 322 ? -8.780 -7.557 -13.753 1.00 97.25 322 PHE A CA 1
ATOM 2544 C C . PHE A 1 322 ? -8.092 -6.723 -14.834 1.00 97.25 322 PHE A C 1
ATOM 2546 O O . PHE A 1 322 ? -6.915 -6.901 -15.179 1.00 97.25 322 PHE A O 1
ATOM 2553 N N . ARG A 1 323 ? -8.892 -5.824 -15.413 1.00 96.88 323 ARG A N 1
ATOM 2554 C CA . ARG A 1 323 ? -8.482 -4.919 -16.483 1.00 96.88 323 ARG A CA 1
ATOM 2555 C C . ARG A 1 323 ? -7.940 -3.621 -15.880 1.00 96.88 323 ARG A C 1
ATOM 2557 O O . ARG A 1 323 ? -8.574 -3.040 -15.006 1.00 96.88 323 ARG A O 1
ATOM 2564 N N . LEU A 1 324 ? -6.837 -3.126 -16.443 1.00 97.12 324 LEU A N 1
ATOM 2565 C CA . LEU A 1 324 ? -6.147 -1.888 -16.043 1.00 97.12 324 LEU A CA 1
ATOM 2566 C C . LEU A 1 324 ? -5.590 -1.942 -14.606 1.00 97.12 324 LEU A C 1
ATOM 2568 O O . LEU A 1 324 ? -5.215 -3.015 -14.142 1.00 97.12 324 LEU A O 1
ATOM 2572 N N . PHE A 1 325 ? -5.374 -0.778 -13.996 1.00 97.19 325 PHE A N 1
ATOM 2573 C CA . PHE A 1 325 ? -4.476 -0.552 -12.857 1.00 97.19 325 PHE A CA 1
ATOM 2574 C C . PHE A 1 325 ? -4.813 0.786 -12.163 1.00 97.19 325 PHE A C 1
ATOM 2576 O O . PHE A 1 325 ? -5.786 1.443 -12.550 1.00 97.19 325 PHE A O 1
ATOM 2583 N N . LYS A 1 326 ? -4.011 1.207 -11.168 1.00 96.81 326 LYS A N 1
ATOM 2584 C CA . LYS A 1 326 ? -4.056 2.531 -10.504 1.00 96.81 326 LYS A CA 1
ATOM 2585 C C . LYS A 1 326 ? -4.419 3.661 -11.470 1.00 96.81 326 LYS A C 1
ATOM 2587 O O . LYS A 1 326 ? -3.789 3.761 -12.515 1.00 96.81 326 LYS A O 1
ATOM 2592 N N . SER A 1 327 ? -5.354 4.531 -11.073 1.00 94.81 327 SER A N 1
ATOM 2593 C CA . SER A 1 327 ? -5.897 5.688 -11.827 1.00 94.81 327 SER A CA 1
ATOM 2594 C C . SER A 1 327 ? -7.038 5.389 -12.811 1.00 94.81 327 SER A C 1
ATOM 2596 O O . SER A 1 327 ? -7.588 6.319 -13.400 1.00 94.81 327 SER A O 1
ATOM 2598 N N . TRP A 1 328 ? -7.455 4.128 -12.965 1.00 96.06 328 TRP A N 1
ATOM 2599 C CA . TRP A 1 328 ? -8.642 3.758 -13.745 1.00 96.06 328 TRP A CA 1
ATOM 2600 C C . TRP A 1 328 ? -9.774 3.251 -12.849 1.00 96.06 328 TRP A C 1
ATOM 2602 O O . TRP A 1 328 ? -9.538 2.576 -11.859 1.00 96.06 328 TRP A O 1
ATOM 2612 N N . VAL A 1 329 ? -11.021 3.499 -13.263 1.00 96.38 329 VAL A N 1
ATOM 2613 C CA . VAL A 1 329 ? -12.240 3.010 -12.579 1.00 96.38 329 VAL A CA 1
ATOM 2614 C C . VAL A 1 329 ? -12.614 1.562 -12.927 1.00 96.38 329 VAL A C 1
ATOM 2616 O O . VAL A 1 329 ? -13.695 1.101 -12.588 1.00 96.38 329 VAL A O 1
ATOM 2619 N N . HIS A 1 330 ? -11.750 0.858 -13.658 1.00 97.19 330 HIS A N 1
ATOM 2620 C CA . HIS A 1 330 ? -11.920 -0.577 -13.889 1.00 97.19 330 HIS A CA 1
ATOM 2621 C C . HIS A 1 330 ? -11.448 -1.335 -12.648 1.00 97.19 330 HIS A C 1
ATOM 2623 O O . HIS A 1 330 ? -10.663 -0.804 -11.866 1.00 97.19 330 HIS A O 1
ATOM 2629 N N . GLU A 1 331 ? -11.844 -2.592 -12.500 1.00 96.00 331 GLU A N 1
ATOM 2630 C CA . GLU A 1 331 ? -11.556 -3.424 -11.330 1.00 96.00 331 GLU A CA 1
ATOM 2631 C C . GLU A 1 331 ? -10.053 -3.550 -11.068 1.00 96.00 331 GLU A C 1
ATOM 2633 O O . GLU A 1 331 ? -9.640 -3.606 -9.920 1.00 96.00 331 GLU A O 1
ATOM 2638 N N . GLY A 1 332 ? -9.205 -3.488 -12.098 1.00 97.25 332 GLY A N 1
ATOM 2639 C CA . GLY A 1 332 ? -7.758 -3.506 -11.896 1.00 97.25 332 GLY A CA 1
ATOM 2640 C C . GLY A 1 332 ? -7.231 -2.248 -11.213 1.00 97.25 332 GLY A C 1
ATOM 2641 O O . GLY A 1 332 ? -6.126 -2.278 -10.703 1.00 97.25 332 GLY A O 1
ATOM 2642 N N . GLY A 1 333 ? -7.985 -1.148 -11.186 1.00 97.44 333 GLY A N 1
ATOM 2643 C CA . GLY A 1 333 ? -7.644 0.065 -10.443 1.00 97.44 333 GLY A CA 1
ATOM 2644 C C . GLY A 1 333 ? -8.329 0.201 -9.085 1.00 97.44 333 GLY A C 1
ATOM 2645 O O . GLY A 1 333 ? -7.768 0.878 -8.224 1.00 97.44 333 GLY A O 1
ATOM 2646 N N . ILE A 1 334 ? -9.490 -0.437 -8.881 1.00 96.94 334 ILE A N 1
ATOM 2647 C CA . ILE A 1 334 ? -10.342 -0.224 -7.692 1.00 96.94 334 ILE A CA 1
ATOM 2648 C C . ILE A 1 334 ? -10.633 -1.481 -6.857 1.00 96.94 334 ILE A C 1
ATOM 2650 O O . ILE A 1 334 ? -11.095 -1.343 -5.730 1.00 96.94 334 ILE A O 1
ATOM 2654 N N . ALA A 1 335 ? -10.379 -2.691 -7.364 1.00 95.62 335 ALA A N 1
ATOM 2655 C CA . ALA A 1 335 ? -10.549 -3.933 -6.609 1.00 95.62 335 ALA A CA 1
ATOM 2656 C C . ALA A 1 335 ? -9.207 -4.348 -5.992 1.00 95.62 335 ALA A C 1
ATOM 2658 O O . ALA A 1 335 ? -8.340 -4.913 -6.662 1.00 95.62 335 ALA A O 1
ATOM 2659 N N . THR A 1 336 ? -9.027 -4.042 -4.709 1.00 95.31 336 THR A N 1
ATOM 2660 C CA . THR A 1 336 ? -7.789 -4.300 -3.965 1.00 95.31 336 THR A CA 1
ATOM 2661 C C . THR A 1 336 ? -7.944 -5.459 -2.979 1.00 95.31 336 THR A C 1
ATOM 2663 O O . THR A 1 336 ? -9.058 -5.769 -2.555 1.00 95.31 336 THR A O 1
ATOM 2666 N N . PRO A 1 337 ? -6.846 -6.153 -2.614 1.00 95.25 337 PRO A N 1
ATOM 2667 C CA . PRO A 1 337 ? -6.908 -7.173 -1.573 1.00 95.25 337 PRO A CA 1
ATOM 2668 C C . PRO A 1 337 ? -7.324 -6.540 -0.243 1.00 95.25 337 PRO A C 1
ATOM 2670 O O . PRO A 1 337 ? -6.811 -5.483 0.116 1.00 95.25 337 PRO A O 1
ATOM 2673 N N . PHE A 1 338 ? -8.197 -7.225 0.493 1.00 96.44 338 PHE A N 1
ATOM 2674 C CA . PHE A 1 338 ? -8.609 -6.863 1.846 1.00 96.44 338 PHE A CA 1
ATOM 2675 C C . PHE A 1 338 ? -8.591 -8.107 2.740 1.00 96.44 338 PHE A C 1
ATOM 2677 O O . PHE A 1 338 ? -9.066 -9.172 2.340 1.00 96.44 338 PHE A O 1
ATOM 2684 N N . VAL A 1 339 ? -8.038 -7.981 3.946 1.00 95.12 339 VAL A N 1
ATOM 2685 C CA . VAL A 1 339 ? -8.048 -9.024 4.980 1.00 95.12 339 VAL A CA 1
ATOM 2686 C C . VAL A 1 339 ? -8.436 -8.388 6.307 1.00 95.12 339 VAL A C 1
ATOM 2688 O O . VAL A 1 339 ? -7.806 -7.418 6.722 1.00 95.12 339 VAL A O 1
ATOM 2691 N N . ALA A 1 340 ? -9.422 -8.969 6.992 1.00 95.19 340 ALA A N 1
ATOM 2692 C CA . ALA A 1 340 ? -9.758 -8.640 8.373 1.00 95.19 340 ALA A CA 1
ATOM 2693 C C . ALA A 1 340 ? -9.438 -9.823 9.298 1.00 95.19 340 ALA A C 1
ATOM 2695 O O . ALA A 1 340 ? -9.679 -10.981 8.952 1.00 95.19 340 ALA A O 1
ATOM 2696 N N . HIS A 1 341 ? -8.894 -9.534 10.477 1.00 93.88 341 HIS A N 1
ATOM 2697 C CA . HIS A 1 341 ? -8.549 -10.526 11.489 1.00 93.88 341 HIS A CA 1
ATOM 2698 C C . HIS A 1 341 ? -8.791 -9.961 12.890 1.00 93.88 341 HIS A C 1
ATOM 2700 O O . HIS A 1 341 ? -8.215 -8.939 13.252 1.00 93.88 341 HIS A O 1
ATOM 2706 N N . TRP A 1 342 ? -9.605 -10.650 13.688 1.00 94.12 342 TRP A N 1
ATOM 2707 C CA . TRP A 1 342 ? -9.924 -10.258 15.061 1.00 94.12 342 TRP A CA 1
ATOM 2708 C C . TRP A 1 342 ? -10.345 -11.493 15.872 1.00 94.12 342 TRP A C 1
ATOM 2710 O O . TRP A 1 342 ? -11.500 -11.907 15.776 1.00 94.12 342 TRP A O 1
ATOM 2720 N N . PRO A 1 343 ? -9.438 -12.128 16.637 1.00 90.19 343 PRO A N 1
ATOM 2721 C CA . PRO A 1 343 ? -9.715 -13.419 17.271 1.00 90.19 343 PRO A CA 1
ATOM 2722 C C . PRO A 1 343 ? -10.918 -13.428 18.218 1.00 90.19 343 PRO A C 1
ATOM 2724 O O . PRO A 1 343 ? -11.660 -14.406 18.239 1.00 90.19 343 PRO A O 1
ATOM 2727 N N . ASN A 1 344 ? -11.130 -12.353 18.982 1.00 90.81 344 ASN A N 1
ATOM 2728 C CA . ASN A 1 344 ? -12.244 -12.266 19.928 1.00 90.81 344 ASN A CA 1
ATOM 2729 C C . ASN A 1 344 ? -13.559 -11.790 19.297 1.00 90.81 344 ASN A C 1
ATOM 2731 O O . ASN A 1 344 ? -14.617 -12.069 19.861 1.00 90.81 344 ASN A O 1
ATOM 2735 N N . GLY A 1 345 ? -13.515 -11.070 18.172 1.00 88.62 345 GLY A N 1
ATOM 2736 C CA . GLY A 1 345 ? -14.718 -10.488 17.564 1.00 88.62 345 GLY A CA 1
ATOM 2737 C C . GLY A 1 345 ? -15.202 -11.165 16.284 1.00 88.62 345 GLY A C 1
ATOM 2738 O O . GLY A 1 345 ? -16.391 -11.087 15.986 1.00 88.62 345 GLY A O 1
ATOM 2739 N N . ILE A 1 346 ? -14.330 -11.870 15.556 1.00 87.56 346 ILE A N 1
ATOM 2740 C CA . ILE A 1 346 ? -14.703 -12.672 14.385 1.00 87.56 346 ILE A CA 1
ATOM 2741 C C . ILE A 1 346 ? -14.891 -14.127 14.822 1.00 87.56 346 ILE A C 1
ATOM 2743 O O . ILE A 1 346 ? -13.931 -14.865 15.045 1.00 87.56 346 ILE A O 1
ATOM 2747 N N . ASN A 1 347 ? -16.147 -14.549 14.932 1.00 78.94 347 ASN A N 1
ATOM 2748 C CA . ASN A 1 347 ? -16.547 -15.891 15.327 1.00 78.94 347 ASN A CA 1
ATOM 2749 C C . ASN A 1 347 ? -17.134 -16.652 14.133 1.00 78.94 347 ASN A C 1
ATOM 2751 O O . ASN A 1 347 ? -18.331 -16.607 13.856 1.00 78.94 347 ASN A O 1
ATOM 2755 N N . ILE A 1 348 ? -16.268 -17.375 13.428 1.00 68.25 348 ILE A N 1
ATOM 2756 C CA . ILE A 1 348 ? -16.632 -18.145 12.240 1.00 68.25 348 ILE A CA 1
ATOM 2757 C C . ILE A 1 348 ? -16.890 -19.611 12.627 1.00 68.25 348 ILE A C 1
ATOM 2759 O O . ILE A 1 348 ? -15.984 -20.318 13.078 1.00 68.25 348 ILE A O 1
ATOM 2763 N N . SER A 1 349 ? -18.118 -20.105 12.415 1.00 60.03 349 SER A N 1
ATOM 2764 C CA . SER A 1 349 ? -18.435 -21.536 12.541 1.00 60.03 349 SER A CA 1
ATOM 2765 C C . SER A 1 349 ? -17.740 -22.340 11.428 1.00 60.03 349 SER A C 1
ATOM 2767 O O . SER A 1 349 ? -17.764 -21.975 10.254 1.00 60.03 349 SER A O 1
ATOM 2769 N N . ARG A 1 350 ? -17.110 -23.472 11.762 1.00 56.19 350 ARG A N 1
ATOM 2770 C CA . ARG A 1 350 ? -16.524 -24.379 10.750 1.00 56.19 350 ARG A CA 1
ATOM 2771 C C . ARG A 1 350 ? -17.535 -25.307 10.081 1.00 56.19 350 ARG A C 1
ATOM 2773 O O . ARG A 1 350 ? -17.209 -25.906 9.063 1.00 56.19 350 ARG A O 1
ATOM 2780 N N . ASP A 1 351 ? -18.713 -25.456 10.676 1.00 52.97 351 ASP A N 1
ATOM 2781 C CA . ASP A 1 351 ? -19.639 -26.543 10.353 1.00 52.97 351 ASP A CA 1
ATOM 2782 C C . ASP A 1 351 ? -20.613 -26.217 9.206 1.00 52.97 351 ASP A C 1
ATOM 2784 O O . ASP A 1 351 ? -21.406 -27.075 8.823 1.00 52.97 351 ASP A O 1
ATOM 2788 N N . ASP A 1 352 ? -20.514 -25.027 8.607 1.00 49.09 352 ASP A N 1
ATOM 2789 C CA . ASP A 1 352 ? -21.371 -24.606 7.502 1.00 49.09 352 ASP A CA 1
ATOM 2790 C C . ASP A 1 352 ? -20.608 -24.604 6.171 1.00 49.09 352 ASP A C 1
ATOM 2792 O O . ASP A 1 352 ? -19.828 -23.702 5.875 1.00 49.09 352 ASP A O 1
ATOM 2796 N N . GLU A 1 353 ? -20.874 -25.600 5.316 1.00 48.78 353 GLU A N 1
ATOM 2797 C CA . GLU A 1 353 ? -20.444 -25.587 3.901 1.00 48.78 353 GLU A CA 1
ATOM 2798 C C . GLU A 1 353 ? -21.083 -24.421 3.108 1.00 48.78 353 GLU A C 1
ATOM 2800 O O . GLU A 1 353 ? -20.641 -24.092 2.004 1.00 48.78 353 GLU A O 1
ATOM 2805 N N . ARG A 1 354 ? -22.124 -23.801 3.681 1.00 52.03 354 ARG A N 1
ATOM 2806 C CA . ARG A 1 354 ? -22.763 -22.539 3.298 1.00 52.03 354 ARG A CA 1
ATOM 2807 C C . ARG A 1 354 ? -23.279 -21.879 4.566 1.00 52.03 354 ARG A C 1
ATOM 2809 O O . ARG A 1 354 ? -24.255 -22.356 5.136 1.00 52.03 354 ARG A O 1
ATOM 2816 N N . SER A 1 355 ? -22.622 -20.824 4.998 1.00 52.66 355 SER A N 1
ATOM 2817 C CA . SER A 1 355 ? -23.031 -20.049 6.158 1.00 52.66 355 SER A CA 1
ATOM 2818 C C . SER A 1 355 ? -24.008 -18.943 5.791 1.00 52.66 355 SER A C 1
ATOM 2820 O O . SER A 1 355 ? -23.979 -18.414 4.678 1.00 52.66 355 SER A O 1
ATOM 2822 N N . ASP A 1 356 ? -24.844 -18.566 6.757 1.00 56.19 356 ASP A N 1
ATOM 2823 C CA . ASP A 1 356 ? -25.831 -17.486 6.624 1.00 56.19 356 ASP A CA 1
ATOM 2824 C C . ASP A 1 356 ? -25.189 -16.107 6.343 1.00 56.19 356 ASP A C 1
ATOM 2826 O O . ASP A 1 356 ? -25.873 -15.185 5.911 1.00 56.19 356 ASP A O 1
ATOM 2830 N N . ASP A 1 357 ? -23.867 -15.971 6.520 1.00 58.84 357 ASP A N 1
ATOM 2831 C CA . ASP A 1 357 ? -23.086 -14.754 6.239 1.00 58.84 357 ASP A CA 1
ATOM 2832 C C . ASP A 1 357 ? -22.577 -14.638 4.783 1.00 58.84 357 ASP A C 1
ATOM 2834 O O . ASP A 1 357 ? -21.869 -13.690 4.436 1.00 58.84 357 ASP A O 1
ATOM 2838 N N . GLY A 1 358 ? -22.891 -15.618 3.926 1.00 63.03 358 GLY A N 1
ATOM 2839 C CA . GLY A 1 358 ? -22.528 -15.617 2.505 1.00 63.03 358 GLY A CA 1
ATOM 2840 C C . GLY A 1 358 ? -21.051 -15.894 2.189 1.00 63.03 358 GLY A C 1
ATOM 2841 O O . GLY A 1 358 ? -20.664 -15.794 1.023 1.00 63.03 358 GLY A O 1
ATOM 2842 N N . GLY A 1 359 ? -20.223 -16.242 3.180 1.00 62.00 359 GLY A N 1
ATOM 2843 C CA . GLY A 1 359 ? -18.810 -16.578 2.984 1.00 62.00 359 GLY A CA 1
ATOM 2844 C C . GLY A 1 359 ? -18.570 -18.016 2.502 1.00 62.00 359 GLY A C 1
ATOM 2845 O O . GLY A 1 359 ? -19.392 -18.913 2.693 1.00 62.00 359 GLY A O 1
ATOM 2846 N N . VAL A 1 360 ? -17.405 -18.264 1.896 1.00 69.06 360 VAL A N 1
ATOM 2847 C CA . VAL A 1 360 ? -16.919 -19.615 1.551 1.00 69.06 360 VAL A CA 1
ATOM 2848 C C . VAL A 1 360 ? -15.618 -19.940 2.284 1.00 69.06 360 VAL A C 1
ATOM 2850 O O . VAL A 1 360 ? -14.779 -19.065 2.488 1.00 69.06 360 VAL A O 1
ATOM 2853 N N . ASP A 1 361 ? -15.427 -21.203 2.677 1.00 71.38 361 ASP A N 1
ATOM 2854 C CA . ASP A 1 361 ? -14.230 -21.633 3.416 1.00 71.38 361 ASP A CA 1
ATOM 2855 C C . ASP A 1 361 ? -12.946 -21.447 2.588 1.00 71.38 361 ASP A C 1
ATOM 2857 O O . ASP A 1 361 ? -12.862 -21.844 1.416 1.00 71.38 361 ASP A O 1
ATOM 2861 N N . PHE A 1 362 ? -11.925 -20.845 3.200 1.00 69.44 362 PHE A N 1
ATOM 2862 C CA . PHE A 1 362 ? -10.647 -20.582 2.551 1.00 69.44 362 PHE A CA 1
ATOM 2863 C C . PHE A 1 362 ? -9.872 -21.888 2.326 1.00 69.44 362 PHE A C 1
ATOM 2865 O O . PHE A 1 362 ? -9.323 -22.498 3.243 1.00 69.44 362 PHE A O 1
ATOM 2872 N N . ARG A 1 363 ? -9.737 -22.297 1.059 1.00 59.75 363 ARG A N 1
ATOM 2873 C CA . ARG A 1 363 ? -9.136 -23.588 0.659 1.00 59.75 363 ARG A CA 1
ATOM 2874 C C . ARG A 1 363 ? -7.597 -23.637 0.744 1.00 59.75 363 ARG A C 1
ATOM 2876 O O . ARG A 1 363 ? -6.989 -24.622 0.325 1.00 59.75 363 ARG A O 1
ATOM 2883 N N . GLY A 1 364 ? -6.944 -22.574 1.221 1.00 50.97 364 GLY A N 1
ATOM 2884 C CA . GLY A 1 364 ? -5.534 -22.278 0.938 1.00 50.97 364 GLY A CA 1
ATOM 2885 C C . GLY A 1 364 ? -4.466 -22.650 1.977 1.00 50.97 364 GLY A C 1
ATOM 2886 O O . GLY A 1 364 ? -3.294 -22.412 1.686 1.00 50.97 364 GLY A O 1
ATOM 2887 N N . GLY A 1 365 ? -4.774 -23.226 3.147 1.00 47.41 365 GLY A N 1
ATOM 2888 C CA . GLY A 1 365 ? -3.726 -23.467 4.156 1.00 47.41 365 GLY A CA 1
ATOM 2889 C C . GLY A 1 365 ? -4.102 -24.346 5.350 1.00 47.41 365 GLY A C 1
ATOM 2890 O O . GLY A 1 365 ? -5.269 -24.539 5.659 1.00 47.41 365 GLY A O 1
ATOM 2891 N N . ALA A 1 366 ? -3.074 -24.926 5.983 1.00 38.88 366 ALA A N 1
ATOM 2892 C CA . ALA A 1 366 ? -3.130 -26.000 6.975 1.00 38.88 366 ALA A CA 1
ATOM 2893 C C . ALA A 1 366 ? -4.030 -25.732 8.197 1.00 38.88 366 ALA A C 1
ATOM 2895 O O . ALA A 1 366 ? -4.268 -24.597 8.580 1.00 38.88 366 ALA A O 1
ATOM 2896 N N . ARG A 1 367 ? -4.451 -26.839 8.830 1.00 43.56 367 ARG A N 1
ATOM 2897 C CA . ARG A 1 367 ? -5.254 -27.011 10.060 1.00 43.56 367 ARG A CA 1
ATOM 2898 C C . ARG A 1 367 ? -4.865 -26.110 11.257 1.00 43.56 367 ARG A C 1
ATOM 2900 O O . ARG A 1 367 ? -4.509 -26.622 12.316 1.00 43.56 367 ARG A O 1
ATOM 2907 N N . GLN A 1 368 ? -4.954 -24.794 11.137 1.00 41.38 368 GLN A N 1
ATOM 2908 C CA . GLN A 1 368 ? -4.882 -23.871 12.266 1.00 41.38 368 GLN A CA 1
ATOM 2909 C C . GLN A 1 368 ? -6.277 -23.802 12.892 1.00 41.38 368 GLN A C 1
ATOM 2911 O O . GLN A 1 368 ? -7.273 -23.756 12.173 1.00 41.38 368 GLN A O 1
ATOM 2916 N N . ALA A 1 369 ? -6.385 -23.920 14.213 1.00 39.47 369 ALA A N 1
ATOM 2917 C CA . ALA A 1 369 ? -7.659 -23.772 14.913 1.00 39.47 369 ALA A CA 1
ATOM 2918 C C . ALA A 1 369 ? -8.168 -22.336 14.681 1.00 39.47 369 ALA A C 1
ATOM 2920 O O . ALA A 1 369 ? -7.467 -21.402 15.044 1.00 39.47 369 ALA A O 1
ATOM 2921 N N . GLY A 1 370 ? -9.304 -22.172 13.994 1.00 51.75 370 GLY A N 1
ATOM 2922 C CA . GLY A 1 370 ? -9.846 -20.856 13.624 1.00 51.75 370 GLY A CA 1
ATOM 2923 C C . GLY A 1 370 ? -10.688 -20.871 12.347 1.00 51.75 370 GLY A C 1
ATOM 2924 O O . GLY A 1 370 ? -11.851 -20.515 12.397 1.00 51.75 370 GLY A O 1
ATOM 2925 N N . GLY A 1 371 ? -10.161 -21.388 11.227 1.00 62.12 371 GLY A N 1
ATOM 2926 C CA . GLY A 1 371 ? -10.839 -21.273 9.918 1.00 62.12 371 GLY A CA 1
ATOM 2927 C C . GLY A 1 371 ? -10.869 -19.823 9.404 1.00 62.12 371 GLY A C 1
ATOM 2928 O O . GLY A 1 371 ? -10.806 -18.886 10.188 1.00 62.12 371 GLY A O 1
ATOM 2929 N N . GLY A 1 372 ? -10.892 -19.623 8.089 1.00 75.44 372 GLY A N 1
ATOM 2930 C CA . GLY A 1 372 ? -11.005 -18.294 7.479 1.00 75.44 372 GLY A CA 1
ATOM 2931 C C . GLY A 1 372 ? -12.037 -18.338 6.362 1.00 75.44 372 GLY A C 1
ATOM 2932 O O . GLY A 1 372 ? -12.178 -19.375 5.715 1.00 75.44 372 GLY A O 1
ATOM 2933 N N . ARG A 1 373 ? -12.759 -17.237 6.140 1.00 82.00 373 ARG A N 1
ATOM 2934 C CA . ARG A 1 373 ? -13.768 -17.127 5.078 1.00 82.00 373 ARG A CA 1
ATOM 2935 C C . ARG A 1 373 ? -13.331 -16.156 3.993 1.00 82.00 373 ARG A C 1
ATOM 2937 O O . ARG A 1 373 ? -12.653 -15.168 4.258 1.00 82.00 373 ARG A O 1
ATOM 2944 N N . ILE A 1 374 ? -13.731 -16.462 2.766 1.00 87.00 374 ILE A N 1
ATOM 2945 C CA . ILE A 1 374 ? -13.684 -15.554 1.625 1.00 87.00 374 ILE A CA 1
ATOM 2946 C C . ILE A 1 374 ? -15.101 -15.019 1.437 1.00 87.00 374 ILE A C 1
ATOM 2948 O O . ILE A 1 374 ? -16.031 -15.805 1.260 1.00 87.00 374 ILE A O 1
ATOM 2952 N N . HIS A 1 375 ? -15.249 -13.698 1.447 1.00 88.31 375 HIS A N 1
ATOM 2953 C CA . HIS A 1 375 ? -16.481 -13.028 1.046 1.00 88.31 375 HIS A CA 1
ATOM 2954 C C . HIS A 1 375 ? -16.261 -12.371 -0.315 1.00 88.31 375 HIS A C 1
ATOM 2956 O O . HIS A 1 375 ? -15.252 -11.700 -0.528 1.00 88.31 375 HIS A O 1
ATOM 2962 N N . HIS A 1 376 ? -17.205 -12.576 -1.232 1.00 88.25 376 HIS A N 1
ATOM 2963 C CA . HIS A 1 376 ? -17.199 -11.957 -2.564 1.00 88.25 376 HIS A CA 1
ATOM 2964 C C . HIS A 1 376 ? -18.141 -10.751 -2.658 1.00 88.25 376 HIS A C 1
ATOM 2966 O O . HIS A 1 376 ? -18.278 -10.168 -3.733 1.00 88.25 376 HIS A O 1
ATOM 2972 N N . SER A 1 377 ? -18.795 -10.385 -1.550 1.00 87.94 377 SER A N 1
ATOM 2973 C CA . SER A 1 377 ? -19.605 -9.172 -1.462 1.00 87.94 377 SER A CA 1
ATOM 2974 C C . SER A 1 377 ? -18.732 -7.947 -1.741 1.00 87.94 377 SER A C 1
ATOM 2976 O O . SER A 1 377 ? -17.650 -7.833 -1.162 1.00 87.94 377 SER A O 1
ATOM 2978 N N . PRO A 1 378 ? -19.165 -7.035 -2.624 1.00 89.50 378 PRO A N 1
ATOM 2979 C CA . PRO A 1 378 ? -18.425 -5.811 -2.859 1.00 89.50 378 PRO A CA 1
ATOM 2980 C C . PRO A 1 378 ? -18.549 -4.899 -1.636 1.00 89.50 378 PRO A C 1
ATOM 2982 O O . PRO A 1 378 ? -19.657 -4.578 -1.213 1.00 89.50 378 PRO A O 1
ATOM 2985 N N . TRP A 1 379 ? -17.406 -4.452 -1.128 1.00 93.69 379 TRP A N 1
ATOM 2986 C CA . TRP A 1 379 ? -17.302 -3.362 -0.161 1.00 93.69 379 TRP A CA 1
ATOM 2987 C C . TRP A 1 379 ? -16.413 -2.269 -0.730 1.00 93.69 379 TRP A C 1
ATOM 2989 O O . TRP A 1 379 ? -15.521 -2.527 -1.545 1.00 93.69 379 TRP A O 1
ATOM 2999 N N . ILE A 1 380 ? -16.663 -1.041 -0.304 1.00 95.31 380 ILE A N 1
ATOM 3000 C CA . ILE A 1 380 ? -15.894 0.139 -0.686 1.00 95.31 380 ILE A CA 1
ATOM 3001 C C . ILE A 1 380 ? -15.168 0.696 0.536 1.00 95.31 380 ILE A C 1
ATOM 3003 O O . ILE A 1 380 ? -15.571 0.490 1.673 1.00 95.31 380 ILE A O 1
ATOM 3007 N N . VAL A 1 381 ? -14.081 1.438 0.320 1.00 95.44 381 VAL A N 1
ATOM 3008 C CA . VAL A 1 381 ? -13.213 1.932 1.410 1.00 95.44 381 VAL A CA 1
ATOM 3009 C C . VAL A 1 381 ? -13.964 2.725 2.495 1.00 95.44 381 VAL A C 1
ATOM 3011 O O . VAL A 1 381 ? -13.543 2.748 3.649 1.00 95.44 381 VAL A O 1
ATOM 3014 N N . MET A 1 382 ? -15.095 3.346 2.149 1.00 95.38 382 MET A N 1
ATOM 3015 C CA . MET A 1 382 ? -15.934 4.100 3.086 1.00 95.38 382 MET A CA 1
ATOM 3016 C C . MET A 1 382 ? -16.595 3.204 4.149 1.00 95.38 382 MET A C 1
ATOM 3018 O O . MET A 1 382 ? -16.810 3.653 5.276 1.00 95.38 382 MET A O 1
ATOM 3022 N N . ASP A 1 383 ? -16.824 1.928 3.834 1.00 97.31 383 ASP A N 1
ATOM 3023 C CA . ASP A 1 383 ? -17.430 0.929 4.724 1.00 97.31 383 ASP A CA 1
ATOM 3024 C C . ASP A 1 383 ? -16.515 0.582 5.908 1.00 97.31 383 ASP A C 1
ATOM 3026 O O . ASP A 1 383 ? -16.978 0.181 6.977 1.00 97.31 383 ASP A O 1
ATOM 3030 N N . ILE A 1 384 ? -15.200 0.789 5.760 1.00 96.56 384 ILE A N 1
ATOM 3031 C CA . ILE A 1 384 ? -14.218 0.583 6.835 1.00 96.56 384 ILE A CA 1
ATOM 3032 C C . ILE A 1 384 ? -14.494 1.541 7.990 1.00 96.56 384 ILE A C 1
ATOM 3034 O O . ILE A 1 384 ? -14.516 1.125 9.145 1.00 96.56 384 ILE A O 1
ATOM 3038 N N . VAL A 1 385 ? -14.739 2.820 7.690 1.00 94.62 385 VAL A N 1
ATOM 3039 C CA . VAL A 1 385 ? -15.025 3.823 8.723 1.00 94.62 385 VAL A CA 1
ATOM 3040 C C . VAL A 1 385 ? -16.346 3.501 9.412 1.00 94.62 385 VAL A C 1
ATOM 3042 O O . VAL A 1 385 ? -16.397 3.508 10.640 1.00 94.62 385 VAL A O 1
ATOM 3045 N N . ALA A 1 386 ? -17.385 3.148 8.650 1.00 96.38 386 ALA A N 1
ATOM 3046 C CA . ALA A 1 386 ? -18.666 2.731 9.218 1.00 96.38 386 ALA A CA 1
ATOM 3047 C C . ALA A 1 386 ? -18.522 1.510 10.139 1.00 96.38 386 ALA A C 1
ATOM 3049 O O . ALA A 1 386 ? -19.063 1.495 11.242 1.00 96.38 386 ALA A O 1
ATOM 3050 N N . THR A 1 387 ? -17.709 0.536 9.733 1.00 96.50 387 THR A N 1
ATOM 3051 C CA . THR A 1 387 ? -17.412 -0.659 10.530 1.00 96.50 387 THR A CA 1
ATOM 3052 C C . THR A 1 387 ? -16.622 -0.353 11.793 1.00 96.50 387 THR A C 1
ATOM 3054 O O . THR A 1 387 ? -16.906 -0.941 12.832 1.00 96.50 387 THR A O 1
ATOM 3057 N N . ILE A 1 388 ? -15.681 0.594 11.757 1.00 95.38 388 ILE A N 1
ATOM 3058 C CA . ILE A 1 388 ? -14.980 1.039 12.968 1.00 95.38 388 ILE A CA 1
ATOM 3059 C C . ILE A 1 388 ? -15.975 1.632 13.972 1.00 95.38 388 ILE A C 1
ATOM 3061 O O . ILE A 1 388 ? -15.906 1.288 15.149 1.00 95.38 388 ILE A O 1
ATOM 3065 N N . TYR A 1 389 ? -16.909 2.484 13.533 1.00 93.88 389 TYR A N 1
ATOM 3066 C CA . TYR A 1 389 ? -17.922 3.061 14.426 1.00 93.88 389 TYR A CA 1
ATOM 3067 C C . TYR A 1 389 ? -18.831 1.996 15.049 1.00 93.88 389 TYR A C 1
ATOM 3069 O O . TYR A 1 389 ? -19.012 2.004 16.269 1.00 93.88 389 TYR A O 1
ATOM 3077 N N . ASP A 1 390 ? -19.330 1.062 14.234 1.00 94.00 390 ASP A N 1
ATOM 3078 C CA . ASP A 1 390 ? -20.197 -0.035 14.681 1.00 94.00 390 ASP A CA 1
ATOM 3079 C C . ASP A 1 390 ? -19.491 -0.928 15.715 1.00 94.00 390 ASP A C 1
ATOM 3081 O O . ASP A 1 390 ? -19.942 -1.070 16.851 1.00 94.00 390 ASP A O 1
ATOM 3085 N N . VAL A 1 391 ? -18.289 -1.415 15.386 1.00 93.56 391 VAL A N 1
ATOM 3086 C CA . VAL A 1 391 ? -17.480 -2.263 16.278 1.00 93.56 391 VAL A CA 1
ATOM 3087 C C . VAL A 1 391 ? -17.103 -1.548 17.578 1.00 93.56 391 VAL A C 1
ATOM 3089 O O . VAL A 1 391 ? -17.069 -2.169 18.640 1.00 93.56 391 VAL A O 1
ATOM 3092 N N 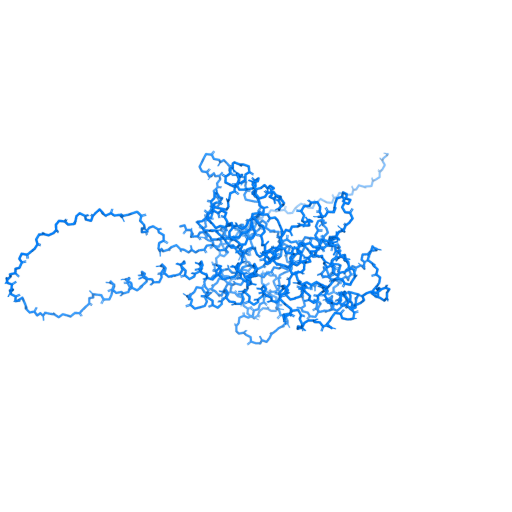. CYS A 1 392 ? -16.837 -0.240 17.527 1.00 91.62 392 CYS A N 1
ATOM 3093 C CA . CYS A 1 392 ? -16.551 0.545 18.727 1.00 91.62 392 CYS A CA 1
ATOM 3094 C C . CYS A 1 392 ? -17.796 0.832 19.581 1.00 91.62 392 CYS A C 1
ATOM 3096 O O . CYS A 1 392 ? -17.643 1.321 20.703 1.00 91.62 392 CYS A O 1
ATOM 3098 N N . GLY A 1 393 ? -19.008 0.598 19.065 1.00 90.19 393 GLY A N 1
ATOM 3099 C CA . GLY A 1 393 ? -20.257 1.007 19.705 1.00 90.19 393 GLY A CA 1
ATOM 3100 C C . GLY A 1 393 ? -20.376 2.528 19.849 1.00 90.19 393 GLY A C 1
ATOM 3101 O O . GLY A 1 393 ? -20.878 3.015 20.864 1.00 90.19 393 GLY A O 1
ATOM 3102 N N . VAL A 1 394 ? -19.855 3.289 18.878 1.00 89.44 394 VAL A N 1
ATOM 3103 C CA . VAL A 1 394 ? -19.839 4.761 18.893 1.00 89.44 394 VAL A CA 1
ATOM 3104 C C . VAL A 1 394 ? -20.671 5.296 17.736 1.00 89.44 394 VAL A C 1
ATOM 3106 O O . VAL A 1 394 ? -20.472 4.921 16.587 1.00 89.44 394 VAL A O 1
ATOM 3109 N N . GLU A 1 395 ? -21.569 6.236 18.025 1.00 91.12 395 GLU A N 1
ATOM 3110 C CA . GLU A 1 395 ? -22.334 6.925 16.987 1.00 91.12 395 GLU A CA 1
ATOM 3111 C C . GLU A 1 395 ? -21.453 7.917 16.213 1.00 91.12 395 GLU A C 1
ATOM 3113 O O . GLU A 1 395 ? -20.716 8.715 16.802 1.00 91.12 395 GLU A O 1
ATOM 3118 N N . TYR A 1 396 ? -21.566 7.907 14.881 1.00 92.44 396 TYR A N 1
ATOM 3119 C CA . TYR A 1 396 ? -20.960 8.938 14.043 1.00 92.44 396 TYR A CA 1
ATOM 3120 C C . TYR A 1 396 ? -21.600 10.300 14.355 1.00 92.44 396 TYR A C 1
ATOM 3122 O O . TYR A 1 396 ? -22.818 10.457 14.206 1.00 92.44 396 TYR A O 1
ATOM 3130 N N . PRO A 1 397 ? -20.825 11.310 14.784 1.00 92.12 397 PRO A N 1
ATOM 3131 C CA . PRO A 1 397 ? -21.402 12.584 15.173 1.00 92.12 397 PRO A CA 1
ATOM 3132 C C . PRO A 1 397 ? -21.872 13.365 13.941 1.00 92.12 397 PRO A C 1
ATOM 3134 O O . PRO A 1 397 ? -21.180 13.447 12.935 1.00 92.12 397 PRO A O 1
ATOM 3137 N N . SER A 1 398 ? -23.012 14.048 14.036 1.00 93.38 398 SER A N 1
ATOM 3138 C CA . SER A 1 398 ? -23.454 14.980 12.983 1.00 93.38 398 SER A CA 1
ATOM 3139 C C . SER A 1 398 ? -22.678 16.304 12.986 1.00 93.38 398 SER A C 1
ATOM 3141 O O . SER A 1 398 ? -22.773 17.099 12.047 1.00 93.38 398 SER A O 1
ATOM 3143 N N . ARG A 1 399 ? -21.913 16.577 14.052 1.00 93.81 399 ARG A N 1
ATOM 3144 C CA . ARG A 1 399 ? -21.147 17.814 14.242 1.00 93.81 399 ARG A CA 1
ATOM 3145 C C . ARG A 1 399 ? -19.831 17.560 14.968 1.00 93.81 399 ARG A C 1
ATOM 3147 O O . ARG A 1 399 ? -19.785 16.776 15.910 1.00 93.81 399 ARG A O 1
ATOM 3154 N N . LEU A 1 400 ? -18.794 18.306 14.597 1.00 87.62 400 LEU A N 1
ATOM 3155 C CA . LEU A 1 400 ? -17.529 18.386 15.328 1.00 87.62 400 LEU A CA 1
ATOM 3156 C C . LEU A 1 400 ? -17.255 19.851 15.685 1.00 87.62 400 LEU A C 1
ATOM 3158 O O . LEU A 1 400 ? -16.934 20.665 14.816 1.00 87.62 400 LEU A O 1
ATOM 3162 N N . GLY A 1 401 ? -17.438 20.203 16.960 1.00 88.12 401 GLY A N 1
ATOM 3163 C CA . GLY A 1 401 ? -17.481 21.602 17.394 1.00 88.12 401 GLY A CA 1
ATOM 3164 C C . GLY A 1 401 ? -18.578 22.377 16.652 1.00 88.12 401 GLY A C 1
ATOM 3165 O O . GLY A 1 401 ? -19.745 21.977 16.637 1.00 88.12 401 GLY A O 1
ATOM 3166 N N . ASP A 1 402 ? -18.196 23.466 15.986 1.00 91.44 402 ASP A N 1
ATOM 3167 C CA . ASP A 1 402 ? -19.121 24.291 15.200 1.00 91.44 402 ASP A CA 1
ATOM 3168 C C . ASP A 1 402 ? -19.330 23.799 13.758 1.00 91.44 402 ASP A C 1
ATOM 3170 O O . ASP A 1 402 ? -20.205 24.309 13.047 1.00 91.44 402 ASP A O 1
ATOM 3174 N N . ARG A 1 403 ? -18.579 22.784 13.320 1.00 90.12 403 ARG A N 1
ATOM 3175 C CA . ARG A 1 403 ? -18.659 22.233 11.966 1.00 90.12 403 ARG A CA 1
ATOM 3176 C C . ARG A 1 403 ? -19.744 21.161 11.874 1.00 90.12 403 ARG A C 1
ATOM 3178 O O . ARG A 1 403 ? -19.740 20.209 12.645 1.00 90.12 403 ARG A O 1
ATOM 3185 N N . GLU A 1 404 ? -20.631 21.290 10.893 1.00 95.56 404 GLU A N 1
ATOM 3186 C CA . GLU A 1 404 ? -21.533 20.212 10.471 1.00 95.56 404 GLU A CA 1
ATOM 3187 C C . GLU A 1 404 ? -20.757 19.199 9.620 1.00 95.56 404 GLU A C 1
ATOM 3189 O O . GLU A 1 404 ? -19.984 19.589 8.736 1.00 95.56 404 GLU A O 1
ATOM 3194 N N . LEU A 1 405 ? -20.895 17.913 9.939 1.00 93.62 405 LEU A N 1
ATOM 3195 C CA . LEU A 1 405 ? -20.224 16.840 9.213 1.00 93.62 405 LEU A CA 1
ATOM 3196 C C . LEU A 1 405 ? -21.110 16.337 8.073 1.00 93.62 405 LEU A C 1
ATOM 3198 O O . LEU A 1 405 ? -22.336 16.356 8.166 1.00 93.62 405 LEU A O 1
ATOM 3202 N N . ALA A 1 406 ? -20.471 15.893 6.990 1.00 93.81 406 ALA A N 1
ATOM 3203 C CA . ALA A 1 406 ? -21.177 15.140 5.962 1.00 93.81 406 ALA A CA 1
ATOM 3204 C C . ALA A 1 406 ? -21.708 13.831 6.574 1.00 93.81 406 ALA A C 1
ATOM 3206 O O . ALA A 1 406 ? -21.070 13.309 7.490 1.00 93.81 406 ALA A O 1
ATOM 3207 N N . PRO A 1 407 ? -22.846 13.298 6.101 1.00 94.06 407 PRO A N 1
ATOM 3208 C CA . PRO A 1 407 ? -23.316 11.989 6.535 1.00 94.06 407 PRO A CA 1
ATOM 3209 C C . PRO A 1 407 ? -22.250 10.911 6.316 1.00 94.06 407 PRO A C 1
ATOM 3211 O O . PRO A 1 407 ? -21.465 10.988 5.373 1.00 94.06 407 PRO A O 1
ATOM 3214 N N . LEU A 1 408 ? -22.247 9.898 7.178 1.00 93.75 408 LEU A N 1
ATOM 3215 C CA . LEU A 1 408 ? -21.457 8.693 6.964 1.00 93.75 408 LEU A CA 1
ATOM 3216 C C . LEU A 1 408 ? -22.002 7.963 5.723 1.00 93.75 408 LEU A C 1
ATOM 3218 O O . LEU A 1 408 ? -23.160 7.558 5.721 1.00 93.75 408 LEU A O 1
ATOM 3222 N N . GLU A 1 409 ? -21.194 7.859 4.665 1.00 94.38 409 GLU A N 1
ATOM 3223 C CA . GLU A 1 409 ? -21.632 7.316 3.364 1.00 94.38 409 GLU A CA 1
ATOM 3224 C C . GLU A 1 409 ? -21.452 5.797 3.227 1.00 94.38 409 GLU A C 1
ATOM 3226 O O . GLU A 1 409 ? -22.077 5.196 2.359 1.00 94.38 409 GLU A O 1
ATOM 3231 N N . GLY A 1 410 ? -20.586 5.188 4.043 1.00 95.12 410 GLY A N 1
ATOM 3232 C CA . GLY A 1 410 ? -20.345 3.743 4.032 1.00 95.12 410 GLY A CA 1
ATOM 3233 C C . GLY A 1 410 ? -21.340 2.965 4.890 1.00 95.12 410 GLY A C 1
ATOM 3234 O O . GLY A 1 410 ? -21.931 3.509 5.825 1.00 95.12 410 GLY A O 1
ATOM 3235 N N . GLU A 1 411 ? -21.460 1.670 4.618 1.00 94.94 411 GLU A N 1
ATOM 3236 C CA . GLU A 1 411 ? -22.283 0.727 5.379 1.00 94.94 411 GLU A CA 1
ATOM 3237 C C . GLU A 1 411 ? -21.384 -0.262 6.126 1.00 94.94 411 GLU A C 1
ATOM 3239 O O . GLU A 1 411 ? -20.383 -0.736 5.592 1.00 94.94 411 GLU A O 1
ATOM 3244 N N . SER A 1 412 ? -21.698 -0.570 7.388 1.00 95.38 412 SER A N 1
ATOM 3245 C CA . SER A 1 412 ? -20.859 -1.508 8.133 1.00 95.38 412 SER A CA 1
ATOM 3246 C C . SER A 1 412 ? -20.994 -2.932 7.594 1.00 95.38 412 SER A C 1
ATOM 3248 O O . SER A 1 412 ? -22.097 -3.440 7.405 1.00 95.38 412 SER A O 1
ATOM 3250 N N . PHE A 1 413 ? -19.857 -3.611 7.444 1.00 93.94 413 PHE A N 1
ATOM 3251 C CA . PHE A 1 413 ? -19.799 -5.041 7.156 1.00 93.94 413 PHE A CA 1
ATOM 3252 C C . PHE A 1 413 ? -19.611 -5.906 8.411 1.00 93.94 413 PHE A C 1
ATOM 3254 O O . PHE A 1 413 ? -19.357 -7.100 8.283 1.00 93.94 413 PHE A O 1
ATOM 3261 N N . ALA A 1 414 ? -19.750 -5.361 9.628 1.00 91.69 414 ALA A N 1
ATOM 3262 C CA . ALA A 1 414 ? -19.551 -6.115 10.874 1.00 91.69 414 ALA A CA 1
ATOM 3263 C C . ALA A 1 414 ? -20.488 -7.331 11.013 1.00 91.69 414 ALA A C 1
ATOM 3265 O O . ALA A 1 414 ? -20.173 -8.278 11.735 1.00 91.69 414 ALA A O 1
ATOM 3266 N N . SER A 1 415 ? -21.604 -7.351 10.276 1.00 87.06 415 SER A N 1
ATOM 3267 C CA . SER A 1 415 ? -22.515 -8.497 10.184 1.00 87.06 415 SER A CA 1
ATOM 3268 C C . SER A 1 415 ? -21.821 -9.794 9.746 1.00 87.06 415 SER A C 1
ATOM 3270 O O . SER A 1 415 ? -22.219 -10.870 10.190 1.00 87.06 415 SER A O 1
ATOM 3272 N N . VAL A 1 416 ? -20.740 -9.719 8.956 1.00 86.75 416 VAL A N 1
ATOM 3273 C CA . VAL A 1 416 ? -19.982 -10.908 8.517 1.00 86.75 416 VAL A CA 1
ATOM 3274 C C . VAL A 1 416 ? -19.020 -11.450 9.577 1.00 86.75 416 VAL A C 1
ATOM 3276 O O . VAL A 1 416 ? -18.416 -12.500 9.384 1.00 86.75 416 VAL A O 1
ATOM 3279 N N . PHE A 1 417 ? -18.855 -10.767 10.714 1.00 86.19 417 PHE A N 1
ATOM 3280 C CA . PHE A 1 417 ? -17.961 -11.225 11.778 1.00 86.19 417 PHE A CA 1
ATOM 3281 C C . PHE A 1 417 ? -18.560 -12.365 12.619 1.00 86.19 417 PHE A C 1
ATOM 3283 O O . PHE A 1 417 ? -17.832 -12.992 13.380 1.00 86.19 417 PHE A O 1
ATOM 3290 N N . GLY A 1 418 ? -19.857 -12.679 12.504 1.00 68.81 418 GLY A N 1
ATOM 3291 C CA . GLY A 1 418 ? -20.468 -13.851 13.161 1.00 68.81 418 GLY A CA 1
ATOM 3292 C C . GLY A 1 418 ? -20.530 -13.802 14.701 1.00 68.81 418 GLY A C 1
ATOM 3293 O O . GLY A 1 418 ? -20.888 -14.789 15.348 1.00 68.81 418 GLY A O 1
ATOM 3294 N N . GLY A 1 419 ? -20.179 -12.669 15.317 1.00 57.97 419 GLY A N 1
ATOM 3295 C CA . GLY A 1 419 ? -20.303 -12.443 16.758 1.00 57.97 419 GLY A CA 1
ATOM 3296 C C . GLY A 1 419 ? -21.722 -12.019 17.183 1.00 57.97 419 GLY A C 1
ATOM 3297 O O . GLY A 1 419 ? -22.501 -11.557 16.351 1.00 57.97 419 GLY A O 1
ATOM 3298 N N . PRO A 1 420 ? -22.070 -12.078 18.486 1.00 41.84 420 PRO A N 1
ATOM 3299 C CA . PRO A 1 420 ? -23.367 -11.623 19.012 1.00 41.84 420 PRO A CA 1
ATOM 3300 C C . PRO A 1 420 ? -23.609 -10.096 18.930 1.00 41.84 420 PRO A C 1
ATOM 3302 O O . PRO A 1 420 ? -24.493 -9.585 19.613 1.00 41.84 420 PRO A O 1
ATOM 3305 N N . GLY A 1 421 ? -22.809 -9.360 18.153 1.00 38.81 421 GLY A N 1
ATOM 3306 C CA . GLY A 1 421 ? -22.812 -7.896 18.071 1.00 38.81 421 GLY A CA 1
ATOM 3307 C C . GLY A 1 421 ? -23.513 -7.306 16.846 1.00 38.81 421 GLY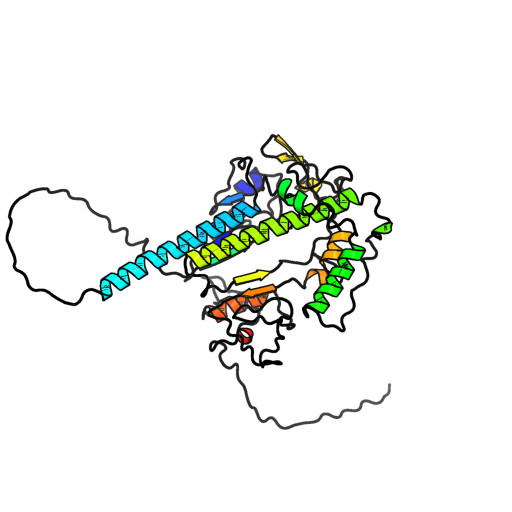 A C 1
ATOM 3308 O O . GLY A 1 421 ? -23.729 -6.103 16.823 1.00 38.81 421 GLY A O 1
ATOM 3309 N N . GLY A 1 422 ? -23.919 -8.115 15.863 1.00 35.03 422 GLY A N 1
ATOM 3310 C CA . GLY A 1 422 ? -24.824 -7.650 14.812 1.00 35.03 422 GLY A CA 1
ATOM 3311 C C . GLY A 1 422 ? -26.240 -7.568 15.373 1.00 35.03 422 GLY A C 1
ATOM 3312 O O . GLY A 1 422 ? -26.931 -8.583 15.449 1.00 35.03 422 GLY A O 1
ATOM 3313 N N . GLY A 1 423 ? -26.663 -6.392 15.837 1.00 30.72 423 GLY A N 1
ATOM 3314 C CA . GLY A 1 423 ? -28.066 -6.166 16.184 1.00 30.72 423 GLY A CA 1
ATOM 3315 C C . GLY A 1 423 ? -28.978 -6.520 14.995 1.00 30.72 423 GLY A C 1
ATOM 3316 O O . GLY A 1 423 ? -28.573 -6.323 13.849 1.00 30.72 423 GLY A O 1
ATOM 3317 N N . PRO A 1 424 ? -30.189 -7.056 15.232 1.00 33.56 424 PRO A N 1
ATOM 3318 C CA . PRO A 1 424 ? -31.120 -7.372 14.157 1.00 33.56 424 PRO A CA 1
ATOM 3319 C C . PRO A 1 424 ? -31.552 -6.065 13.488 1.00 33.56 424 PRO A C 1
ATOM 3321 O O . PRO A 1 424 ? -32.268 -5.266 14.090 1.00 33.56 424 PRO A O 1
ATOM 3324 N N . GLY A 1 425 ? -31.089 -5.829 12.264 1.00 33.62 425 GLY A N 1
ATOM 3325 C CA . GLY A 1 425 ? -31.655 -4.807 11.396 1.00 33.62 425 GLY A CA 1
ATOM 3326 C C . GLY A 1 425 ? -32.995 -5.305 10.868 1.00 33.62 425 GLY A C 1
ATOM 3327 O O . GLY A 1 425 ? -33.011 -6.068 9.914 1.00 33.62 425 GLY A O 1
ATOM 3328 N N . ASP A 1 426 ? -34.069 -4.920 11.556 1.00 34.00 426 ASP A N 1
ATOM 3329 C CA . ASP A 1 426 ? -35.471 -4.882 11.121 1.00 34.00 426 ASP A CA 1
ATOM 3330 C C . ASP A 1 426 ? -35.892 -5.878 10.020 1.00 34.00 426 ASP A C 1
ATOM 3332 O O . ASP A 1 426 ? -36.049 -5.523 8.850 1.00 34.00 426 ASP A O 1
ATOM 3336 N N . ASP A 1 427 ? -36.223 -7.105 10.436 1.00 31.98 427 ASP A N 1
ATOM 3337 C CA . ASP A 1 427 ? -37.250 -7.899 9.757 1.00 31.98 427 ASP A CA 1
ATOM 3338 C C . ASP A 1 427 ? -38.605 -7.191 9.961 1.00 31.98 427 ASP A C 1
ATOM 3340 O O . ASP A 1 427 ? -39.382 -7.518 10.865 1.00 31.98 427 ASP A O 1
ATOM 3344 N N . ASP A 1 428 ? -38.890 -6.173 9.146 1.00 33.31 428 ASP A N 1
ATOM 3345 C CA . ASP A 1 428 ? -40.262 -5.703 8.954 1.00 33.31 428 ASP A CA 1
ATOM 3346 C C . ASP A 1 428 ? -40.973 -6.735 8.067 1.00 33.31 428 ASP A C 1
ATOM 3348 O O . ASP A 1 428 ? -41.044 -6.615 6.841 1.00 33.31 428 ASP A O 1
ATOM 3352 N N . ASP A 1 429 ? -41.482 -7.787 8.716 1.00 35.16 429 ASP A N 1
ATOM 3353 C CA . ASP A 1 429 ? -42.556 -8.649 8.218 1.00 35.16 429 ASP A CA 1
ATOM 3354 C C . ASP A 1 429 ? -43.828 -7.797 8.022 1.00 35.16 429 ASP A C 1
ATOM 3356 O O . ASP A 1 429 ? -44.825 -7.883 8.748 1.00 35.16 429 ASP A O 1
ATOM 3360 N N . GLY A 1 430 ? -43.785 -6.929 7.017 1.00 28.70 430 GLY A N 1
ATOM 3361 C CA . GLY A 1 430 ? -44.917 -6.199 6.487 1.00 28.70 430 GLY A CA 1
ATOM 3362 C C . GLY A 1 430 ? -45.608 -7.038 5.423 1.00 28.70 430 GLY A C 1
ATOM 3363 O O . GLY A 1 430 ? -45.304 -6.917 4.238 1.00 28.70 430 GLY A O 1
ATOM 3364 N N . ASP A 1 431 ? -46.571 -7.859 5.844 1.00 38.22 431 ASP A N 1
ATOM 3365 C CA . ASP A 1 431 ? -47.612 -8.425 4.980 1.00 38.22 431 ASP A CA 1
ATOM 3366 C C . ASP A 1 431 ? -48.203 -7.318 4.076 1.00 38.22 431 ASP A C 1
ATOM 3368 O O . ASP A 1 431 ? -49.025 -6.499 4.495 1.00 38.22 431 ASP A O 1
ATOM 3372 N N . GLY A 1 432 ? -47.766 -7.292 2.815 1.00 30.17 432 GLY A N 1
ATOM 3373 C CA . GLY A 1 432 ? -48.079 -6.254 1.834 1.00 30.17 432 GLY A CA 1
ATOM 3374 C C . GLY A 1 432 ? -48.459 -6.842 0.481 1.00 30.17 432 GLY A C 1
ATOM 3375 O O . GLY A 1 432 ? -47.699 -6.759 -0.474 1.00 30.17 432 GLY A O 1
ATOM 3376 N N . ASP A 1 433 ? -49.636 -7.466 0.455 1.00 30.16 433 ASP A N 1
ATOM 3377 C CA . ASP A 1 433 ? -50.524 -7.765 -0.677 1.00 30.16 433 ASP A CA 1
ATOM 3378 C C . ASP A 1 433 ? -49.960 -7.552 -2.101 1.00 30.16 433 ASP A C 1
ATOM 3380 O O . ASP A 1 433 ? -49.743 -6.434 -2.580 1.00 30.16 433 ASP A O 1
ATOM 3384 N N . GLY A 1 434 ? -49.807 -8.667 -2.818 1.00 33.00 434 GLY A N 1
ATOM 3385 C CA . GLY A 1 434 ? -49.385 -8.689 -4.207 1.00 33.00 434 GLY A CA 1
ATOM 3386 C C . GLY A 1 434 ? -50.307 -7.880 -5.118 1.00 33.00 434 GLY A C 1
ATOM 3387 O O . GLY A 1 434 ? -51.512 -8.117 -5.214 1.00 33.00 434 GLY A O 1
ATOM 3388 N N . ARG A 1 435 ? -49.708 -6.985 -5.902 1.00 29.11 435 ARG A N 1
ATOM 3389 C CA . ARG A 1 435 ? -50.284 -6.538 -7.169 1.00 29.11 435 ARG A CA 1
ATOM 3390 C C . ARG A 1 435 ? -49.282 -6.743 -8.284 1.00 29.11 435 ARG A C 1
ATOM 3392 O O . ARG A 1 435 ? -48.344 -5.974 -8.455 1.00 29.11 435 ARG A O 1
ATOM 3399 N N . ALA A 1 436 ? -49.545 -7.799 -9.045 1.00 30.84 436 ALA A N 1
ATOM 3400 C CA . ALA A 1 436 ? -49.063 -7.959 -10.400 1.00 30.84 436 ALA A CA 1
ATOM 3401 C C . ALA A 1 436 ? -49.404 -6.705 -11.217 1.00 30.84 436 ALA A C 1
ATOM 3403 O O . ALA A 1 436 ? -50.552 -6.252 -11.221 1.00 30.84 436 ALA A O 1
ATOM 3404 N N . ILE A 1 437 ? -48.40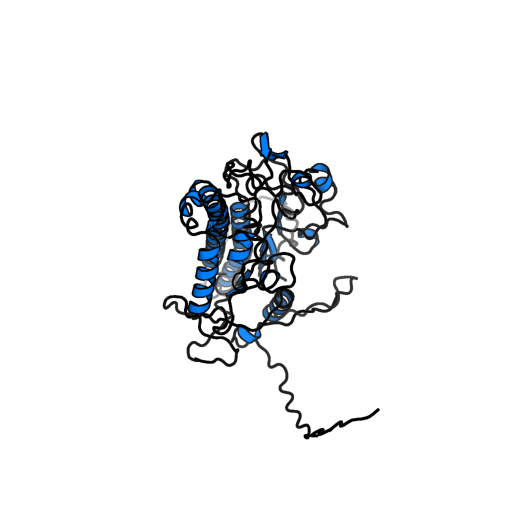9 -6.174 -11.919 1.00 29.64 437 ILE A N 1
ATOM 3405 C CA . ILE A 1 437 ? -48.627 -5.308 -13.070 1.00 29.64 437 ILE A CA 1
ATOM 3406 C C . ILE A 1 437 ? -48.098 -6.092 -14.266 1.00 29.64 437 ILE A C 1
ATOM 3408 O O . ILE A 1 437 ? -46.922 -6.016 -14.608 1.00 29.64 437 ILE A O 1
ATOM 3412 N N . ASP A 1 438 ? -48.993 -6.892 -14.847 1.00 31.28 438 ASP A N 1
ATOM 3413 C CA . ASP A 1 438 ? -48.952 -7.178 -16.276 1.00 31.28 438 ASP A CA 1
ATOM 3414 C C . ASP A 1 438 ? -49.284 -5.870 -17.002 1.00 31.28 438 ASP A C 1
ATOM 3416 O O . ASP A 1 438 ? -50.282 -5.209 -16.697 1.00 31.28 438 ASP A O 1
ATOM 3420 N N . GLY A 1 439 ? -48.436 -5.495 -17.949 1.00 27.95 439 GLY A N 1
ATOM 3421 C CA . GLY A 1 439 ? -48.614 -4.323 -18.793 1.00 27.95 439 GLY A CA 1
ATOM 3422 C C . GLY A 1 439 ? -47.855 -4.522 -20.091 1.00 27.95 439 GLY A C 1
ATOM 3423 O O . GLY A 1 439 ? -46.714 -4.093 -20.216 1.00 27.95 439 GLY A O 1
ATOM 3424 N N . GLU A 1 440 ? -48.492 -5.247 -21.009 1.00 33.22 440 GLU A N 1
ATOM 3425 C CA . GLU A 1 440 ? -48.193 -5.248 -22.438 1.00 33.22 440 GLU A CA 1
ATOM 3426 C C . GLU A 1 440 ? -48.139 -3.804 -22.960 1.00 33.22 440 GLU A C 1
ATOM 3428 O O . GLU A 1 440 ? -49.054 -3.034 -22.684 1.00 33.22 440 GLU A O 1
ATOM 3433 N N . ASP A 1 441 ? -47.132 -3.468 -23.766 1.00 31.27 441 ASP A N 1
ATOM 3434 C CA . ASP A 1 441 ? -47.218 -2.345 -24.704 1.00 31.27 441 ASP A CA 1
ATOM 3435 C C . ASP A 1 441 ? -46.727 -2.816 -26.080 1.00 31.27 441 ASP A C 1
ATOM 3437 O O . ASP A 1 441 ? -45.536 -2.818 -26.401 1.00 31.27 441 ASP A O 1
ATOM 3441 N N . ASP A 1 442 ? -47.702 -3.246 -26.883 1.00 30.78 442 ASP A N 1
ATOM 3442 C CA . ASP A 1 442 ? -47.631 -3.319 -28.337 1.00 30.78 442 ASP A CA 1
ATOM 3443 C C . ASP A 1 442 ? -47.972 -1.931 -28.931 1.00 30.78 442 ASP A C 1
ATOM 3445 O O . ASP A 1 442 ? -49.091 -1.448 -28.792 1.00 30.78 442 ASP A O 1
ATOM 3449 N N . VAL A 1 443 ? -46.993 -1.356 -29.639 1.00 34.53 443 VAL A N 1
ATOM 3450 C CA . VAL A 1 443 ? -47.067 -0.731 -30.985 1.00 34.53 443 VAL A CA 1
ATOM 3451 C C . VAL A 1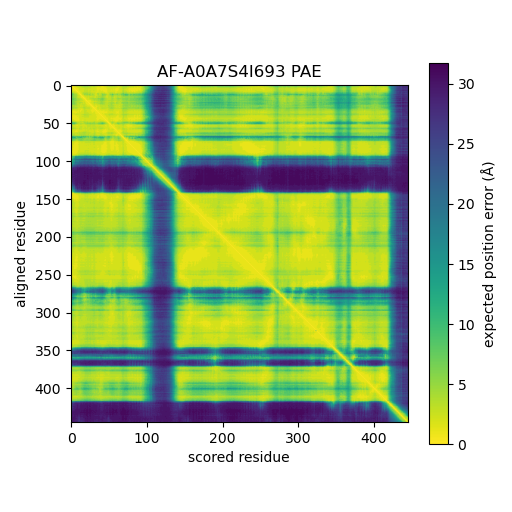 443 ? -47.927 0.538 -31.261 1.00 34.53 443 VAL A C 1
ATOM 3453 O O . VAL A 1 443 ? -49.102 0.645 -30.928 1.00 34.53 443 VAL A O 1
ATOM 3456 N N . ASP A 1 444 ? -47.299 1.406 -32.081 1.00 33.19 444 ASP A N 1
ATOM 3457 C CA . ASP A 1 444 ? -47.791 2.476 -32.986 1.00 33.19 444 ASP A CA 1
ATOM 3458 C C . ASP A 1 444 ? -48.008 3.907 -32.443 1.00 33.19 444 ASP A C 1
ATOM 3460 O O . ASP A 1 444 ? -49.063 4.247 -31.905 1.00 33.19 444 ASP A O 1
ATOM 3464 N N . ASN A 1 445 ? -47.059 4.817 -32.737 1.00 34.72 445 ASN A N 1
ATOM 3465 C CA . ASN A 1 445 ? -47.056 5.649 -33.966 1.00 34.72 445 ASN A CA 1
ATOM 3466 C C . ASN A 1 445 ? -45.740 6.433 -34.138 1.00 34.72 445 ASN A C 1
ATOM 3468 O O . ASN A 1 445 ? -45.303 7.064 -33.147 1.00 34.72 445 ASN A O 1
#

InterPro domains:
  IPR000917 Sulfatase, N-terminal [PF00884] (1-390)
  IPR017850 Alkaline-phosphatase-like, core domain superfamily [G3DSA:3.40.720.10] (1-420)
  IPR017850 Alkaline-phosphatase-like, core domain superfamily [SSF53649] (1-92)
  IPR017850 Alkaline-phosphatase-like, core domain superfamily [SSF53649] (138-422)
  IPR024607 Sulfatase, conserved site [PS00149] (1-11)
  IPR050738 Sulfatase enzyme [PTHR42693] (1-415)

Organism: NCBI:txid265563

Mean predicted aligned error: 11.16 Å

Sequence (445 aa):
GYRTLMAGKWHVGGEYPPHSPEYWRERAGDETHPTPTQRGFDEYYGTLGGGGSYYDPPTLMRNGDVIEEPTPDDYYHTDAINDEACRMIREASASSSRRRRRRTDADGGDSNGDGPREENVNGDDKDENENEDDDDDDDNDDKPFFLYVAHTAPHWPLHAPPDVVAKYRGEYSEGWDALRLGRYDRLRQLGLIDESWECSPRDDRSIPWEDCPHKDWEDARMACYAAQIDIMDRGIGRILDVLRDAGEFDDTLIMFLSDNGGCAELLREDGEEGSWTENYGALPCSDGTITEVGNTPGVMPGGKETFMSYDLPWANASNAPFRLFKSWVHEGGIATPFVAHWPNGINISRDDERSDDGGVDFRGGARQAGGGRIHHSPWIVMDIVATIYDVCGVEYPSRLGDRELAPLEGESFASVFGGPGGGPGDDDDGDGDGRAIDGEDDVDN

Nearest PDB structures (foldseek):
  4cys-assembly2_B  TM=8.476E-01  e=4.082E-20  Pseudomonas aeruginosa
  1hdh-assembly1_A  TM=8.343E-01  e=2.062E-20  Pseudomonas aeruginosa
  5aj9-assembly2_B  TM=8.292E-01  e=2.446E-20  Pseudomonas aeruginosa
  4cxk-assembly2_B  TM=8.339E-01  e=1.074E-19  Pseudomonas aeruginosa
  4cyr-assembly1_A  TM=8.372E-01  e=1.897E-19  Pseudomonas aeruginosa